Protein AF-A0A132A3K0-F1 (afdb_monomer_lite)

InterPro domains:
  IPR018732 Dpy-19/Dpy-19-like [PF10034] (17-576)
  IPR018732 Dpy-19/Dpy-19-like [PTHR31488] (10-575)

Sequence (584 aa):
MIEFKSDKILLTICVAIYWVYFFYLTRMFENDRNYQFLTEREREISLTSEQALYYHYYKYLTSNLNANISTLIKSLSKDYRSQAPTPINALQQYNLIPELLIGLVYRFSRFIVIDIFQNDFEAWHRCYYIEYENESNETLKNLNTRLSCEGLGEPFYFYVNAVFALNSFVPVLIGLIAFYLFGRSYCSLLFAVSIFALHQTDSSRVQWAIALRENFGYPLFLMNQLWFLRIVTGSKKSHHPIRINKMNFILMTFGITLQLLCWQFSSFILCANLIALYLSFELLPRIFYISNVDNFFDKFSVLLRQYFQINFVAILFQSSIQLGNVFVLRSPYFILVSSYLSTSLFLNRFDHHHSFKNTHLIKLFLICFFNIWNGLLLRGFPTIFNIANSDALFEENDAHVWSVLISKIWPNHKTFHTLIYTCSKEFDHISLDEFISLSIQLGPSILLAILYEVIKCIKMRRKTNPLIESLIIYNWMIGFIFFLLYLSTMRLKLFFMPQLFILSASLFRNSDSSFSIKISSFRKMILFAILIFFVSIKALPKLLSNLQHQAQFENDSMMDLLETIELNTHSDSIFGDNCNQMLK

Structure (mmCIF, N/CA/C/O backbone):
data_AF-A0A132A3K0-F1
#
_entry.id   AF-A0A132A3K0-F1
#
loop_
_atom_site.group_PDB
_atom_site.id
_atom_site.type_symbol
_atom_site.label_atom_id
_atom_site.label_alt_id
_atom_site.label_comp_id
_atom_site.label_asym_id
_atom_site.label_entity_id
_atom_site.label_seq_id
_atom_site.pdbx_PDB_ins_code
_atom_site.Cartn_x
_atom_site.Cartn_y
_atom_site.Cartn_z
_atom_site.occupancy
_atom_site.B_iso_or_equiv
_atom_site.auth_seq_id
_atom_site.auth_comp_id
_atom_site.auth_asym_id
_atom_site.auth_atom_id
_atom_site.pdbx_PDB_model_num
ATOM 1 N N . MET A 1 1 ? -35.136 -1.667 -0.537 1.00 35.53 1 MET A N 1
ATOM 2 C CA . MET A 1 1 ? -35.136 -0.695 -1.658 1.00 35.53 1 MET A CA 1
ATOM 3 C C . MET A 1 1 ? -34.253 0.534 -1.382 1.00 35.53 1 MET A C 1
ATOM 5 O O . MET A 1 1 ? -33.462 0.882 -2.247 1.00 35.53 1 MET A O 1
ATOM 9 N N . ILE A 1 2 ? -34.305 1.148 -0.186 1.00 40.84 2 ILE A N 1
ATOM 10 C CA . ILE A 1 2 ? -33.464 2.315 0.184 1.00 40.84 2 ILE A CA 1
ATOM 11 C C . ILE A 1 2 ? -31.963 1.966 0.287 1.00 40.84 2 ILE A C 1
ATOM 13 O O . ILE A 1 2 ? -31.141 2.698 -0.256 1.00 40.84 2 ILE A O 1
ATOM 17 N N . GLU A 1 3 ? -31.596 0.825 0.887 1.00 46.25 3 GLU A N 1
ATOM 18 C CA . GLU A 1 3 ? -30.189 0.364 0.936 1.00 46.25 3 GLU A CA 1
ATOM 19 C C . GLU A 1 3 ? -29.623 0.091 -0.472 1.00 46.25 3 GLU A C 1
ATOM 21 O O . GLU A 1 3 ? -28.545 0.564 -0.811 1.00 46.25 3 GLU A O 1
ATOM 26 N N . PHE A 1 4 ? -30.414 -0.533 -1.351 1.00 41.97 4 PHE A N 1
ATOM 27 C CA . PHE A 1 4 ? -30.022 -0.810 -2.740 1.00 41.97 4 PHE A CA 1
ATOM 28 C C . PHE A 1 4 ? -29.787 0.464 -3.577 1.00 41.97 4 PHE A C 1
ATOM 30 O O . PHE A 1 4 ? -28.933 0.482 -4.461 1.00 41.97 4 PHE A O 1
ATOM 37 N N . LYS A 1 5 ? -30.544 1.542 -3.317 1.00 56.44 5 LYS A N 1
ATOM 38 C CA . LYS A 1 5 ? -30.367 2.843 -3.989 1.00 56.44 5 LYS A CA 1
ATOM 39 C C . LYS A 1 5 ? -29.138 3.591 -3.455 1.00 56.44 5 LYS A C 1
ATOM 41 O O . LYS A 1 5 ? -28.425 4.213 -4.235 1.00 56.44 5 LYS A O 1
ATOM 46 N N . SER A 1 6 ? -28.872 3.479 -2.151 1.00 67.75 6 SER A N 1
ATOM 47 C CA . SER A 1 6 ? -27.660 3.983 -1.486 1.00 67.75 6 SER A CA 1
ATOM 48 C C . SER A 1 6 ? -26.390 3.375 -2.086 1.00 67.75 6 SER A C 1
ATOM 50 O O . SER A 1 6 ? -25.459 4.100 -2.432 1.00 67.75 6 SER A O 1
ATOM 52 N N . ASP A 1 7 ? -26.374 2.058 -2.284 1.00 76.62 7 ASP A N 1
ATOM 53 C CA . ASP A 1 7 ? -25.170 1.359 -2.741 1.00 76.62 7 ASP A CA 1
ATOM 54 C C . ASP A 1 7 ? -24.822 1.680 -4.204 1.00 76.62 7 ASP A C 1
ATOM 56 O O . ASP A 1 7 ? -23.644 1.789 -4.548 1.00 76.62 7 ASP A O 1
ATOM 60 N N . LYS A 1 8 ? -25.830 1.935 -5.054 1.00 85.12 8 LYS A N 1
ATOM 61 C CA . LYS A 1 8 ? -25.612 2.419 -6.429 1.00 85.12 8 LYS A CA 1
ATOM 62 C C . LYS A 1 8 ? -24.981 3.811 -6.458 1.00 85.12 8 LYS A C 1
ATOM 64 O O . LYS A 1 8 ? -24.040 4.026 -7.214 1.00 85.12 8 LYS A O 1
ATOM 69 N N . ILE A 1 9 ? -25.462 4.737 -5.624 1.00 87.88 9 ILE A N 1
ATOM 70 C CA . ILE A 1 9 ? -24.908 6.099 -5.541 1.00 87.88 9 ILE A CA 1
ATOM 71 C C . ILE A 1 9 ? -23.450 6.045 -5.076 1.00 87.88 9 ILE A C 1
ATOM 73 O O . ILE A 1 9 ? -22.581 6.664 -5.689 1.00 87.88 9 ILE A O 1
ATOM 77 N N . LEU A 1 10 ? -23.159 5.253 -4.041 1.00 90.69 10 LEU A N 1
ATOM 78 C CA . LEU A 1 10 ? -21.793 5.064 -3.562 1.00 90.69 10 LEU A CA 1
ATOM 79 C C . LEU A 1 10 ? -20.872 4.536 -4.671 1.00 90.69 10 LEU A C 1
ATOM 81 O O . LEU A 1 10 ? -19.795 5.089 -4.875 1.00 90.69 10 LEU A O 1
ATOM 85 N N . LEU A 1 11 ? -21.312 3.517 -5.417 1.00 91.88 11 LEU A N 1
ATOM 86 C CA . LEU A 1 11 ? -20.540 2.968 -6.530 1.00 91.88 11 LEU A CA 1
ATOM 87 C C . LEU A 1 11 ? -20.262 4.029 -7.603 1.00 91.88 11 LEU A C 1
ATOM 89 O O . LEU A 1 11 ? -19.121 4.158 -8.034 1.00 91.88 11 LEU A O 1
ATOM 93 N N . THR A 1 12 ? -21.265 4.825 -7.989 1.00 93.12 12 THR A N 1
ATOM 94 C CA . THR A 1 12 ? -21.073 5.895 -8.984 1.00 93.12 12 THR A CA 1
ATOM 95 C C . THR A 1 12 ? -20.066 6.948 -8.526 1.00 93.12 12 THR A C 1
ATOM 97 O O . THR A 1 12 ? -19.216 7.353 -9.313 1.00 93.12 12 THR A O 1
ATOM 100 N N . ILE A 1 13 ? -20.096 7.336 -7.245 1.00 93.88 13 ILE A N 1
ATOM 101 C CA . ILE A 1 13 ? -19.127 8.278 -6.668 1.00 93.88 13 ILE A CA 1
ATOM 102 C C . ILE A 1 13 ? -17.718 7.673 -6.696 1.00 93.88 13 ILE A C 1
ATOM 104 O O . ILE A 1 13 ? -16.773 8.342 -7.104 1.00 93.88 13 ILE A O 1
ATOM 108 N N . CYS A 1 14 ? -17.565 6.405 -6.306 1.00 95.12 14 CYS A N 1
ATOM 109 C CA . CYS A 1 14 ? -16.271 5.724 -6.324 1.00 95.12 14 CYS A CA 1
ATOM 110 C C . CYS A 1 14 ? -15.686 5.608 -7.737 1.00 95.12 14 CYS A C 1
ATOM 112 O O . CYS A 1 14 ? -14.503 5.876 -7.919 1.00 95.12 14 CYS A O 1
ATOM 114 N N . VAL A 1 15 ? -16.506 5.250 -8.730 1.00 96.00 15 VAL A N 1
ATOM 115 C CA . VAL A 1 15 ? -16.080 5.163 -10.137 1.00 96.00 15 VAL A CA 1
ATOM 116 C C . VAL A 1 15 ? -15.685 6.540 -10.672 1.00 96.00 15 VAL A C 1
ATOM 118 O O . VAL A 1 15 ? -14.665 6.658 -11.346 1.00 96.00 15 VAL A O 1
ATOM 121 N N . ALA A 1 16 ? -16.435 7.593 -10.333 1.00 96.25 16 ALA A N 1
ATOM 122 C CA . ALA A 1 16 ? -16.085 8.956 -10.726 1.00 96.25 16 ALA A CA 1
ATOM 123 C C . ALA A 1 16 ? -14.741 9.399 -10.124 1.00 96.25 16 ALA A C 1
ATOM 125 O O . ALA A 1 16 ? -13.882 9.885 -10.851 1.00 96.25 16 ALA A O 1
ATOM 126 N N . ILE A 1 17 ? -14.527 9.179 -8.819 1.00 96.19 17 ILE A N 1
ATOM 127 C CA . ILE A 1 17 ? -13.260 9.509 -8.143 1.00 96.19 17 ILE A CA 1
ATOM 128 C C . ILE A 1 17 ? -12.089 8.752 -8.779 1.00 96.19 17 ILE A C 1
ATOM 130 O O . ILE A 1 17 ? -11.043 9.352 -9.011 1.00 96.19 17 ILE A O 1
ATOM 134 N N . TYR A 1 18 ? -12.275 7.464 -9.084 1.00 96.81 18 TYR A N 1
ATOM 135 C CA . TYR A 1 18 ? -11.260 6.632 -9.730 1.00 96.81 18 TYR A CA 1
ATOM 136 C C . TYR A 1 18 ? -10.801 7.227 -11.065 1.00 96.81 18 TYR A C 1
ATOM 138 O O . TYR A 1 18 ? -9.617 7.497 -11.244 1.00 96.81 18 TYR A O 1
ATOM 146 N N . TRP A 1 19 ? -11.740 7.480 -11.982 1.00 96.56 19 TRP A N 1
ATOM 147 C CA . TRP A 1 19 ? -11.410 7.983 -13.316 1.00 96.56 19 TRP A CA 1
ATOM 148 C C . TRP A 1 19 ? -10.844 9.399 -13.283 1.00 96.56 19 TRP A C 1
ATOM 150 O O . TRP A 1 19 ? -9.851 9.670 -13.953 1.00 96.56 19 TRP A O 1
ATOM 160 N N . VAL A 1 20 ? -11.422 10.293 -12.474 1.00 95.56 20 VAL A N 1
ATOM 161 C CA . VAL A 1 20 ? -10.904 11.662 -12.315 1.00 95.56 20 VAL A CA 1
ATOM 162 C C . VAL A 1 20 ? -9.454 11.634 -11.840 1.00 95.56 20 VAL A C 1
ATOM 164 O O . VAL A 1 20 ? -8.621 12.366 -12.369 1.00 95.56 20 VAL A O 1
ATOM 167 N N . TYR A 1 21 ? -9.136 10.771 -10.877 1.00 94.69 21 TYR A N 1
ATOM 168 C CA . TYR A 1 21 ? -7.781 10.668 -10.359 1.00 94.69 21 TYR A CA 1
ATOM 169 C C . TYR A 1 21 ? -6.811 9.985 -11.333 1.00 94.69 21 TYR A C 1
ATOM 171 O O . TYR A 1 21 ? -5.666 10.413 -11.438 1.00 94.69 21 TYR A O 1
ATOM 179 N N . PHE A 1 22 ? -7.264 8.990 -12.100 1.00 94.88 22 PHE A N 1
ATOM 180 C CA . PHE A 1 22 ? -6.460 8.369 -13.156 1.00 94.88 22 PHE A CA 1
ATOM 181 C C . PHE A 1 22 ? -6.023 9.393 -14.217 1.00 94.88 22 PHE A C 1
ATOM 183 O O . PHE A 1 22 ? -4.839 9.496 -14.546 1.00 94.88 22 PHE A O 1
ATOM 190 N N . PHE A 1 23 ? -6.962 10.213 -14.704 1.00 93.06 23 PHE A N 1
ATOM 191 C CA . PHE A 1 23 ? -6.647 11.287 -15.651 1.00 93.06 23 PHE A CA 1
ATOM 192 C C . PHE A 1 23 ? -5.779 12.377 -15.023 1.00 93.06 23 PHE A C 1
ATOM 194 O O . PHE A 1 23 ?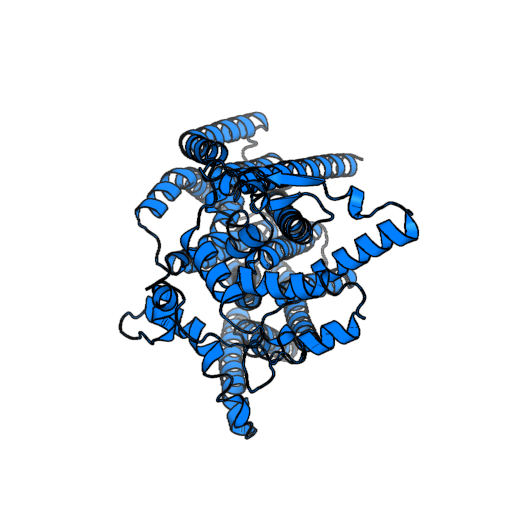 -4.888 12.903 -15.686 1.00 93.06 23 PHE A O 1
ATOM 201 N N . TYR A 1 24 ? -6.002 12.692 -13.746 1.00 91.69 24 TYR A N 1
ATOM 202 C CA . TYR A 1 24 ? -5.147 13.614 -13.006 1.00 91.69 24 TYR A CA 1
ATOM 203 C C . TYR A 1 24 ? -3.696 13.113 -12.934 1.00 91.69 24 TYR A C 1
ATOM 205 O O . TYR A 1 24 ? -2.791 13.879 -13.250 1.00 91.69 24 TYR A O 1
ATOM 213 N N . LEU A 1 25 ? -3.466 11.841 -12.581 1.00 91.25 25 LEU A N 1
ATOM 214 C CA . LEU A 1 25 ? -2.121 11.257 -12.522 1.00 91.25 25 LEU A CA 1
ATOM 215 C C . LEU A 1 25 ? -1.440 11.267 -13.887 1.00 91.25 25 LEU A C 1
ATOM 217 O O . LEU A 1 25 ? -0.291 11.682 -13.986 1.00 91.25 25 LEU A O 1
ATOM 221 N N . THR A 1 26 ? -2.164 10.863 -14.931 1.00 89.44 26 THR A N 1
ATOM 222 C CA . THR A 1 26 ? -1.639 10.851 -16.303 1.00 89.44 26 THR A CA 1
ATOM 223 C C . THR A 1 26 ? -1.233 12.259 -16.737 1.00 89.44 26 THR A C 1
ATOM 225 O O . THR A 1 26 ? -0.149 12.457 -17.268 1.00 89.44 26 THR A O 1
ATOM 228 N N . ARG A 1 27 ? -2.059 13.270 -16.440 1.00 88.44 27 ARG A N 1
ATOM 229 C CA . ARG A 1 27 ? -1.753 14.665 -16.771 1.00 88.44 27 ARG A CA 1
ATOM 230 C C . ARG A 1 27 ? -0.574 15.220 -15.975 1.00 88.44 27 ARG A C 1
ATOM 232 O O . ARG A 1 27 ? 0.259 15.907 -16.546 1.00 88.44 27 ARG A O 1
ATOM 239 N N . MET A 1 28 ? -0.504 14.932 -14.675 1.00 85.81 28 MET A N 1
ATOM 240 C CA . MET A 1 28 ? 0.636 15.321 -13.837 1.00 85.81 28 MET A CA 1
ATOM 241 C C . MET A 1 28 ? 1.937 14.707 -14.353 1.00 85.81 28 MET A C 1
ATOM 243 O O . MET A 1 28 ? 2.948 15.391 -14.438 1.00 85.81 28 MET A O 1
ATOM 247 N N . PHE A 1 29 ? 1.891 13.429 -14.722 1.00 85.81 29 PHE A N 1
ATOM 248 C CA . PHE A 1 29 ? 3.034 12.704 -15.252 1.00 85.81 29 PHE A CA 1
ATOM 249 C C . PHE A 1 29 ? 3.550 13.292 -16.566 1.00 85.81 29 PHE A C 1
ATOM 251 O O . PHE A 1 29 ? 4.749 13.523 -16.705 1.00 85.81 29 PHE A O 1
ATOM 258 N N . GLU A 1 30 ? 2.642 13.565 -17.503 1.00 84.69 30 GLU A N 1
ATOM 259 C CA . GLU A 1 30 ? 3.004 14.171 -18.783 1.00 84.69 30 GLU A CA 1
ATOM 260 C C . GLU A 1 30 ? 3.529 15.596 -18.613 1.00 84.69 30 GLU A C 1
ATOM 262 O O . GLU A 1 30 ? 4.531 15.945 -19.219 1.00 84.69 30 GLU A O 1
ATOM 267 N N . ASN A 1 31 ? 2.932 16.403 -17.736 1.00 83.56 31 ASN A N 1
ATOM 268 C CA . ASN A 1 31 ? 3.414 17.758 -17.470 1.00 83.56 31 ASN A CA 1
ATOM 269 C C . ASN A 1 31 ? 4.833 17.783 -16.867 1.00 83.56 31 ASN A C 1
ATOM 271 O O . ASN A 1 31 ? 5.645 18.637 -17.220 1.00 83.56 31 ASN A O 1
ATOM 275 N N . ASP A 1 32 ? 5.142 16.846 -15.967 1.00 76.56 32 ASP A N 1
ATOM 276 C CA . ASP A 1 32 ? 6.425 16.823 -15.258 1.00 76.56 32 ASP A CA 1
ATOM 277 C C . ASP A 1 32 ? 7.602 16.353 -16.128 1.00 76.56 32 ASP A C 1
ATOM 279 O O . ASP A 1 32 ? 8.747 16.640 -15.786 1.00 76.56 32 ASP A O 1
ATOM 283 N N . ARG A 1 33 ? 7.374 15.586 -17.203 1.00 72.06 33 ARG A N 1
ATOM 284 C CA . ARG A 1 33 ? 8.479 15.042 -18.023 1.00 72.06 33 ARG A CA 1
ATOM 285 C C . ARG A 1 33 ? 8.321 15.223 -19.528 1.00 72.06 33 ARG A C 1
ATOM 287 O O . ARG A 1 33 ? 9.283 14.971 -20.246 1.00 72.06 33 ARG A O 1
ATOM 294 N N . ASN A 1 34 ? 7.144 15.635 -20.002 1.00 73.62 34 ASN A N 1
ATOM 295 C CA . ASN A 1 34 ? 6.793 15.752 -21.418 1.00 73.62 34 ASN A CA 1
ATOM 296 C C . ASN A 1 34 ? 7.146 14.480 -22.214 1.00 73.62 34 ASN A C 1
ATOM 298 O O . ASN A 1 34 ? 7.797 14.533 -23.256 1.00 73.62 34 ASN A O 1
ATOM 302 N N . TYR A 1 35 ? 6.711 13.319 -21.714 1.00 71.06 35 TYR A N 1
ATOM 303 C CA . TYR A 1 35 ? 7.111 11.996 -22.212 1.00 71.06 35 TYR A CA 1
ATOM 304 C C . TYR A 1 35 ? 6.768 11.728 -23.672 1.00 71.06 35 TYR A C 1
ATOM 306 O O . TYR A 1 35 ? 7.465 10.957 -24.340 1.00 71.06 35 TYR A O 1
ATOM 314 N N . GLN A 1 36 ? 5.703 12.363 -24.148 1.00 68.44 36 GLN A N 1
ATOM 315 C CA . GLN A 1 36 ? 5.289 12.367 -25.548 1.00 68.44 36 GLN A CA 1
ATOM 316 C C . GLN A 1 36 ? 6.450 12.714 -26.491 1.00 68.44 36 GLN A C 1
ATOM 318 O O . GLN A 1 36 ? 6.682 12.045 -27.501 1.00 68.44 36 GLN A O 1
ATOM 323 N N . PHE A 1 37 ? 7.266 13.688 -26.086 1.00 71.25 37 PHE A N 1
ATOM 324 C CA . PHE A 1 37 ? 8.386 14.202 -26.867 1.00 71.25 37 PHE A CA 1
ATOM 325 C C . PHE A 1 37 ? 9.722 13.509 -26.567 1.00 71.25 37 PHE A C 1
ATOM 327 O O . PHE A 1 37 ? 10.749 13.917 -27.098 1.00 71.25 37 PHE A O 1
ATOM 334 N N . LEU A 1 38 ? 9.723 12.472 -25.725 1.00 74.94 38 LEU A N 1
ATOM 335 C CA . LEU A 1 38 ? 10.923 11.698 -25.415 1.00 74.94 38 LEU A CA 1
ATOM 336 C C . LEU A 1 38 ? 10.972 10.415 -26.229 1.00 74.94 38 LEU A C 1
ATOM 338 O O . LEU A 1 38 ? 9.974 9.704 -26.373 1.00 74.94 38 LEU A O 1
ATOM 342 N N . THR A 1 39 ? 12.169 10.084 -26.690 1.00 77.19 39 THR A N 1
ATOM 343 C CA . THR A 1 39 ? 12.453 8.825 -27.387 1.00 77.19 39 THR A CA 1
ATOM 344 C C . THR A 1 39 ? 12.493 7.658 -26.407 1.00 77.19 39 THR A C 1
ATOM 346 O O . THR A 1 39 ? 12.753 7.860 -25.224 1.00 77.19 39 THR A O 1
ATOM 349 N N . GLU A 1 40 ? 12.271 6.416 -26.859 1.00 77.00 40 GLU A N 1
ATOM 350 C CA . GLU A 1 40 ? 12.247 5.238 -25.964 1.00 77.00 40 GLU A CA 1
ATOM 351 C C . GLU A 1 40 ? 13.489 5.176 -25.053 1.00 77.00 40 GLU A C 1
ATOM 353 O O . GLU A 1 40 ? 13.371 4.969 -23.846 1.00 77.00 40 GLU A O 1
ATOM 358 N N . ARG A 1 41 ? 14.671 5.456 -25.612 1.00 76.38 41 ARG A N 1
ATOM 359 C CA . ARG A 1 41 ? 15.944 5.486 -24.881 1.00 76.38 41 ARG A CA 1
ATOM 360 C C . ARG A 1 41 ? 15.961 6.564 -23.790 1.00 76.38 41 ARG A C 1
ATOM 362 O O . ARG A 1 41 ? 16.322 6.276 -22.652 1.00 76.38 41 ARG A O 1
ATOM 369 N N . GLU A 1 42 ? 15.523 7.782 -24.100 1.00 77.75 42 GLU A N 1
ATOM 370 C CA . GLU A 1 42 ? 15.420 8.875 -23.119 1.00 77.75 42 GLU A CA 1
ATOM 371 C C . GLU A 1 42 ? 14.410 8.551 -22.013 1.00 77.75 42 GLU A C 1
ATOM 373 O O . GLU A 1 42 ? 14.656 8.827 -20.834 1.00 77.75 42 GLU A O 1
ATOM 378 N N . ARG A 1 43 ? 13.294 7.892 -22.359 1.00 82.25 43 ARG A N 1
ATOM 379 C CA . ARG A 1 43 ? 12.315 7.436 -21.362 1.00 82.25 43 ARG A CA 1
ATOM 380 C C . ARG A 1 43 ? 12.936 6.451 -20.384 1.00 82.25 43 ARG A C 1
ATOM 382 O O . ARG A 1 43 ? 12.655 6.524 -19.189 1.00 82.25 43 ARG A O 1
ATOM 389 N N . GLU A 1 44 ? 13.796 5.563 -20.856 1.00 81.94 44 GLU A N 1
ATOM 390 C CA . GLU A 1 44 ? 14.482 4.592 -20.004 1.00 81.94 44 GLU A CA 1
ATOM 391 C C . GLU A 1 44 ? 15.505 5.246 -19.087 1.00 81.94 44 GLU A C 1
ATOM 393 O O . GLU A 1 44 ? 15.543 4.935 -17.899 1.00 81.94 44 GLU A O 1
ATOM 398 N N . ILE A 1 45 ? 16.261 6.213 -19.599 1.00 79.94 45 ILE A N 1
ATOM 399 C CA . ILE A 1 45 ? 17.254 6.972 -18.828 1.00 79.94 45 ILE A CA 1
ATOM 400 C C . ILE A 1 45 ? 16.585 7.835 -17.751 1.00 79.94 45 ILE A C 1
ATOM 402 O O . ILE A 1 45 ? 17.152 8.056 -16.681 1.00 79.94 45 ILE A O 1
ATOM 406 N N . SER A 1 46 ? 15.346 8.276 -17.986 1.00 79.81 46 SER A N 1
ATOM 407 C CA . SER A 1 46 ? 14.555 8.991 -16.978 1.00 79.81 46 SER A CA 1
ATOM 408 C C . SER A 1 46 ? 14.183 8.130 -15.758 1.00 79.81 46 SER A C 1
ATOM 410 O O . SER A 1 46 ? 13.789 8.661 -14.712 1.00 79.81 46 SER A O 1
ATOM 412 N N . LEU A 1 47 ? 14.273 6.799 -15.870 1.00 82.31 47 LEU A N 1
ATOM 413 C CA . LEU A 1 47 ? 14.144 5.895 -14.736 1.00 82.31 47 LEU A CA 1
ATOM 414 C C . LEU A 1 47 ? 15.515 5.738 -14.083 1.00 82.31 47 LEU A C 1
ATOM 416 O O . LEU A 1 47 ? 16.473 5.292 -14.700 1.00 82.31 47 LEU A O 1
ATOM 420 N N . THR A 1 48 ? 15.603 6.066 -12.798 1.00 77.06 48 THR A N 1
ATOM 421 C CA . THR A 1 48 ? 16.850 5.962 -12.036 1.00 77.06 48 THR A CA 1
ATOM 422 C C . THR A 1 48 ? 16.740 4.907 -10.942 1.00 77.06 48 THR A C 1
ATOM 424 O O . THR A 1 48 ? 15.650 4.612 -10.434 1.00 77.06 48 THR A O 1
ATOM 427 N N . SER A 1 49 ? 17.885 4.365 -10.518 1.00 79.31 49 SER A N 1
ATOM 428 C CA . SER A 1 49 ? 18.012 3.463 -9.361 1.00 79.31 49 SER A CA 1
ATOM 429 C C . SER A 1 49 ? 17.116 2.208 -9.444 1.00 79.31 49 SER A C 1
ATOM 431 O O . SER A 1 49 ? 17.130 1.494 -10.444 1.00 79.31 49 SER A O 1
ATOM 433 N N . GLU A 1 50 ? 16.320 1.935 -8.405 1.00 80.44 50 GLU A N 1
ATOM 434 C CA . GLU A 1 50 ? 15.421 0.778 -8.307 1.00 80.44 50 GLU A CA 1
ATOM 435 C C . GLU A 1 50 ? 14.398 0.731 -9.451 1.00 80.44 50 GLU A C 1
ATOM 437 O O . GLU A 1 50 ? 14.016 -0.348 -9.901 1.00 80.44 50 GLU A O 1
ATOM 442 N N . GLN A 1 51 ? 13.957 1.891 -9.950 1.00 86.19 51 GLN A N 1
ATOM 443 C CA . GLN A 1 51 ? 12.933 1.943 -10.992 1.00 86.19 51 GLN A CA 1
ATOM 444 C C . GLN A 1 51 ? 13.444 1.402 -12.324 1.00 86.19 51 GLN A C 1
ATOM 446 O O . GLN A 1 51 ? 12.728 0.657 -12.993 1.00 86.19 51 GLN A O 1
ATOM 451 N N . ALA A 1 52 ? 14.686 1.747 -12.674 1.00 86.44 52 ALA A N 1
ATOM 452 C CA . ALA A 1 52 ? 15.352 1.240 -13.866 1.00 86.44 52 ALA A CA 1
ATOM 453 C C . ALA A 1 52 ? 15.509 -0.282 -13.792 1.00 86.44 52 ALA A C 1
ATOM 455 O O . ALA A 1 52 ? 15.204 -0.983 -14.753 1.00 86.44 52 ALA A O 1
ATOM 456 N N . LEU A 1 53 ? 15.904 -0.800 -12.622 1.00 87.00 53 LEU A N 1
ATOM 457 C CA . LEU A 1 53 ? 16.058 -2.235 -12.388 1.00 87.00 53 LEU A CA 1
ATOM 458 C C . LEU A 1 53 ? 14.740 -2.988 -12.603 1.00 87.00 53 LEU A C 1
ATOM 460 O O . LEU A 1 53 ? 14.708 -3.974 -13.334 1.00 87.00 53 LEU A O 1
ATOM 464 N N . TYR A 1 54 ? 13.635 -2.531 -12.010 1.00 90.69 54 TYR A N 1
ATOM 465 C CA . TYR A 1 54 ? 12.342 -3.203 -12.184 1.00 90.69 54 TYR A CA 1
ATOM 466 C C . TYR A 1 54 ? 11.825 -3.101 -13.618 1.00 90.69 54 TYR A C 1
ATOM 468 O O . TYR A 1 54 ? 11.375 -4.100 -14.186 1.00 90.69 54 TYR A O 1
ATOM 476 N N . TYR A 1 55 ? 11.950 -1.926 -14.234 1.00 90.88 55 TYR A N 1
ATOM 477 C CA . TYR A 1 55 ? 11.547 -1.749 -15.620 1.00 90.88 55 TYR A CA 1
ATOM 478 C C . TYR A 1 55 ? 12.376 -2.614 -16.580 1.00 90.88 55 TYR A C 1
ATOM 480 O O . TYR A 1 55 ? 11.810 -3.186 -17.505 1.00 90.88 55 TYR A O 1
ATOM 488 N N . HIS A 1 56 ? 13.672 -2.813 -16.325 1.00 89.19 56 HIS A N 1
ATOM 489 C CA . HIS A 1 56 ? 14.522 -3.706 -17.115 1.00 89.19 56 HIS A CA 1
ATOM 490 C C . HIS A 1 56 ? 13.974 -5.141 -17.167 1.00 89.19 56 HIS A C 1
ATOM 492 O O . HIS A 1 56 ? 13.844 -5.724 -18.245 1.00 89.19 56 HIS A O 1
ATOM 498 N N . TYR A 1 57 ? 13.586 -5.704 -16.018 1.00 89.50 57 TYR A N 1
ATOM 499 C CA . TYR A 1 57 ? 13.002 -7.048 -15.966 1.00 89.50 57 TYR A CA 1
ATOM 500 C C . TYR A 1 57 ? 11.646 -7.131 -16.673 1.00 89.50 57 TYR A C 1
ATOM 502 O O . TYR A 1 57 ? 11.358 -8.122 -17.347 1.00 89.50 57 TYR A O 1
ATOM 510 N N . TYR A 1 58 ? 10.825 -6.085 -16.562 1.00 91.88 58 TYR A N 1
ATOM 511 C CA . TYR A 1 58 ? 9.589 -5.980 -17.332 1.00 91.88 58 TYR A CA 1
ATOM 512 C C . TYR A 1 58 ? 9.867 -5.911 -18.845 1.00 91.88 58 TYR A C 1
ATOM 514 O O . TYR A 1 58 ? 9.276 -6.681 -19.603 1.00 91.88 58 TYR A O 1
ATOM 522 N N . LYS A 1 59 ? 10.816 -5.073 -19.285 1.00 90.56 59 LYS A N 1
ATOM 523 C CA . LYS A 1 59 ? 11.225 -4.946 -20.692 1.00 90.56 59 LYS A CA 1
ATOM 524 C C . LYS A 1 59 ? 11.720 -6.273 -21.250 1.00 90.56 59 LYS A C 1
ATOM 526 O O . LYS A 1 59 ? 11.350 -6.651 -22.354 1.00 90.56 59 LYS A O 1
ATOM 531 N N . TYR A 1 60 ? 12.499 -7.028 -20.479 1.00 88.19 60 TYR A N 1
ATOM 532 C CA . TYR A 1 60 ? 12.957 -8.357 -20.885 1.00 88.19 60 TYR A CA 1
ATOM 533 C C . TYR A 1 60 ? 11.794 -9.328 -21.169 1.00 88.19 60 TYR A C 1
ATOM 535 O O . TYR A 1 60 ? 11.870 -10.161 -22.081 1.00 88.19 60 TYR A O 1
ATOM 543 N N . LEU A 1 61 ? 10.694 -9.209 -20.416 1.00 88.00 61 LEU A N 1
ATOM 544 C CA . LEU A 1 61 ? 9.475 -9.983 -20.638 1.00 88.00 61 LEU A CA 1
ATOM 545 C C . LEU A 1 61 ? 8.662 -9.471 -21.826 1.00 88.00 61 LEU A C 1
ATOM 547 O O . LEU A 1 61 ? 8.005 -10.280 -22.474 1.00 88.00 61 LEU A O 1
ATOM 551 N N . THR A 1 62 ? 8.665 -8.182 -22.142 1.00 88.12 62 THR A N 1
ATOM 552 C CA . THR A 1 62 ? 7.870 -7.642 -23.257 1.00 88.12 62 THR A CA 1
ATOM 553 C C . THR A 1 62 ? 8.615 -7.599 -24.584 1.00 88.12 62 THR A C 1
ATOM 555 O O . THR A 1 62 ? 7.954 -7.598 -25.611 1.00 88.12 62 THR A O 1
ATOM 558 N N . SER A 1 63 ? 9.947 -7.642 -24.606 1.00 86.25 63 SER A N 1
ATOM 559 C CA . SER A 1 63 ? 10.734 -7.675 -25.847 1.00 86.25 63 SER A CA 1
ATOM 560 C C . SER A 1 63 ? 10.776 -9.071 -26.481 1.00 86.25 63 SER A C 1
ATOM 562 O O . SER A 1 63 ? 10.635 -9.230 -27.691 1.00 86.25 63 SER A O 1
ATOM 564 N N . ASN A 1 64 ? 10.885 -10.124 -25.667 1.00 82.75 64 ASN A N 1
ATOM 565 C CA . ASN A 1 64 ? 11.040 -11.506 -26.138 1.00 82.75 64 ASN A CA 1
ATOM 566 C C . ASN A 1 64 ? 9.704 -12.218 -26.418 1.00 82.75 64 ASN A C 1
ATOM 568 O O . ASN A 1 64 ? 9.477 -13.332 -25.934 1.00 82.75 64 ASN A O 1
ATOM 572 N N . LEU A 1 65 ? 8.781 -11.584 -27.145 1.00 77.75 65 LEU A N 1
ATOM 573 C CA . LEU A 1 65 ? 7.370 -12.009 -27.233 1.00 77.75 65 LEU A CA 1
ATOM 574 C C . LEU A 1 65 ? 7.166 -13.429 -27.779 1.00 77.75 65 LEU A C 1
ATOM 576 O O . LEU A 1 65 ? 6.248 -14.115 -27.338 1.00 77.75 65 LEU A O 1
ATOM 580 N N . ASN A 1 66 ? 8.052 -13.890 -28.663 1.00 75.00 66 ASN A N 1
ATOM 581 C CA . ASN A 1 66 ? 7.963 -15.212 -29.291 1.00 75.00 66 ASN A CA 1
ATOM 582 C C . ASN A 1 66 ? 8.484 -16.350 -28.393 1.00 75.00 66 ASN A C 1
ATOM 584 O O . ASN A 1 66 ? 8.275 -17.523 -28.694 1.00 75.00 66 ASN A O 1
ATOM 588 N N . ALA A 1 67 ? 9.177 -16.030 -27.295 1.00 81.88 67 ALA A N 1
ATOM 589 C CA . ALA A 1 67 ? 9.706 -17.031 -26.378 1.00 81.88 67 ALA A CA 1
ATOM 590 C C . ALA A 1 67 ? 8.631 -17.538 -25.406 1.00 81.88 67 ALA A C 1
ATOM 592 O O . ALA A 1 67 ? 7.798 -16.770 -24.908 1.00 81.88 67 ALA A O 1
ATOM 593 N N . ASN A 1 68 ? 8.707 -18.828 -25.067 1.00 84.69 68 ASN A N 1
ATOM 594 C CA . ASN A 1 68 ? 7.822 -19.452 -24.089 1.00 84.69 68 ASN A CA 1
ATOM 595 C C . ASN A 1 68 ? 7.993 -18.816 -22.697 1.00 84.69 68 ASN A C 1
ATOM 597 O O . ASN A 1 68 ? 9.106 -18.571 -22.223 1.00 84.69 68 ASN A O 1
ATOM 601 N N . ILE A 1 69 ? 6.879 -18.627 -21.986 1.00 84.56 69 ILE A N 1
ATOM 602 C CA . ILE A 1 69 ? 6.870 -18.042 -20.633 1.00 84.56 69 ILE A CA 1
ATOM 603 C C . ILE A 1 69 ? 7.743 -18.859 -19.669 1.00 84.56 69 ILE A C 1
ATOM 605 O O . ILE A 1 69 ? 8.491 -18.292 -18.879 1.00 84.56 69 ILE A O 1
ATOM 609 N N . SER A 1 70 ? 7.716 -20.191 -19.763 1.00 84.75 70 SER A N 1
ATOM 610 C CA . SER A 1 70 ? 8.531 -21.065 -18.909 1.00 84.75 70 SER A CA 1
ATOM 611 C C . SER A 1 70 ? 10.033 -20.858 -19.114 1.00 84.75 70 SER A C 1
ATOM 613 O O . SER A 1 70 ? 10.790 -20.865 -18.144 1.00 84.75 70 SER A O 1
ATOM 615 N N . THR A 1 71 ? 10.472 -20.633 -20.357 1.00 85.25 71 THR A N 1
ATOM 616 C CA . THR A 1 71 ? 11.881 -20.358 -20.662 1.00 85.25 71 THR A CA 1
ATOM 617 C C . THR A 1 71 ? 12.327 -19.003 -20.122 1.00 85.25 71 THR A C 1
ATOM 619 O O . THR A 1 71 ? 13.430 -18.907 -19.592 1.00 85.25 71 THR A O 1
ATOM 622 N N . LEU A 1 72 ? 11.446 -18.000 -20.152 1.00 83.94 72 LEU A N 1
ATOM 623 C CA . LEU A 1 72 ? 11.710 -16.666 -19.604 1.00 83.94 72 LEU A CA 1
ATOM 624 C C . LEU A 1 72 ? 11.747 -16.661 -18.075 1.00 83.94 72 LEU A C 1
ATOM 626 O O . LEU A 1 72 ? 12.630 -16.069 -17.470 1.00 83.94 72 LEU A O 1
ATOM 630 N N . ILE A 1 73 ? 10.829 -17.374 -17.422 1.00 84.56 73 ILE A N 1
ATOM 631 C CA . ILE A 1 73 ? 10.861 -17.529 -15.962 1.00 84.56 73 ILE A CA 1
ATOM 632 C C . ILE A 1 73 ? 12.150 -18.248 -15.540 1.00 84.56 73 ILE A C 1
ATOM 634 O O . ILE A 1 73 ? 12.772 -17.882 -14.544 1.00 84.56 73 ILE A O 1
ATOM 638 N N . LYS A 1 74 ? 12.592 -19.244 -16.320 1.00 84.88 74 LYS A N 1
ATOM 639 C CA . LYS A 1 74 ? 13.842 -19.959 -16.055 1.00 84.88 74 LYS A CA 1
ATOM 640 C C . LYS A 1 74 ? 15.070 -19.057 -16.211 1.00 84.88 74 LYS A C 1
ATOM 642 O O . LYS A 1 74 ? 15.973 -19.173 -15.384 1.00 84.88 74 LYS A O 1
ATOM 647 N N . SER A 1 75 ? 15.109 -18.165 -17.203 1.00 82.94 75 SER A N 1
ATOM 648 C CA . SER A 1 75 ? 16.216 -17.208 -17.341 1.00 82.94 75 SER A CA 1
ATOM 649 C C . SER A 1 75 ? 16.227 -16.177 -16.211 1.00 82.94 75 SER A C 1
ATOM 651 O O . SER A 1 75 ? 17.286 -15.927 -15.650 1.00 82.94 75 SER A O 1
ATOM 653 N N . LEU A 1 76 ? 15.063 -15.689 -15.771 1.00 84.00 76 LEU A N 1
ATOM 654 C CA . LEU A 1 76 ? 14.956 -14.807 -14.597 1.00 84.00 76 LEU A CA 1
ATOM 655 C C . LEU A 1 76 ? 15.376 -15.490 -13.284 1.00 84.00 76 LEU A C 1
ATOM 657 O O . LEU A 1 76 ? 15.881 -14.844 -12.370 1.00 84.00 76 LEU A O 1
ATOM 661 N N . SER A 1 77 ? 15.173 -16.805 -13.170 1.00 82.69 77 SER A N 1
ATOM 662 C CA . SER A 1 77 ? 15.594 -17.571 -11.987 1.00 82.69 77 SER A CA 1
ATOM 663 C C . SER A 1 77 ? 17.100 -17.851 -11.923 1.00 82.69 77 SER A C 1
ATOM 665 O O . SER A 1 77 ? 17.598 -18.268 -10.879 1.00 82.69 77 SER A O 1
ATOM 667 N N . LYS A 1 78 ? 17.815 -17.676 -13.040 1.00 81.44 78 LYS A N 1
ATOM 668 C CA . LYS A 1 78 ? 19.259 -17.902 -13.163 1.00 81.44 78 LYS A CA 1
ATOM 669 C C . LYS A 1 78 ? 19.885 -16.734 -13.908 1.00 81.44 78 LYS A C 1
ATOM 671 O O . LYS A 1 78 ? 20.351 -16.890 -15.038 1.00 81.44 78 LYS A O 1
ATOM 676 N N . ASP A 1 79 ? 19.861 -15.572 -13.273 1.00 78.75 79 ASP A N 1
ATOM 677 C CA . ASP A 1 79 ? 20.472 -14.385 -13.842 1.00 78.75 79 ASP A CA 1
ATOM 678 C C . ASP A 1 79 ? 21.970 -14.348 -13.514 1.00 78.75 79 ASP A C 1
ATOM 680 O O . ASP A 1 79 ? 22.364 -14.272 -12.350 1.00 78.75 79 ASP A O 1
ATOM 684 N N . TYR A 1 80 ? 22.799 -14.428 -14.556 1.00 75.44 80 TYR A N 1
ATOM 685 C CA . TYR A 1 80 ? 24.259 -14.337 -14.473 1.00 75.44 80 TYR A CA 1
ATOM 686 C C . TYR A 1 80 ? 24.777 -12.910 -14.698 1.00 75.44 80 TYR A C 1
ATOM 688 O O . TYR A 1 80 ? 25.950 -12.652 -14.443 1.00 75.44 80 TYR A O 1
ATOM 696 N N . ARG A 1 81 ? 23.937 -11.991 -15.197 1.00 71.38 81 ARG A N 1
ATOM 697 C CA . ARG A 1 81 ? 24.346 -10.622 -15.539 1.00 71.38 81 ARG A CA 1
ATOM 698 C C . ARG A 1 81 ? 24.339 -9.698 -14.328 1.00 71.38 81 ARG A C 1
ATOM 700 O O . ARG A 1 81 ? 25.236 -8.874 -14.209 1.00 71.38 81 ARG A O 1
ATOM 707 N N . SER A 1 82 ? 23.373 -9.859 -13.423 1.00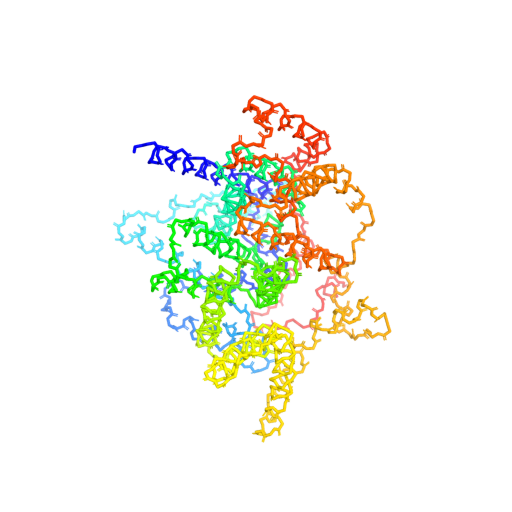 72.25 82 SER A N 1
ATOM 708 C CA . SER A 1 82 ? 23.248 -8.986 -12.246 1.00 72.25 82 SER A CA 1
ATOM 709 C C . SER A 1 82 ? 24.386 -9.148 -11.227 1.00 72.25 82 SER A C 1
ATOM 711 O O . SER A 1 82 ? 24.826 -8.154 -10.658 1.00 72.25 82 SER A O 1
ATOM 713 N N . GLN A 1 83 ? 24.885 -10.368 -10.993 1.00 68.38 83 GLN A N 1
ATOM 714 C CA . GLN A 1 83 ? 26.093 -10.611 -10.186 1.00 68.38 83 GLN A CA 1
ATOM 715 C C . GLN A 1 83 ? 26.924 -11.742 -10.798 1.00 68.38 83 GLN A C 1
ATOM 717 O O . GLN A 1 83 ? 26.826 -12.901 -10.406 1.00 68.38 83 GLN A O 1
ATOM 722 N N . ALA A 1 84 ? 27.777 -11.424 -11.767 1.00 65.38 84 ALA A N 1
ATOM 723 C CA . ALA A 1 84 ? 28.784 -12.384 -12.207 1.00 65.38 84 ALA A CA 1
ATOM 724 C C . ALA A 1 84 ? 29.831 -12.595 -11.088 1.00 65.38 84 ALA A C 1
ATOM 726 O O . ALA A 1 84 ? 30.238 -11.615 -10.462 1.00 65.38 84 ALA A O 1
ATOM 727 N N . PRO A 1 85 ? 30.305 -13.830 -10.817 1.00 67.56 85 PRO A N 1
ATOM 728 C CA . PRO A 1 85 ? 30.102 -15.069 -11.579 1.00 67.56 85 PRO A CA 1
ATOM 729 C C . PRO A 1 85 ? 28.962 -15.983 -11.077 1.00 67.56 85 PRO A C 1
ATOM 731 O O . PRO A 1 85 ? 28.689 -17.011 -11.701 1.00 67.56 85 PRO A O 1
ATOM 734 N N . THR A 1 86 ? 28.317 -15.674 -9.949 1.00 72.00 86 THR A N 1
ATOM 735 C CA . THR A 1 86 ? 27.320 -16.555 -9.315 1.00 72.00 86 THR A CA 1
ATOM 736 C C . THR A 1 86 ? 25.891 -16.215 -9.744 1.00 72.00 86 THR A C 1
ATOM 738 O O . THR A 1 86 ? 25.442 -15.103 -9.490 1.00 72.00 86 THR A O 1
ATOM 741 N N . PRO A 1 87 ? 25.117 -17.157 -10.316 1.00 74.06 87 PRO A N 1
ATOM 742 C CA . PRO A 1 87 ? 23.755 -16.857 -10.737 1.00 74.06 87 PRO A CA 1
ATOM 743 C C . PRO A 1 87 ? 22.856 -16.543 -9.542 1.00 74.06 87 PRO A C 1
ATOM 745 O O . PRO A 1 87 ? 22.822 -17.299 -8.568 1.00 74.06 87 PRO A O 1
ATOM 748 N N . ILE A 1 88 ? 22.065 -15.481 -9.666 1.00 79.44 88 ILE A N 1
ATOM 749 C CA . ILE A 1 88 ? 21.038 -15.115 -8.692 1.00 79.44 88 ILE A CA 1
ATOM 750 C C . ILE A 1 88 ? 19.661 -15.547 -9.190 1.00 79.44 88 ILE A C 1
ATOM 752 O O . ILE A 1 88 ? 19.335 -15.449 -10.375 1.00 79.44 88 ILE A O 1
ATOM 756 N N . ASN A 1 89 ? 18.806 -15.943 -8.248 1.00 81.50 89 ASN A N 1
ATOM 757 C CA . ASN A 1 89 ? 17.371 -16.020 -8.475 1.00 81.50 89 ASN A CA 1
ATOM 758 C C . ASN A 1 89 ? 16.711 -14.641 -8.297 1.00 81.50 89 ASN A C 1
ATOM 760 O O . ASN A 1 89 ? 16.287 -14.275 -7.195 1.00 81.50 89 ASN A O 1
ATOM 764 N N . ALA A 1 90 ? 16.611 -13.876 -9.387 1.00 80.56 90 ALA A N 1
ATOM 765 C CA . ALA A 1 90 ? 16.094 -12.507 -9.358 1.00 80.56 90 ALA A CA 1
ATOM 766 C C . ALA A 1 90 ? 14.636 -12.436 -8.858 1.00 80.56 90 ALA A C 1
ATOM 768 O O . ALA A 1 90 ? 14.255 -11.499 -8.153 1.00 80.56 90 ALA A O 1
ATOM 769 N N . LEU A 1 91 ? 13.828 -13.465 -9.153 1.00 80.31 91 LEU A N 1
ATOM 770 C CA . LEU A 1 91 ? 12.434 -13.571 -8.696 1.00 80.31 91 LEU A CA 1
ATOM 771 C C . LEU A 1 91 ? 12.325 -13.655 -7.168 1.00 80.31 91 LEU A C 1
ATOM 773 O O . LEU A 1 91 ? 11.395 -13.102 -6.581 1.00 80.31 91 LEU A O 1
ATOM 777 N N . GLN A 1 92 ? 13.272 -14.345 -6.532 1.00 77.00 92 GLN A N 1
ATOM 778 C CA . GLN A 1 92 ? 13.305 -14.531 -5.085 1.00 77.00 92 GLN A CA 1
ATOM 779 C C . GLN A 1 92 ? 13.837 -13.290 -4.364 1.00 77.00 92 GLN A C 1
ATOM 781 O O . GLN A 1 92 ? 13.285 -12.910 -3.331 1.00 77.00 92 GLN A O 1
ATOM 786 N N . GLN A 1 93 ? 14.887 -12.663 -4.902 1.00 77.00 93 GLN A N 1
ATOM 787 C CA . GLN A 1 93 ? 15.599 -11.578 -4.224 1.00 77.00 93 GLN A CA 1
ATOM 788 C C . GLN A 1 93 ? 14.945 -10.203 -4.420 1.00 77.00 93 GLN A C 1
ATOM 790 O O . GLN A 1 93 ? 14.863 -9.433 -3.468 1.00 77.00 93 GLN A O 1
ATOM 795 N N . TYR A 1 94 ? 14.431 -9.897 -5.618 1.00 79.44 94 TYR A N 1
ATOM 796 C CA . TYR A 1 94 ? 13.967 -8.544 -5.970 1.00 79.44 94 TYR A CA 1
ATOM 797 C C . TYR A 1 94 ? 12.437 -8.381 -6.011 1.00 79.44 94 TYR A C 1
ATOM 799 O O . TYR A 1 94 ? 11.932 -7.342 -6.441 1.00 79.44 94 TYR A O 1
ATOM 807 N N . ASN A 1 95 ? 11.680 -9.388 -5.555 1.00 84.81 95 ASN A N 1
ATOM 808 C CA . ASN A 1 95 ? 10.208 -9.395 -5.524 1.00 84.81 95 ASN A CA 1
ATOM 809 C C . ASN A 1 95 ? 9.557 -8.998 -6.866 1.00 84.81 95 ASN A C 1
ATOM 811 O O . ASN A 1 95 ? 8.606 -8.224 -6.887 1.00 84.81 95 ASN A O 1
ATOM 815 N N . LEU A 1 96 ? 10.053 -9.534 -7.988 1.00 88.19 96 LEU A N 1
ATOM 816 C CA . LEU A 1 96 ? 9.669 -9.171 -9.371 1.00 88.19 96 LEU A CA 1
ATOM 817 C C . LEU A 1 96 ? 8.261 -9.621 -9.811 1.00 88.19 96 LEU A C 1
ATOM 819 O O . LEU A 1 96 ? 7.949 -9.690 -10.999 1.00 88.19 96 LEU A O 1
ATOM 823 N N . ILE A 1 97 ? 7.401 -9.982 -8.862 1.00 88.75 97 ILE A N 1
ATOM 824 C CA . ILE A 1 97 ? 6.066 -10.513 -9.149 1.00 88.75 97 ILE A CA 1
ATOM 825 C C . ILE A 1 97 ? 5.152 -9.465 -9.803 1.00 88.75 97 ILE A C 1
ATOM 827 O O . ILE A 1 97 ? 4.455 -9.838 -10.749 1.00 88.75 97 ILE A O 1
ATOM 831 N N . PRO A 1 98 ? 5.138 -8.180 -9.387 1.00 91.81 98 PRO A N 1
ATOM 832 C CA . PRO A 1 98 ? 4.363 -7.153 -10.081 1.00 91.81 98 PRO A CA 1
ATOM 833 C C . PRO A 1 98 ? 4.740 -7.022 -11.561 1.00 91.81 98 PRO A C 1
ATOM 835 O O . PRO A 1 98 ? 3.856 -7.030 -12.414 1.00 91.81 98 PRO A O 1
ATOM 838 N N . GLU A 1 99 ? 6.035 -6.981 -11.881 1.00 92.75 99 GLU A N 1
ATOM 839 C CA . GLU A 1 99 ? 6.531 -6.851 -13.257 1.00 92.75 99 GLU A CA 1
ATOM 840 C C . GLU A 1 99 ? 6.184 -8.082 -14.089 1.00 92.75 99 GLU A C 1
ATOM 842 O O . GLU A 1 99 ? 5.755 -7.955 -15.236 1.00 92.75 99 GLU A O 1
ATOM 847 N N . LEU A 1 100 ? 6.309 -9.274 -13.497 1.00 90.88 100 LEU A N 1
ATOM 848 C CA . LEU A 1 100 ? 5.929 -10.525 -14.140 1.00 90.88 100 LEU A CA 1
ATOM 849 C C . LEU A 1 100 ? 4.432 -10.549 -14.463 1.00 90.88 100 LEU A C 1
ATOM 851 O O . LEU A 1 100 ? 4.056 -10.910 -15.575 1.00 90.88 100 LEU A O 1
ATOM 855 N N . LEU A 1 101 ? 3.572 -10.126 -13.531 1.00 91.25 101 LEU A N 1
ATOM 856 C CA . LEU A 1 101 ? 2.131 -10.047 -13.769 1.00 91.25 101 LEU A CA 1
ATOM 857 C C . LEU A 1 101 ? 1.792 -9.027 -14.860 1.00 91.25 101 LEU A C 1
ATOM 859 O O . LEU A 1 101 ? 1.046 -9.365 -15.774 1.00 91.25 101 LEU A O 1
ATOM 863 N N . ILE A 1 102 ? 2.355 -7.815 -14.815 1.00 93.44 102 ILE A N 1
ATOM 864 C CA . ILE A 1 102 ? 2.091 -6.784 -15.834 1.00 93.44 102 ILE A CA 1
ATOM 865 C C . ILE A 1 102 ? 2.590 -7.246 -17.210 1.00 93.44 102 ILE A C 1
ATOM 867 O O . ILE A 1 102 ? 1.857 -7.133 -18.190 1.00 93.44 102 ILE A O 1
ATOM 871 N N . GLY A 1 103 ? 3.787 -7.834 -17.290 1.00 91.81 103 GLY A N 1
ATOM 872 C CA . GLY A 1 103 ? 4.344 -8.371 -18.535 1.00 91.81 103 GLY A CA 1
ATOM 873 C C . GLY A 1 103 ? 3.513 -9.517 -19.118 1.00 91.81 103 GLY A C 1
ATOM 874 O O . GLY A 1 103 ? 3.299 -9.579 -20.329 1.00 91.81 103 GLY A O 1
ATOM 875 N N . LEU A 1 104 ? 2.979 -10.402 -18.270 1.00 91.06 104 LEU A N 1
ATOM 876 C CA . LEU A 1 104 ? 2.052 -11.450 -18.704 1.00 91.06 104 LEU A CA 1
ATOM 877 C C . LEU A 1 104 ? 0.726 -10.875 -19.206 1.00 91.06 104 LEU A C 1
ATOM 879 O O . LEU A 1 104 ? 0.228 -11.332 -20.233 1.00 91.06 104 LEU A O 1
ATOM 883 N N . VAL A 1 105 ? 0.171 -9.868 -18.524 1.00 92.50 105 VAL A N 1
ATOM 884 C CA . VAL A 1 105 ? -1.055 -9.193 -18.973 1.00 92.50 105 VAL A CA 1
ATOM 885 C C . VAL A 1 105 ? -0.824 -8.497 -20.316 1.00 92.50 105 VAL A C 1
ATOM 887 O O . VAL A 1 105 ? -1.688 -8.600 -21.178 1.00 92.50 105 VAL A O 1
ATOM 890 N N . TYR A 1 106 ? 0.338 -7.873 -20.535 1.00 90.50 106 TYR A N 1
ATOM 891 C CA . TYR A 1 106 ? 0.704 -7.268 -21.823 1.00 90.50 106 TYR A CA 1
ATOM 892 C C . TYR A 1 106 ? 0.795 -8.304 -22.956 1.00 90.50 106 TYR A C 1
ATOM 894 O O . TYR A 1 106 ? 0.240 -8.125 -24.037 1.00 90.50 106 TYR A O 1
ATOM 902 N N . ARG A 1 107 ? 1.451 -9.444 -22.711 1.00 88.94 107 ARG A N 1
ATOM 903 C CA . ARG A 1 107 ? 1.505 -10.542 -23.692 1.00 88.94 107 ARG A CA 1
ATOM 904 C C . ARG A 1 107 ? 0.120 -11.094 -24.008 1.00 88.94 107 ARG A C 1
ATOM 906 O O . ARG A 1 107 ? -0.182 -11.374 -25.164 1.00 88.94 107 ARG A O 1
ATOM 913 N N . PHE A 1 108 ? -0.709 -11.253 -22.981 1.00 88.38 108 PHE A N 1
ATOM 914 C CA . PHE A 1 108 ? -2.059 -11.780 -23.126 1.00 88.38 108 PHE A CA 1
ATOM 915 C C . PHE A 1 108 ? -2.989 -10.796 -23.843 1.00 88.38 108 PHE A C 1
ATOM 917 O O . PHE A 1 108 ? -3.771 -11.216 -24.691 1.00 88.38 108 PHE A O 1
ATOM 924 N N . SER A 1 109 ? -2.885 -9.492 -23.565 1.00 85.88 109 SER A N 1
ATOM 925 C CA . SER A 1 109 ? -3.649 -8.472 -24.288 1.00 85.88 109 SER A CA 1
ATOM 926 C C . SER A 1 109 ? -3.250 -8.429 -25.761 1.00 85.88 109 SER A C 1
ATOM 928 O O . SER A 1 109 ? -4.131 -8.403 -26.616 1.00 85.88 109 SER A O 1
ATOM 930 N N . ARG A 1 110 ? -1.951 -8.523 -26.071 1.00 83.38 110 ARG A N 1
ATOM 931 C CA . ARG A 1 110 ? -1.461 -8.631 -27.450 1.00 83.38 110 ARG A CA 1
ATOM 932 C C . ARG A 1 110 ? -1.997 -9.873 -28.158 1.00 83.38 110 ARG A C 1
ATOM 934 O O . ARG A 1 110 ? -2.517 -9.750 -29.260 1.00 83.38 110 ARG A O 1
ATOM 941 N N . PHE A 1 111 ? -1.921 -11.039 -27.512 1.00 82.88 111 PHE A N 1
ATOM 942 C CA . PHE A 1 111 ? -2.487 -12.290 -28.029 1.00 82.88 111 PHE A CA 1
ATOM 943 C C . PHE A 1 111 ? -3.980 -12.138 -28.352 1.00 82.88 111 PHE A C 1
ATOM 945 O O . PHE A 1 111 ? -4.412 -12.467 -29.448 1.00 82.88 111 PHE A O 1
ATOM 952 N N . ILE A 1 112 ? -4.767 -11.558 -27.439 1.00 83.50 112 ILE A N 1
ATOM 953 C CA . ILE A 1 112 ? -6.194 -11.301 -27.671 1.00 83.50 112 ILE A CA 1
ATOM 954 C C . ILE A 1 112 ? -6.411 -10.381 -28.880 1.00 83.50 112 ILE A C 1
ATOM 956 O O . ILE A 1 112 ? -7.247 -10.670 -29.731 1.00 83.50 112 ILE A O 1
ATOM 960 N N . VAL A 1 113 ? -5.700 -9.257 -28.960 1.00 82.69 113 VAL A N 1
ATOM 961 C CA . VAL A 1 113 ? -5.924 -8.262 -30.021 1.00 82.69 113 VAL A CA 1
ATOM 962 C C . VAL A 1 113 ? -5.565 -8.819 -31.402 1.00 82.69 113 VAL A C 1
ATOM 964 O O . VAL A 1 113 ? -6.348 -8.648 -32.335 1.00 82.69 113 VAL A O 1
ATOM 967 N N . ILE A 1 114 ? -4.439 -9.526 -31.513 1.00 79.00 114 ILE A N 1
ATOM 968 C CA . ILE A 1 114 ? -3.962 -10.081 -32.785 1.00 79.00 114 ILE A CA 1
ATOM 969 C C . ILE A 1 114 ? -4.786 -11.312 -33.183 1.00 79.00 114 ILE A C 1
ATOM 971 O O . ILE A 1 114 ? -5.350 -11.346 -34.274 1.00 79.00 114 ILE A O 1
ATOM 975 N N . ASP A 1 115 ? -4.911 -12.304 -32.296 1.00 76.56 115 ASP A N 1
ATOM 976 C CA . ASP A 1 115 ? -5.456 -13.614 -32.672 1.00 76.56 115 ASP A CA 1
ATOM 977 C C . ASP A 1 115 ? -6.988 -13.672 -32.605 1.00 76.56 115 ASP A C 1
ATOM 979 O O . ASP A 1 115 ? -7.610 -14.400 -33.379 1.00 76.56 115 ASP A O 1
ATOM 983 N N . ILE A 1 116 ? -7.621 -12.917 -31.695 1.00 77.81 116 ILE A N 1
ATOM 984 C CA . ILE A 1 116 ? -9.087 -12.936 -31.524 1.00 77.81 116 ILE A CA 1
ATOM 985 C C . ILE A 1 116 ? -9.751 -11.826 -32.332 1.00 77.81 116 ILE A C 1
ATOM 987 O O . ILE A 1 116 ? -10.759 -12.071 -32.991 1.00 77.81 116 ILE A O 1
ATOM 991 N N . PHE A 1 117 ? -9.218 -10.604 -32.266 1.00 78.69 117 PHE A N 1
ATOM 992 C CA . PHE A 1 117 ? -9.836 -9.454 -32.929 1.00 78.69 117 PHE A CA 1
ATOM 993 C C . PHE A 1 117 ? -9.334 -9.218 -34.357 1.00 78.69 117 PHE A C 1
ATOM 995 O O . PHE A 1 117 ? -9.923 -8.377 -35.030 1.00 78.69 117 PHE A O 1
ATOM 1002 N N . GLN A 1 118 ? -8.301 -9.943 -34.819 1.00 74.25 118 GLN A N 1
ATOM 1003 C CA . GLN A 1 118 ? -7.670 -9.758 -36.140 1.00 74.25 118 GLN A CA 1
ATOM 1004 C C . GLN A 1 118 ? -7.341 -8.287 -36.439 1.00 74.25 118 GLN A C 1
ATOM 1006 O O . GLN A 1 118 ? -7.356 -7.853 -37.588 1.00 74.25 118 GLN A O 1
ATOM 1011 N N . ASN A 1 119 ? -7.083 -7.511 -35.385 1.00 72.81 119 ASN A N 1
ATOM 1012 C CA . ASN A 1 119 ? -6.732 -6.109 -35.487 1.00 72.81 119 ASN A CA 1
ATOM 1013 C C . ASN A 1 119 ? -5.222 -5.983 -35.357 1.00 72.81 119 ASN A C 1
ATOM 1015 O O . ASN A 1 119 ? -4.614 -6.606 -34.480 1.00 72.81 119 ASN A O 1
ATOM 1019 N N . ASP A 1 120 ? -4.639 -5.108 -36.169 1.00 65.56 120 ASP A N 1
ATOM 1020 C CA . ASP A 1 120 ? -3.231 -4.772 -36.048 1.00 65.56 120 ASP A CA 1
ATOM 1021 C C . ASP A 1 120 ? -2.995 -4.146 -34.671 1.00 65.56 120 ASP A C 1
ATOM 1023 O O . ASP A 1 120 ? -3.497 -3.066 -34.349 1.00 65.56 120 ASP A O 1
ATOM 1027 N N . PHE A 1 121 ? -2.226 -4.840 -33.831 1.00 65.94 121 PHE A N 1
ATOM 1028 C CA . PHE A 1 121 ? -1.792 -4.323 -32.531 1.00 65.94 121 PHE A CA 1
ATOM 1029 C C . PHE A 1 121 ? -1.009 -3.008 -32.689 1.00 65.94 121 PHE A C 1
ATOM 1031 O O . PHE A 1 121 ? -0.992 -2.181 -31.781 1.00 65.94 121 PHE A O 1
ATOM 1038 N N . GLU A 1 122 ? -0.444 -2.776 -33.876 1.00 60.03 122 GLU A N 1
ATOM 1039 C CA . GLU A 1 122 ? 0.205 -1.527 -34.278 1.00 60.03 122 GLU A CA 1
ATOM 1040 C C . GLU A 1 122 ? -0.755 -0.327 -34.302 1.00 60.03 122 GLU A C 1
ATOM 1042 O O . GLU A 1 122 ? -0.336 0.798 -34.055 1.00 60.03 122 GLU A O 1
ATOM 1047 N N . ALA A 1 123 ? -2.069 -0.535 -34.465 1.00 63.34 123 ALA A N 1
ATOM 1048 C CA . ALA A 1 123 ? -3.058 0.542 -34.356 1.00 63.34 123 ALA A CA 1
ATOM 1049 C C . ALA A 1 123 ? -3.181 1.110 -32.925 1.00 63.34 123 ALA A C 1
ATOM 1051 O O . ALA A 1 123 ? -3.820 2.144 -32.712 1.00 63.34 123 ALA A O 1
ATOM 1052 N N . TRP A 1 124 ? -2.602 0.429 -31.928 1.00 70.06 124 TRP A N 1
ATOM 1053 C CA . TRP A 1 124 ? -2.634 0.822 -30.517 1.00 70.06 124 TRP A CA 1
ATOM 1054 C C . TRP A 1 124 ? -1.403 1.632 -30.094 1.00 70.06 124 TRP A C 1
ATOM 1056 O O . TRP A 1 124 ? -1.303 2.007 -28.918 1.00 70.06 124 TRP A O 1
ATOM 1066 N N . HIS A 1 125 ? -0.501 1.936 -31.031 1.00 77.31 125 HIS A N 1
ATOM 1067 C CA . HIS A 1 125 ? 0.529 2.949 -30.861 1.00 77.31 125 HIS A CA 1
ATOM 1068 C C . HIS A 1 125 ? 0.526 3.943 -32.029 1.00 77.31 125 HIS A C 1
ATOM 1070 O O . HIS A 1 125 ? 0.285 3.598 -33.182 1.00 77.31 125 HIS A O 1
ATOM 1076 N N . ARG A 1 126 ? 0.793 5.212 -31.740 1.00 80.56 126 ARG A N 1
ATOM 1077 C CA . ARG A 1 126 ? 1.004 6.255 -32.744 1.00 80.56 126 ARG A CA 1
ATOM 1078 C C . ARG A 1 126 ? 2.447 6.694 -32.652 1.00 80.56 126 ARG A C 1
ATOM 1080 O O . ARG A 1 126 ? 2.884 7.065 -31.568 1.00 80.56 126 ARG A O 1
ATOM 1087 N N . CYS A 1 127 ? 3.161 6.628 -33.765 1.00 82.50 127 CYS A N 1
ATOM 1088 C CA . CYS A 1 127 ? 4.556 7.030 -33.820 1.00 82.50 127 CYS A CA 1
ATOM 1089 C C . CYS A 1 127 ? 4.695 8.339 -34.588 1.00 82.50 127 CYS A C 1
ATOM 1091 O O . CYS A 1 127 ? 4.070 8.525 -35.633 1.00 82.50 127 CYS A O 1
ATOM 1093 N N . TYR A 1 128 ? 5.520 9.229 -34.057 1.00 80.62 128 TYR A N 1
ATOM 1094 C CA . TYR A 1 128 ? 5.854 10.515 -34.642 1.00 80.62 128 TYR A CA 1
ATOM 1095 C C . TYR A 1 128 ? 7.378 10.643 -34.691 1.00 80.62 128 TYR A C 1
ATOM 1097 O O . TYR A 1 128 ? 8.085 10.107 -33.835 1.00 80.62 128 TYR A O 1
ATOM 1105 N N . TYR A 1 129 ? 7.881 11.342 -35.703 1.00 78.12 129 TYR A N 1
ATOM 1106 C CA . TYR A 1 129 ? 9.289 11.714 -35.773 1.00 78.12 129 TYR A CA 1
ATOM 1107 C C . TYR A 1 129 ? 9.478 13.038 -35.047 1.00 78.12 129 TYR A C 1
ATOM 1109 O O . TYR A 1 129 ? 8.717 13.980 -35.272 1.00 78.12 129 TYR A O 1
ATOM 1117 N N . ILE A 1 130 ? 10.467 13.086 -34.162 1.00 70.44 130 ILE A N 1
ATOM 1118 C CA . ILE A 1 130 ? 10.814 14.287 -33.409 1.00 70.44 130 ILE A CA 1
ATOM 1119 C C . ILE A 1 130 ? 12.054 14.897 -34.049 1.00 70.44 130 ILE A C 1
ATOM 1121 O O . ILE A 1 130 ? 13.077 14.228 -34.205 1.00 70.44 130 ILE A O 1
ATOM 1125 N N . GLU A 1 131 ? 11.941 16.167 -34.424 1.00 66.00 131 GLU A N 1
ATOM 1126 C CA . GLU A 1 131 ? 13.051 16.990 -34.897 1.00 66.00 131 GLU A CA 1
ATOM 1127 C C . GLU A 1 131 ? 13.489 17.913 -33.755 1.00 66.00 131 GLU A C 1
ATOM 1129 O O . GLU A 1 131 ? 12.703 18.734 -33.281 1.00 66.00 131 GLU A O 1
ATOM 1134 N N . TYR A 1 132 ? 14.735 17.778 -33.295 1.00 63.06 132 TYR A N 1
ATOM 1135 C CA . TYR A 1 132 ? 15.324 18.697 -32.317 1.00 63.06 132 TYR A CA 1
ATOM 1136 C C . TYR A 1 132 ? 15.952 19.892 -33.056 1.00 63.06 132 TYR A C 1
ATOM 1138 O O . TYR A 1 132 ? 16.717 19.714 -34.004 1.00 63.06 132 TYR A O 1
ATOM 1146 N N . GLU A 1 133 ? 15.640 21.124 -32.638 1.00 55.53 133 GLU A N 1
ATOM 1147 C CA . GLU A 1 133 ? 16.060 22.354 -33.340 1.00 55.53 133 GLU A CA 1
ATOM 1148 C C . GLU A 1 133 ? 17.568 22.675 -33.230 1.00 55.53 133 GLU A C 1
ATOM 1150 O O . GLU A 1 133 ? 18.063 23.531 -33.964 1.00 55.53 133 GLU A O 1
ATOM 1155 N N . ASN A 1 134 ? 18.322 21.987 -32.365 1.00 50.47 134 ASN A N 1
ATOM 1156 C CA . ASN A 1 134 ? 19.652 22.432 -31.926 1.00 50.47 134 ASN A CA 1
ATOM 1157 C C . ASN A 1 134 ? 20.849 22.041 -32.813 1.00 50.47 134 ASN A C 1
ATOM 1159 O O . ASN A 1 134 ? 21.988 22.278 -32.416 1.00 50.47 134 ASN A O 1
ATOM 1163 N N . GLU A 1 135 ? 20.650 21.527 -34.028 1.00 50.38 135 GLU A N 1
ATOM 1164 C CA . GLU A 1 135 ? 21.776 21.195 -34.912 1.00 50.38 135 GLU A CA 1
ATOM 1165 C C . GLU A 1 135 ? 21.773 21.995 -36.220 1.00 50.38 135 GLU A C 1
ATOM 1167 O O . GLU A 1 135 ? 20.906 21.864 -37.086 1.00 50.38 135 GLU A O 1
ATOM 1172 N N . SER A 1 136 ? 22.805 22.830 -36.367 1.00 47.59 136 SER A N 1
ATOM 1173 C CA . SER A 1 136 ? 23.064 23.716 -37.510 1.00 47.59 136 SER A CA 1
ATOM 1174 C C . SER A 1 136 ? 23.568 22.998 -38.771 1.00 47.59 136 SER A C 1
ATOM 1176 O O . SER A 1 136 ? 23.734 23.642 -39.806 1.00 47.59 136 SER A O 1
ATOM 1178 N N . ASN A 1 137 ? 23.776 21.679 -38.723 1.00 52.75 137 ASN A N 1
ATOM 1179 C CA . ASN A 1 137 ? 24.251 20.885 -39.856 1.00 52.75 137 ASN A CA 1
ATOM 1180 C C . ASN A 1 137 ? 23.097 20.096 -40.501 1.00 52.75 137 ASN A C 1
ATOM 1182 O O . ASN A 1 137 ? 22.640 19.083 -39.970 1.00 52.75 137 ASN A O 1
ATOM 1186 N N . GLU A 1 138 ? 22.666 20.515 -41.695 1.00 51.81 138 GLU A N 1
ATOM 1187 C CA . GLU A 1 138 ? 21.579 19.881 -42.470 1.00 51.81 138 GLU A CA 1
ATOM 1188 C C . GLU A 1 138 ? 21.821 18.392 -42.792 1.00 51.81 138 GLU A C 1
ATOM 1190 O O . GLU A 1 138 ? 20.870 17.635 -42.975 1.00 51.81 138 GLU A O 1
ATOM 1195 N N . THR A 1 139 ? 23.076 17.932 -42.812 1.00 48.41 139 THR A N 1
ATOM 1196 C CA . THR A 1 139 ? 23.424 16.519 -43.043 1.00 48.41 139 THR A CA 1
ATOM 1197 C C . THR A 1 139 ? 23.252 15.629 -41.807 1.00 48.41 139 THR A C 1
ATOM 1199 O O . THR A 1 139 ? 23.043 14.430 -41.966 1.00 48.41 139 THR A O 1
ATOM 1202 N N . LEU A 1 140 ? 23.312 16.194 -40.594 1.00 48.78 140 LEU A N 1
ATOM 1203 C CA . LEU A 1 140 ? 23.061 15.499 -39.319 1.00 48.78 140 LEU A CA 1
ATOM 1204 C C . LEU A 1 140 ? 21.572 15.532 -38.932 1.00 48.78 140 LEU A C 1
ATOM 1206 O O . LEU A 1 140 ? 21.070 14.569 -38.358 1.00 48.78 140 LEU A O 1
ATOM 1210 N N . LYS A 1 141 ? 20.827 16.554 -39.380 1.00 44.09 141 LYS A N 1
ATOM 1211 C CA . LYS A 1 141 ? 19.361 16.643 -39.227 1.00 44.09 141 LYS A CA 1
ATOM 1212 C C . LYS A 1 141 ? 18.600 15.415 -39.736 1.00 44.09 141 LYS A C 1
ATOM 1214 O O . LYS A 1 141 ? 17.666 14.970 -39.080 1.00 44.09 141 LYS A O 1
ATOM 1219 N N . ASN A 1 142 ? 19.009 14.832 -40.865 1.00 44.34 142 ASN A N 1
ATOM 1220 C CA . ASN A 1 142 ? 18.355 13.629 -41.402 1.00 44.34 142 ASN A CA 1
ATOM 1221 C C . ASN A 1 142 ? 18.709 12.346 -40.626 1.00 44.34 142 ASN A C 1
ATOM 1223 O O . ASN A 1 142 ? 17.938 11.390 -40.664 1.00 44.34 142 ASN A O 1
ATOM 1227 N N . LEU A 1 143 ? 19.847 12.319 -39.922 1.00 48.94 143 LEU A N 1
ATOM 1228 C CA . LEU A 1 143 ? 20.275 11.196 -39.075 1.00 48.94 143 LEU A CA 1
ATOM 1229 C C . LEU A 1 143 ? 19.641 11.249 -37.676 1.00 48.94 143 LEU A C 1
ATOM 1231 O O . LEU A 1 143 ? 19.420 10.204 -37.072 1.00 48.94 143 LEU A O 1
ATOM 1235 N N . ASN A 1 144 ? 19.283 12.446 -37.204 1.00 52.47 144 ASN A N 1
ATOM 1236 C CA . ASN A 1 144 ? 18.768 12.691 -35.855 1.00 52.47 144 ASN A CA 1
ATOM 1237 C C . ASN A 1 144 ? 17.235 12.789 -35.759 1.00 52.47 144 ASN A C 1
ATOM 1239 O O . ASN A 1 144 ? 16.707 13.215 -34.732 1.00 52.47 144 ASN A O 1
ATOM 1243 N N . THR A 1 145 ? 16.501 12.339 -36.784 1.00 57.94 145 THR A N 1
ATOM 1244 C CA . THR A 1 145 ? 15.050 12.126 -36.667 1.00 57.94 145 THR A CA 1
ATOM 1245 C C . THR A 1 145 ? 14.789 10.903 -35.790 1.00 57.94 145 THR A C 1
ATOM 1247 O O . THR A 1 145 ? 14.857 9.754 -36.229 1.00 57.94 145 THR A O 1
ATOM 1250 N N . ARG A 1 146 ? 14.513 11.133 -34.505 1.00 67.06 146 ARG A N 1
ATOM 1251 C CA . ARG A 1 146 ? 14.258 10.039 -33.564 1.00 67.06 146 ARG A CA 1
ATOM 1252 C C . ARG A 1 146 ? 12.768 9.686 -33.565 1.00 67.06 146 ARG A C 1
ATOM 1254 O O . ARG A 1 146 ? 11.904 10.563 -33.510 1.00 67.06 146 ARG A O 1
ATOM 1261 N N . LEU A 1 147 ? 12.465 8.390 -33.653 1.00 78.38 147 LEU A N 1
ATOM 1262 C CA . LEU A 1 147 ? 11.097 7.869 -33.597 1.00 78.38 147 LEU A CA 1
ATOM 1263 C C . LEU A 1 147 ? 10.614 7.855 -32.139 1.00 78.38 147 LEU A C 1
ATOM 1265 O O . LEU A 1 147 ? 11.241 7.234 -31.281 1.00 78.38 147 LEU A O 1
ATOM 1269 N N . SER A 1 148 ? 9.480 8.495 -31.867 1.00 82.06 148 SER A N 1
ATOM 1270 C CA . SER A 1 148 ? 8.763 8.386 -30.594 1.00 82.06 148 SER A CA 1
ATOM 1271 C C . SER A 1 148 ? 7.400 7.756 -30.835 1.00 82.06 148 SER A C 1
ATOM 1273 O O . SER A 1 148 ? 6.616 8.256 -31.639 1.00 82.06 148 SER A O 1
ATOM 1275 N N . CYS A 1 149 ? 7.115 6.654 -30.142 1.00 83.88 149 CYS A N 1
ATOM 1276 C CA . CYS A 1 149 ? 5.817 5.988 -30.180 1.00 83.88 149 CYS A CA 1
ATOM 1277 C C . CYS A 1 149 ? 5.065 6.191 -28.862 1.00 83.88 149 CYS A C 1
ATOM 1279 O O . CYS A 1 149 ? 5.645 6.117 -27.776 1.00 83.88 149 CYS A O 1
ATOM 1281 N N . GLU A 1 150 ? 3.761 6.429 -28.958 1.00 82.62 150 GLU A N 1
ATOM 1282 C CA . GLU A 1 150 ? 2.851 6.605 -27.830 1.00 82.62 150 GLU A CA 1
ATOM 1283 C C . GLU A 1 150 ? 1.674 5.647 -27.915 1.00 82.62 150 GLU A C 1
ATOM 1285 O O . GLU A 1 150 ? 1.145 5.399 -28.995 1.00 82.62 150 GLU A O 1
ATOM 1290 N N . GLY A 1 151 ? 1.185 5.178 -26.770 1.00 84.12 151 GLY A N 1
ATOM 1291 C CA . GLY A 1 151 ? -0.055 4.409 -26.690 1.00 84.12 151 GLY A CA 1
ATOM 1292 C C . GLY A 1 151 ? 0.083 3.127 -25.885 1.00 84.12 151 GLY A C 1
ATOM 1293 O O . GLY A 1 151 ? 1.153 2.777 -25.403 1.00 84.12 151 GLY A O 1
ATOM 1294 N N . LEU A 1 152 ? -1.029 2.409 -25.724 1.00 83.62 152 LEU A N 1
ATOM 1295 C CA . LEU A 1 152 ? -1.069 1.171 -24.936 1.00 83.62 152 LEU A CA 1
ATOM 1296 C C . LEU A 1 152 ? -0.311 0.012 -25.596 1.00 83.62 152 LEU A C 1
ATOM 1298 O O . LEU A 1 152 ? 0.007 -0.958 -24.909 1.00 83.62 152 LEU A O 1
ATOM 1302 N N . GLY A 1 153 ? -0.041 0.106 -26.903 1.00 82.94 153 GLY A N 1
ATOM 1303 C CA . GLY A 1 153 ? 0.824 -0.836 -27.609 1.00 82.94 153 GLY A CA 1
ATOM 1304 C C . GLY A 1 153 ? 2.284 -0.747 -27.162 1.00 82.94 153 GLY A C 1
ATOM 1305 O O . GLY A 1 153 ? 2.980 -1.758 -27.179 1.00 82.94 153 GLY A O 1
ATOM 1306 N N . GLU A 1 154 ? 2.729 0.416 -26.685 1.00 86.50 154 GLU A N 1
ATOM 1307 C CA . GLU A 1 154 ? 4.104 0.638 -26.243 1.00 86.50 154 GLU A CA 1
ATOM 1308 C C . GLU A 1 154 ? 4.323 0.069 -24.825 1.00 86.50 154 GLU A C 1
ATOM 1310 O O . GLU A 1 154 ? 3.586 0.438 -23.897 1.00 86.50 154 GLU A O 1
ATOM 1315 N N . PRO A 1 155 ? 5.328 -0.804 -24.598 1.00 88.25 155 PRO A N 1
ATOM 1316 C CA . PRO A 1 155 ? 5.532 -1.454 -23.304 1.00 88.25 155 PRO A CA 1
ATOM 1317 C C . PRO A 1 155 ? 5.665 -0.475 -22.135 1.00 88.25 155 PRO A C 1
ATOM 1319 O O . PRO A 1 155 ? 5.115 -0.741 -21.062 1.00 88.25 155 PRO A O 1
ATOM 1322 N N . PHE A 1 156 ? 6.356 0.652 -22.336 1.00 87.75 156 PHE A N 1
ATOM 1323 C CA . PHE A 1 156 ? 6.562 1.671 -21.305 1.00 87.75 156 PHE A CA 1
ATOM 1324 C C . PHE A 1 156 ? 5.236 2.284 -20.839 1.00 87.75 156 PHE A C 1
ATOM 1326 O O . PHE A 1 156 ? 4.913 2.257 -19.650 1.00 87.75 156 PHE A O 1
ATOM 1333 N N . TYR A 1 157 ? 4.423 2.778 -21.778 1.00 88.56 157 TYR A N 1
ATOM 1334 C CA . TYR A 1 157 ? 3.118 3.371 -21.479 1.00 88.56 157 TYR A CA 1
ATOM 1335 C C . TYR A 1 157 ? 2.155 2.356 -20.869 1.00 88.56 157 TYR A C 1
ATOM 1337 O O . TYR A 1 157 ? 1.407 2.696 -19.952 1.00 88.56 157 TYR A O 1
ATOM 1345 N N . PHE A 1 158 ? 2.183 1.102 -21.328 1.00 91.50 158 PHE A N 1
ATOM 1346 C CA . PHE A 1 158 ? 1.391 0.039 -20.717 1.00 91.50 158 PHE A CA 1
ATOM 1347 C C . PHE A 1 158 ? 1.759 -0.165 -19.241 1.00 91.50 158 PHE A C 1
ATOM 1349 O O . PHE A 1 158 ? 0.875 -0.240 -18.385 1.00 91.50 158 PHE A O 1
ATOM 1356 N N . TYR A 1 159 ? 3.058 -0.196 -18.931 1.00 92.69 159 TYR A N 1
ATOM 1357 C CA . TYR A 1 159 ? 3.554 -0.347 -17.566 1.00 92.69 159 TYR A CA 1
ATOM 1358 C C . TYR A 1 159 ? 3.133 0.822 -16.668 1.00 92.69 159 TYR A C 1
ATOM 1360 O O . TYR A 1 159 ? 2.535 0.606 -15.612 1.00 92.69 159 TYR A O 1
ATOM 1368 N N . VAL A 1 160 ? 3.374 2.061 -17.108 1.00 91.12 160 VAL A N 1
ATOM 1369 C CA . VAL A 1 160 ? 3.005 3.272 -16.357 1.00 91.12 160 VAL A CA 1
ATOM 1370 C C . VAL A 1 160 ? 1.497 3.320 -16.098 1.00 91.12 160 VAL A C 1
ATOM 1372 O O . VAL A 1 160 ? 1.066 3.497 -14.955 1.00 91.12 160 VAL A O 1
ATOM 1375 N N . ASN A 1 161 ? 0.683 3.069 -17.127 1.00 92.44 161 ASN A N 1
ATOM 1376 C CA . ASN A 1 161 ? -0.772 3.061 -17.000 1.00 92.44 161 ASN A CA 1
ATOM 1377 C C . ASN A 1 161 ? -1.272 1.956 -16.063 1.00 92.44 161 ASN A C 1
ATOM 1379 O O . ASN A 1 161 ? -2.217 2.189 -15.309 1.00 92.44 161 ASN A O 1
ATOM 1383 N N . ALA A 1 162 ? -0.636 0.780 -16.046 1.00 93.88 162 ALA A N 1
ATOM 1384 C CA . ALA A 1 162 ? -0.975 -0.282 -15.101 1.00 93.88 162 ALA A CA 1
ATOM 1385 C C . ALA A 1 162 ? -0.731 0.153 -13.644 1.00 93.88 162 ALA A C 1
ATOM 1387 O O . ALA A 1 162 ? -1.584 -0.065 -12.775 1.00 93.88 162 ALA A O 1
ATOM 1388 N N . VAL A 1 163 ? 0.390 0.831 -13.371 1.00 94.44 163 VAL A N 1
ATOM 1389 C CA . VAL A 1 163 ? 0.686 1.372 -12.034 1.00 94.44 163 VAL A CA 1
ATOM 1390 C C . VAL A 1 163 ? -0.299 2.477 -11.646 1.00 94.44 163 VAL A C 1
ATOM 1392 O O . VAL A 1 163 ? -0.806 2.486 -10.518 1.00 94.44 163 VAL A O 1
ATOM 1395 N N . PHE A 1 164 ? -0.621 3.393 -12.563 1.00 94.81 164 PHE A N 1
ATOM 1396 C CA . PHE A 1 164 ? -1.595 4.461 -12.314 1.00 94.81 164 PHE A CA 1
ATOM 1397 C C . PHE A 1 164 ? -3.005 3.914 -12.100 1.00 94.81 164 PHE A C 1
ATOM 1399 O O . PHE A 1 164 ? -3.716 4.386 -11.210 1.00 94.81 164 PHE A O 1
ATOM 1406 N N . ALA A 1 165 ? -3.396 2.873 -12.835 1.00 94.62 165 ALA A N 1
ATOM 1407 C CA . ALA A 1 165 ? -4.675 2.197 -12.656 1.00 94.62 165 ALA A CA 1
ATOM 1408 C C . ALA A 1 165 ? -4.800 1.587 -11.252 1.00 94.62 165 ALA A C 1
ATOM 1410 O O . ALA A 1 165 ? -5.856 1.702 -10.626 1.00 94.62 165 ALA A O 1
ATOM 1411 N N . LEU A 1 166 ? -3.726 0.989 -10.724 1.00 94.38 166 LEU A N 1
ATOM 1412 C CA . LEU A 1 166 ? -3.703 0.461 -9.359 1.00 94.38 166 LEU A CA 1
ATOM 1413 C C . LEU A 1 166 ? -3.757 1.584 -8.310 1.00 94.38 166 LEU A C 1
ATOM 1415 O O . LEU A 1 166 ? -4.545 1.520 -7.365 1.00 94.38 166 LEU A O 1
ATOM 1419 N N . ASN A 1 167 ? -2.963 2.641 -8.489 1.00 94.31 167 ASN A N 1
ATOM 1420 C CA . ASN A 1 167 ? -2.909 3.760 -7.544 1.00 94.31 167 ASN A CA 1
ATOM 1421 C C . ASN A 1 167 ? -4.173 4.622 -7.563 1.00 94.31 167 ASN A C 1
ATOM 1423 O O . ASN A 1 167 ? -4.507 5.248 -6.558 1.00 94.31 167 ASN A O 1
ATOM 1427 N N . SER A 1 168 ? -4.956 4.574 -8.639 1.00 95.19 168 SER A N 1
ATOM 1428 C CA . SER A 1 168 ? -6.245 5.265 -8.710 1.00 95.19 168 SER A CA 1
ATOM 1429 C C . SER A 1 168 ? -7.297 4.719 -7.747 1.00 95.19 168 SER A C 1
ATOM 1431 O O . SER A 1 168 ? -8.258 5.413 -7.409 1.00 95.19 168 SER A O 1
ATOM 1433 N N . PHE A 1 169 ? -7.082 3.520 -7.197 1.00 95.50 169 PHE A N 1
ATOM 1434 C CA . PHE A 1 169 ? -7.886 3.017 -6.088 1.00 95.50 169 PHE A CA 1
ATOM 1435 C C . PHE A 1 169 ? -7.572 3.687 -4.744 1.00 95.50 169 PHE A C 1
ATOM 1437 O O . PHE A 1 169 ? -8.431 3.665 -3.867 1.00 95.50 169 PHE A O 1
ATOM 1444 N N . VAL A 1 170 ? -6.406 4.310 -4.546 1.00 95.31 170 VAL A N 1
ATOM 1445 C CA . VAL A 1 170 ? -5.998 4.902 -3.254 1.00 95.31 170 VAL A CA 1
ATOM 1446 C C . VAL A 1 170 ? -7.004 5.936 -2.723 1.00 95.31 170 VAL A C 1
ATOM 1448 O O . VAL A 1 170 ? -7.533 5.712 -1.629 1.00 95.31 170 VAL A O 1
ATOM 1451 N N . PRO A 1 171 ? -7.359 7.017 -3.453 1.00 95.44 171 PRO A N 1
ATOM 1452 C CA . PRO A 1 171 ? -8.357 7.9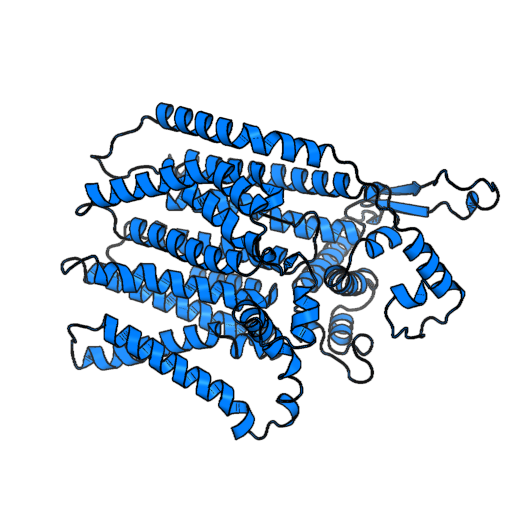79 -2.972 1.00 95.44 171 PRO A CA 1
ATOM 1453 C C . PRO A 1 171 ? -9.725 7.332 -2.730 1.00 95.44 171 PRO A C 1
ATOM 1455 O O . PRO A 1 171 ? -10.411 7.665 -1.761 1.00 95.44 171 PRO A O 1
ATOM 1458 N N . VAL A 1 172 ? -10.113 6.364 -3.567 1.00 96.06 172 VAL A N 1
ATOM 1459 C CA . VAL A 1 172 ? -11.371 5.620 -3.415 1.00 96.06 172 VAL A CA 1
ATOM 1460 C C . VAL A 1 172 ? -11.375 4.821 -2.111 1.00 96.06 172 VAL A C 1
ATOM 1462 O O . VAL A 1 172 ? -12.346 4.876 -1.357 1.00 96.06 172 VAL A O 1
ATOM 1465 N N . LEU A 1 173 ? -10.291 4.106 -1.814 1.00 96.19 173 LEU A N 1
ATOM 1466 C CA . LEU A 1 173 ? -10.140 3.303 -0.604 1.00 96.19 173 LEU A CA 1
ATOM 1467 C C . LEU A 1 173 ? -10.109 4.183 0.649 1.00 96.19 173 LEU A C 1
ATOM 1469 O O . LEU A 1 173 ? -10.825 3.881 1.602 1.00 96.19 173 LEU A O 1
ATOM 1473 N N . ILE A 1 174 ? -9.373 5.299 0.631 1.00 95.50 174 ILE A N 1
ATOM 1474 C CA . ILE A 1 174 ? -9.355 6.299 1.714 1.00 95.50 174 ILE A CA 1
ATOM 1475 C C . ILE A 1 174 ? -10.776 6.811 1.994 1.00 95.50 174 ILE A C 1
ATOM 1477 O O . ILE A 1 174 ? -11.247 6.780 3.136 1.00 95.50 174 ILE A O 1
ATOM 1481 N N . GLY A 1 175 ? -11.493 7.224 0.945 1.00 94.69 175 GLY A N 1
ATOM 1482 C CA . GLY A 1 175 ? -12.869 7.703 1.050 1.00 94.69 175 GLY A CA 1
ATOM 1483 C C . GLY A 1 175 ? -13.835 6.636 1.574 1.00 94.69 175 GLY A C 1
ATOM 1484 O O . GLY A 1 175 ? -14.671 6.922 2.434 1.00 94.69 175 GLY A O 1
ATOM 1485 N N . LEU A 1 176 ? -13.707 5.389 1.111 1.00 94.62 176 LEU A N 1
ATOM 1486 C CA . LEU A 1 176 ? -14.518 4.264 1.582 1.00 94.62 176 LEU A CA 1
ATOM 1487 C C . LEU A 1 176 ? -14.224 3.909 3.045 1.00 94.62 176 LEU A C 1
ATOM 1489 O O . LEU A 1 176 ? -15.163 3.649 3.800 1.00 94.62 176 LEU A O 1
ATOM 1493 N N . ILE A 1 177 ? -12.959 3.929 3.471 1.00 93.62 177 ILE A N 1
ATOM 1494 C CA . ILE A 1 177 ? -12.582 3.722 4.875 1.00 93.62 177 ILE A CA 1
ATOM 1495 C C . ILE A 1 177 ? -13.256 4.790 5.744 1.00 93.62 177 ILE A C 1
ATOM 1497 O O . ILE A 1 177 ? -13.960 4.442 6.695 1.00 93.62 177 ILE A O 1
ATOM 1501 N N . ALA A 1 178 ? -13.146 6.071 5.374 1.00 92.75 178 ALA A N 1
ATOM 1502 C CA . ALA A 1 178 ? -13.805 7.169 6.083 1.00 92.75 178 ALA A CA 1
ATOM 1503 C C . ALA A 1 178 ? -15.344 7.041 6.080 1.00 92.75 178 ALA A C 1
ATOM 1505 O O . ALA A 1 178 ? -16.002 7.311 7.089 1.00 92.75 178 ALA A O 1
ATOM 1506 N N . PHE A 1 179 ? -15.947 6.593 4.978 1.00 91.12 179 PHE A N 1
ATOM 1507 C CA . PHE A 1 179 ? -17.390 6.354 4.886 1.00 91.12 179 PHE A CA 1
ATOM 1508 C C . PHE A 1 179 ? -17.864 5.305 5.897 1.00 91.12 179 PHE A C 1
ATOM 1510 O O . PHE A 1 179 ? -18.799 5.556 6.662 1.00 91.12 179 PHE A O 1
ATOM 1517 N N . TYR A 1 180 ? -17.224 4.131 5.931 1.00 88.06 180 TYR A N 1
ATOM 1518 C CA . TYR A 1 180 ? -17.639 3.038 6.814 1.00 88.06 180 TYR A CA 1
ATOM 1519 C C . TYR A 1 180 ? -17.304 3.302 8.284 1.00 88.06 180 TYR A C 1
ATOM 1521 O O . TYR A 1 180 ? -18.116 2.961 9.150 1.00 88.06 180 TYR A O 1
ATOM 1529 N N . LEU A 1 181 ? -16.167 3.945 8.574 1.00 87.50 181 LEU A N 1
ATOM 1530 C CA . LEU A 1 181 ? -15.753 4.262 9.943 1.00 87.50 181 LEU A CA 1
ATOM 1531 C C . LEU A 1 181 ? -16.726 5.239 10.621 1.00 87.50 181 LEU A C 1
ATOM 1533 O O . LEU A 1 181 ? -17.130 5.039 11.768 1.00 87.50 181 LEU A O 1
ATOM 1537 N N . PHE A 1 182 ? -17.158 6.273 9.895 1.00 86.56 182 PHE A N 1
ATOM 1538 C CA . PHE A 1 182 ? -17.922 7.392 10.452 1.00 86.56 182 PHE A CA 1
ATOM 1539 C C . PHE A 1 182 ? -19.436 7.314 10.207 1.00 86.56 182 PHE A C 1
ATOM 1541 O O . PHE A 1 182 ? -20.122 8.338 10.136 1.00 86.56 182 PHE A O 1
ATOM 1548 N N . GLY A 1 183 ? -19.982 6.096 10.132 1.00 79.62 183 GLY A N 1
ATOM 1549 C CA . GLY A 1 183 ? -21.432 5.869 10.100 1.00 79.62 183 GLY A CA 1
ATOM 1550 C C . GLY A 1 183 ? -22.076 6.125 8.735 1.00 79.62 183 GLY A C 1
ATOM 1551 O O . GLY A 1 183 ? -23.140 6.740 8.667 1.00 79.62 183 GLY A O 1
ATOM 1552 N N . ARG A 1 184 ? -21.433 5.668 7.649 1.00 84.38 184 ARG A N 1
ATOM 1553 C CA . ARG A 1 184 ? -21.917 5.783 6.257 1.00 84.38 184 ARG A CA 1
ATOM 1554 C C . ARG A 1 184 ? -22.225 7.233 5.855 1.00 84.38 184 ARG A C 1
ATOM 1556 O O . ARG A 1 184 ? -23.269 7.530 5.279 1.00 84.38 184 ARG A O 1
ATOM 1563 N N . SER A 1 185 ? -21.331 8.155 6.215 1.00 85.94 185 SER A N 1
ATOM 1564 C CA . SER A 1 185 ? -21.469 9.585 5.915 1.00 85.94 185 SER A CA 1
ATOM 1565 C C . SER A 1 185 ? -20.817 9.927 4.573 1.00 85.94 185 SER A C 1
ATOM 1567 O O . SER A 1 185 ? -19.612 9.771 4.404 1.00 85.94 185 SER A O 1
ATOM 1569 N N . TYR A 1 186 ? -21.595 10.433 3.612 1.00 88.00 186 TYR A N 1
ATOM 1570 C CA . TYR A 1 186 ? -21.042 10.913 2.336 1.00 88.00 186 TYR A CA 1
ATOM 1571 C C . TYR A 1 186 ? -20.128 12.133 2.523 1.00 88.00 186 TYR A C 1
ATOM 1573 O O . TYR A 1 186 ? -19.141 12.267 1.807 1.00 88.00 186 TYR A O 1
ATOM 1581 N N . CYS A 1 187 ? -20.399 12.988 3.518 1.00 88.62 187 CYS A N 1
ATOM 1582 C CA . CYS A 1 187 ? -19.534 14.128 3.825 1.00 88.62 187 CYS A CA 1
ATOM 1583 C C . CYS A 1 187 ? -18.147 13.679 4.305 1.00 88.62 187 CYS A C 1
ATOM 1585 O O . CYS A 1 187 ? -17.164 14.300 3.921 1.00 88.62 187 CYS A O 1
ATOM 1587 N N . SER A 1 188 ? -18.042 12.603 5.100 1.00 89.69 188 SER A N 1
ATOM 1588 C CA . SER A 1 188 ? -16.727 12.105 5.534 1.00 89.69 188 SER A CA 1
ATOM 1589 C C . SER A 1 188 ? -15.933 11.507 4.371 1.00 89.69 188 SER A C 1
ATOM 1591 O O . SER A 1 188 ? -14.732 11.742 4.283 1.00 89.69 188 SER A O 1
ATOM 1593 N N . LEU A 1 189 ? -16.606 10.804 3.450 1.00 93.12 189 LEU A N 1
ATOM 1594 C CA . LEU A 1 189 ? -15.995 10.295 2.218 1.00 93.12 189 LEU A CA 1
ATOM 1595 C C . LEU A 1 189 ? -15.434 11.435 1.366 1.00 93.12 189 LEU A C 1
ATOM 1597 O O . LEU A 1 189 ? -14.246 11.439 1.053 1.00 93.12 189 LEU A O 1
ATOM 1601 N N . LEU A 1 190 ? -16.280 12.407 1.009 1.00 92.69 190 LEU A N 1
ATOM 1602 C CA . LEU A 1 190 ? -15.882 13.509 0.131 1.00 92.69 190 LEU A CA 1
ATOM 1603 C C . LEU A 1 190 ? -14.804 14.383 0.776 1.00 92.69 190 LEU A C 1
ATOM 1605 O O . LEU A 1 190 ? -13.914 14.855 0.079 1.00 92.69 190 LEU A O 1
ATOM 1609 N N . PHE A 1 191 ? -14.841 14.560 2.100 1.00 91.62 191 PHE A N 1
ATOM 1610 C CA . PHE A 1 191 ? -13.849 15.363 2.810 1.00 91.62 191 PHE A CA 1
ATOM 1611 C C . PHE A 1 191 ? -12.467 14.718 2.759 1.00 91.62 191 PHE A C 1
ATOM 1613 O O . PHE A 1 191 ? -11.514 15.368 2.334 1.00 91.62 191 PHE A O 1
ATOM 1620 N N . ALA A 1 192 ? -12.369 13.429 3.094 1.00 93.12 192 ALA A N 1
ATOM 1621 C CA . ALA A 1 192 ? -11.104 12.703 3.039 1.00 93.12 192 ALA A CA 1
ATOM 1622 C C . ALA A 1 192 ? -10.503 12.718 1.622 1.00 93.12 192 ALA A C 1
ATOM 1624 O O . ALA A 1 192 ? -9.315 12.987 1.459 1.00 93.12 192 ALA A O 1
ATOM 1625 N N . VAL A 1 193 ? -11.338 12.514 0.595 1.00 94.31 193 VAL A N 1
ATOM 1626 C CA . VAL A 1 193 ? -10.919 12.550 -0.818 1.00 94.31 193 VAL A CA 1
ATOM 1627 C C . VAL A 1 193 ? -10.481 13.953 -1.242 1.00 94.31 193 VAL A C 1
ATOM 1629 O O . VAL A 1 193 ? -9.454 14.094 -1.898 1.00 94.31 193 VAL A O 1
ATOM 1632 N N . SER A 1 194 ? -11.212 14.999 -0.845 1.00 91.31 194 SER A N 1
ATOM 1633 C CA . SER A 1 194 ? -10.861 16.383 -1.188 1.00 91.31 194 SER A CA 1
ATOM 1634 C C . SER A 1 194 ? -9.539 16.828 -0.562 1.00 91.31 194 SER A C 1
ATOM 1636 O O . SER A 1 194 ? -8.720 17.442 -1.237 1.00 91.31 194 SER A O 1
ATOM 1638 N N . ILE A 1 195 ? -9.291 16.476 0.704 1.00 89.81 195 ILE A N 1
ATOM 1639 C CA . ILE A 1 195 ? -8.039 16.824 1.379 1.00 89.81 195 ILE A CA 1
ATOM 1640 C C . ILE A 1 195 ? -6.871 16.059 0.763 1.00 89.81 195 ILE A C 1
ATOM 1642 O O . ILE A 1 195 ? -5.807 16.649 0.570 1.00 89.81 195 ILE A O 1
ATOM 1646 N N . PHE A 1 196 ? -7.081 14.782 0.434 1.00 91.62 196 PHE A N 1
ATOM 1647 C CA . PHE A 1 196 ? -6.095 13.975 -0.274 1.00 91.62 196 PHE A CA 1
ATOM 1648 C C . PHE A 1 196 ? -5.735 14.596 -1.626 1.00 91.62 196 PHE A C 1
ATOM 1650 O O . PHE A 1 196 ? -4.558 14.805 -1.890 1.00 91.62 196 PHE A O 1
ATOM 1657 N N . ALA A 1 197 ? -6.729 14.982 -2.433 1.00 90.25 197 ALA A N 1
ATOM 1658 C CA . ALA A 1 197 ? -6.496 15.625 -3.725 1.00 90.25 197 ALA A CA 1
ATOM 1659 C C . ALA A 1 197 ? -5.715 16.948 -3.595 1.00 90.25 197 ALA A C 1
ATOM 1661 O O . ALA A 1 197 ? -4.812 17.205 -4.384 1.00 90.25 197 ALA A O 1
ATOM 1662 N N . LEU A 1 198 ? -6.011 17.762 -2.573 1.00 88.25 198 LEU A N 1
ATOM 1663 C CA . LEU A 1 198 ? -5.297 19.020 -2.317 1.00 88.25 198 LEU A CA 1
ATOM 1664 C C . LEU A 1 198 ? -3.838 18.816 -1.871 1.00 88.25 198 LEU A C 1
ATOM 1666 O O . LEU A 1 198 ? -2.995 19.656 -2.168 1.00 88.25 198 LEU A O 1
ATOM 1670 N N . HIS A 1 199 ? -3.526 17.708 -1.191 1.00 87.62 199 HIS A N 1
ATOM 1671 C CA . HIS A 1 199 ? -2.175 17.372 -0.710 1.00 87.62 199 HIS A CA 1
ATOM 1672 C C . HIS A 1 199 ? -1.587 16.158 -1.435 1.00 87.62 199 HIS A C 1
ATOM 1674 O O . HIS A 1 199 ? -0.806 15.381 -0.878 1.00 87.62 199 HIS A O 1
ATOM 1680 N N . GLN A 1 200 ? -1.978 15.961 -2.686 1.00 86.25 200 GLN A N 1
ATOM 1681 C CA . GLN A 1 200 ? -1.645 14.772 -3.458 1.00 86.25 200 GLN A CA 1
ATOM 1682 C C . GLN A 1 200 ? -0.128 14.600 -3.644 1.00 86.25 200 GLN A C 1
ATOM 1684 O O . GLN A 1 200 ? 0.396 13.503 -3.460 1.00 86.25 200 GLN A O 1
ATOM 1689 N N . THR A 1 201 ? 0.590 15.702 -3.881 1.00 79.62 201 THR A N 1
ATOM 1690 C CA . THR A 1 201 ? 2.060 15.743 -4.007 1.00 79.62 201 THR A CA 1
ATOM 1691 C C . THR A 1 201 ? 2.791 15.390 -2.713 1.00 79.62 201 THR A C 1
ATOM 1693 O O . THR A 1 201 ? 3.928 14.933 -2.733 1.00 79.62 201 THR A O 1
ATOM 1696 N N . ASP A 1 202 ? 2.150 15.634 -1.569 1.00 80.75 202 ASP A N 1
ATOM 1697 C CA . ASP A 1 202 ? 2.721 15.384 -0.246 1.00 80.75 202 ASP A CA 1
ATOM 1698 C C . ASP A 1 202 ? 2.377 13.983 0.276 1.00 80.75 202 ASP A C 1
ATOM 1700 O O . ASP A 1 202 ? 3.085 13.453 1.134 1.00 80.75 202 ASP A O 1
ATOM 1704 N N . SER A 1 203 ? 1.285 13.399 -0.223 1.00 81.06 203 SER A N 1
ATOM 1705 C CA . SER A 1 203 ? 0.740 12.117 0.226 1.00 81.06 203 SER A CA 1
ATOM 1706 C C . SER A 1 203 ? 1.093 10.946 -0.680 1.00 81.06 203 SER A C 1
ATOM 1708 O O . SER A 1 203 ? 1.065 9.816 -0.209 1.00 81.06 203 SER A O 1
ATOM 1710 N N . SER A 1 204 ? 1.469 11.182 -1.937 1.00 85.50 204 SER A N 1
ATOM 1711 C CA . SER A 1 204 ? 1.940 10.136 -2.843 1.00 85.50 204 SER A CA 1
ATOM 1712 C C . SER A 1 204 ? 3.020 10.670 -3.784 1.00 85.50 204 SER A C 1
ATOM 1714 O O . SER A 1 204 ? 3.086 11.867 -4.054 1.00 85.50 204 SER A O 1
ATOM 1716 N N . ARG A 1 205 ? 3.881 9.775 -4.278 1.00 83.25 205 ARG A N 1
ATOM 1717 C CA . ARG A 1 205 ? 4.971 10.110 -5.215 1.00 83.25 205 ARG A CA 1
ATOM 1718 C C . ARG A 1 205 ? 4.904 9.311 -6.514 1.00 83.25 205 ARG A C 1
ATOM 1720 O O . ARG A 1 205 ? 5.870 9.274 -7.265 1.00 83.25 205 ARG A O 1
ATOM 1727 N N . VAL A 1 206 ? 3.762 8.673 -6.769 1.00 86.69 206 VAL A N 1
ATOM 1728 C CA . VAL A 1 206 ? 3.552 7.727 -7.877 1.00 86.69 206 VAL A CA 1
ATOM 1729 C C . VAL A 1 206 ? 3.892 8.359 -9.230 1.00 86.69 206 VAL A C 1
ATOM 1731 O O . VAL A 1 206 ? 4.450 7.688 -10.089 1.00 86.69 206 VAL A O 1
ATOM 1734 N N . GLN A 1 207 ? 3.620 9.657 -9.392 1.00 83.62 207 GLN A N 1
ATOM 1735 C CA . GLN A 1 207 ? 3.918 10.407 -10.615 1.00 83.62 207 GLN A CA 1
ATOM 1736 C C . GLN A 1 207 ? 5.424 10.600 -10.876 1.00 83.62 207 GLN A C 1
ATOM 1738 O O . GLN A 1 207 ? 5.835 10.675 -12.023 1.00 83.62 207 GLN A O 1
ATOM 1743 N N . TRP A 1 208 ? 6.275 10.626 -9.846 1.00 80.75 208 TRP A N 1
ATOM 1744 C CA . TRP A 1 208 ? 7.729 10.763 -10.032 1.00 80.75 208 TRP A CA 1
ATOM 1745 C C . TRP A 1 208 ? 8.474 9.441 -9.911 1.00 80.75 208 TRP A C 1
ATOM 1747 O O . TRP A 1 208 ? 9.585 9.301 -10.413 1.00 80.75 208 TRP A O 1
ATOM 1757 N N . ALA A 1 209 ? 7.905 8.480 -9.195 1.00 84.12 209 ALA A N 1
ATOM 1758 C CA . ALA A 1 209 ? 8.605 7.259 -8.859 1.00 84.12 209 ALA A CA 1
ATOM 1759 C C . ALA A 1 209 ? 7.714 6.044 -9.087 1.00 84.12 209 ALA A C 1
ATOM 1761 O O . ALA A 1 209 ? 7.221 5.446 -8.135 1.00 84.12 209 ALA A O 1
ATOM 1762 N N . ILE A 1 210 ? 7.480 5.718 -10.359 1.00 88.44 210 ILE A N 1
ATOM 1763 C CA . ILE A 1 210 ? 6.401 4.829 -10.812 1.00 88.44 210 ILE A CA 1
ATOM 1764 C C . ILE A 1 210 ? 6.624 3.395 -10.322 1.00 88.44 210 ILE A C 1
ATOM 1766 O O . ILE A 1 210 ? 5.755 2.810 -9.679 1.00 88.44 210 ILE A O 1
ATOM 1770 N N . ALA A 1 211 ? 7.807 2.834 -10.585 1.00 88.19 211 ALA A N 1
ATOM 1771 C CA . ALA A 1 211 ? 8.106 1.418 -10.361 1.00 88.19 211 ALA A CA 1
ATOM 1772 C C . ALA A 1 211 ? 8.451 1.066 -8.900 1.00 88.19 211 ALA A C 1
ATOM 1774 O O . ALA A 1 211 ? 8.886 -0.047 -8.615 1.00 88.19 211 ALA A O 1
ATOM 1775 N N . LEU A 1 212 ? 8.277 1.996 -7.958 1.00 88.50 212 LEU A N 1
ATOM 1776 C CA . LEU A 1 212 ? 8.547 1.725 -6.551 1.00 88.50 212 LEU A CA 1
ATOM 1777 C C . LEU A 1 212 ? 7.558 0.708 -5.964 1.00 88.50 212 LEU A C 1
ATOM 1779 O O . LEU A 1 212 ? 6.352 0.752 -6.212 1.00 88.50 212 LEU A O 1
ATOM 1783 N N . ARG A 1 213 ? 8.067 -0.193 -5.118 1.00 88.94 213 ARG A N 1
ATOM 1784 C CA . ARG A 1 213 ? 7.286 -1.298 -4.535 1.00 88.94 213 ARG A CA 1
ATOM 1785 C C . ARG A 1 213 ? 6.139 -0.824 -3.646 1.00 88.94 213 ARG A C 1
ATOM 1787 O O . ARG A 1 213 ? 5.079 -1.454 -3.613 1.00 88.94 213 ARG A O 1
ATOM 1794 N N . GLU A 1 214 ? 6.308 0.306 -2.966 1.00 88.38 214 GLU A N 1
ATOM 1795 C CA . GLU A 1 214 ? 5.249 0.926 -2.170 1.00 88.38 214 GLU A CA 1
ATOM 1796 C C . GLU A 1 214 ? 4.002 1.287 -2.994 1.00 88.38 214 GLU A C 1
ATOM 1798 O O . GLU A 1 214 ? 2.893 1.167 -2.473 1.00 88.38 214 GLU A O 1
ATOM 1803 N N . ASN A 1 215 ? 4.146 1.626 -4.281 1.00 91.56 215 ASN A N 1
ATOM 1804 C CA . ASN A 1 215 ? 3.016 1.950 -5.160 1.00 91.56 215 ASN A CA 1
ATOM 1805 C C . ASN A 1 215 ? 2.147 0.726 -5.475 1.00 91.56 215 ASN A C 1
ATOM 1807 O O . ASN A 1 215 ? 0.984 0.877 -5.846 1.00 91.56 215 ASN A O 1
ATOM 1811 N N . PHE A 1 216 ? 2.691 -0.483 -5.315 1.00 92.44 216 PHE A N 1
ATOM 1812 C CA . PHE A 1 216 ? 1.948 -1.735 -5.436 1.00 92.44 216 PHE A CA 1
ATOM 1813 C C . PHE A 1 216 ? 1.406 -2.203 -4.084 1.00 92.44 216 PHE A C 1
ATOM 1815 O O . PHE A 1 216 ? 0.242 -2.583 -3.967 1.00 92.44 216 PHE A O 1
ATOM 1822 N N . GLY A 1 217 ? 2.240 -2.151 -3.041 1.00 91.88 217 GLY A N 1
ATOM 1823 C CA . GLY A 1 217 ? 1.886 -2.649 -1.713 1.00 91.88 217 GLY A CA 1
ATOM 1824 C C . GLY A 1 217 ? 0.879 -1.775 -0.958 1.00 91.88 217 GLY A C 1
ATOM 1825 O O . GLY A 1 217 ? 0.042 -2.299 -0.219 1.00 91.88 217 GLY A O 1
ATOM 1826 N N . TYR A 1 218 ? 0.925 -0.450 -1.124 1.00 91.38 218 TYR A N 1
ATOM 1827 C CA . TYR A 1 218 ? 0.092 0.470 -0.347 1.00 91.38 218 TYR A CA 1
ATOM 1828 C C . TYR A 1 218 ? -1.411 0.429 -0.693 1.00 91.38 218 TYR A C 1
ATOM 1830 O O . TYR A 1 218 ? -2.223 0.340 0.237 1.00 91.38 218 TYR A O 1
ATOM 1838 N N . PRO A 1 219 ? -1.832 0.408 -1.976 1.00 93.81 219 PRO A N 1
ATOM 1839 C CA . PRO A 1 219 ? -3.244 0.226 -2.323 1.00 93.81 219 PRO A CA 1
ATOM 1840 C C . PRO A 1 219 ? -3.827 -1.069 -1.734 1.00 93.81 219 PRO A C 1
ATOM 1842 O O . PRO A 1 219 ? -4.938 -1.078 -1.201 1.00 93.81 219 PRO A O 1
ATOM 1845 N N . LEU A 1 220 ? -3.048 -2.156 -1.748 1.00 94.25 220 LEU A N 1
ATOM 1846 C CA . LEU A 1 220 ? -3.446 -3.449 -1.184 1.00 94.25 220 LEU A CA 1
ATOM 1847 C C . LEU A 1 220 ? -3.582 -3.399 0.340 1.00 94.25 220 LEU A C 1
ATOM 1849 O O . LEU A 1 220 ? -4.528 -3.962 0.891 1.00 94.25 220 LEU A O 1
ATOM 1853 N N . PHE A 1 221 ? -2.695 -2.671 1.021 1.00 93.75 221 PHE A N 1
ATOM 1854 C CA . PHE A 1 221 ? -2.809 -2.427 2.457 1.00 93.75 221 PHE A CA 1
ATOM 1855 C C . PHE A 1 221 ? -4.135 -1.736 2.817 1.00 93.75 221 PHE A C 1
ATOM 1857 O O . PHE A 1 221 ? -4.861 -2.210 3.695 1.00 93.75 221 PHE A O 1
ATOM 1864 N N . LEU A 1 222 ? -4.489 -0.658 2.108 1.00 94.50 222 LEU A N 1
ATOM 1865 C CA . LEU A 1 222 ? -5.756 0.052 2.320 1.00 94.50 222 LEU A CA 1
ATOM 1866 C C . LEU A 1 222 ? -6.970 -0.831 2.003 1.00 94.50 222 LEU A C 1
ATOM 1868 O O . LEU A 1 222 ? -7.974 -0.786 2.715 1.00 94.50 222 LEU A O 1
ATOM 1872 N N . MET A 1 223 ? -6.880 -1.670 0.969 1.00 94.00 223 MET A N 1
ATOM 1873 C CA . MET A 1 223 ? -7.924 -2.637 0.631 1.00 94.00 223 MET A CA 1
ATOM 1874 C C . MET A 1 223 ? -8.132 -3.656 1.762 1.00 94.00 223 MET A C 1
ATOM 1876 O O . MET A 1 223 ? -9.269 -3.880 2.184 1.00 94.00 223 MET A O 1
ATOM 1880 N N . ASN A 1 224 ? -7.047 -4.215 2.307 1.00 92.75 224 ASN A N 1
ATOM 1881 C CA . ASN A 1 224 ? -7.087 -5.143 3.439 1.00 92.75 224 ASN A CA 1
ATOM 1882 C C . ASN A 1 224 ? -7.689 -4.473 4.692 1.00 92.75 224 ASN A C 1
ATOM 1884 O O . ASN A 1 224 ? -8.551 -5.055 5.357 1.00 92.75 224 ASN A O 1
ATOM 1888 N N . GLN A 1 225 ? -7.322 -3.216 4.971 1.00 92.00 225 GLN A N 1
ATOM 1889 C CA . GLN A 1 225 ? -7.891 -2.427 6.070 1.00 92.00 225 GLN A CA 1
ATOM 1890 C C . GLN A 1 225 ? -9.397 -2.170 5.883 1.00 92.00 225 GLN A C 1
ATOM 1892 O O . GLN A 1 225 ? -10.188 -2.404 6.801 1.00 92.00 225 GLN A O 1
ATOM 1897 N N . LEU A 1 226 ? -9.820 -1.728 4.693 1.00 92.94 226 LEU A N 1
ATOM 1898 C CA . LEU A 1 226 ? -11.231 -1.515 4.351 1.00 92.94 226 LEU A CA 1
ATOM 1899 C C . LEU A 1 226 ? -12.047 -2.793 4.535 1.00 92.94 226 LEU A C 1
ATOM 1901 O O . LEU A 1 226 ? -13.194 -2.765 4.991 1.00 92.94 226 LEU A O 1
ATOM 1905 N N . TRP A 1 227 ? -11.475 -3.924 4.157 1.00 91.06 227 TRP A N 1
ATOM 1906 C CA . TRP A 1 227 ? -12.209 -5.165 4.183 1.00 91.06 227 TRP A CA 1
ATOM 1907 C C . TRP A 1 227 ? -12.364 -5.733 5.594 1.00 91.06 227 TRP A C 1
ATOM 1909 O O . TRP A 1 227 ? -13.475 -6.125 5.967 1.00 91.06 227 TRP A O 1
ATOM 1919 N N . PHE A 1 228 ? -11.320 -5.640 6.424 1.00 89.75 228 PHE A N 1
ATOM 1920 C CA . PHE A 1 228 ? -11.428 -5.872 7.865 1.00 89.75 228 PHE A CA 1
ATOM 1921 C C . PHE A 1 228 ? -12.523 -4.986 8.486 1.00 89.75 228 PHE A C 1
ATOM 1923 O O . PHE A 1 228 ? -13.411 -5.479 9.187 1.00 89.75 228 PHE A O 1
ATOM 1930 N N . LEU A 1 229 ? -12.542 -3.692 8.143 1.00 89.69 229 LEU A N 1
ATOM 1931 C CA . LEU A 1 229 ? -13.579 -2.755 8.584 1.00 89.69 229 LEU A CA 1
ATOM 1932 C C . LEU A 1 229 ? -14.990 -3.196 8.172 1.00 89.69 229 LEU A C 1
ATOM 1934 O O . LEU A 1 229 ? -15.921 -3.108 8.978 1.00 89.69 229 LEU A O 1
ATOM 1938 N N . ARG A 1 230 ? -15.185 -3.699 6.947 1.00 87.44 230 ARG A N 1
ATOM 1939 C CA . ARG A 1 230 ? -16.496 -4.194 6.493 1.00 87.44 230 ARG A CA 1
ATOM 1940 C C . ARG A 1 230 ? -16.964 -5.425 7.260 1.00 87.44 230 ARG A C 1
ATOM 1942 O O . ARG A 1 230 ? -18.148 -5.508 7.573 1.00 87.44 230 ARG A O 1
ATOM 1949 N N . ILE A 1 231 ? -16.066 -6.349 7.597 1.00 85.62 231 ILE A N 1
ATOM 1950 C CA . ILE A 1 231 ? -16.414 -7.538 8.389 1.00 85.62 231 ILE A CA 1
ATOM 1951 C C . ILE A 1 231 ? -16.871 -7.119 9.789 1.00 85.62 231 ILE A C 1
ATOM 1953 O O . ILE A 1 231 ? -17.934 -7.535 10.253 1.00 85.62 231 ILE A O 1
ATOM 1957 N N . VAL A 1 232 ? -16.112 -6.230 10.431 1.00 82.19 232 VAL A N 1
ATOM 1958 C CA . VAL A 1 232 ? -16.413 -5.755 11.787 1.00 82.19 232 VAL A CA 1
ATOM 1959 C C . VAL A 1 232 ? -17.705 -4.925 11.810 1.00 82.19 232 VAL A C 1
ATOM 1961 O O . VAL A 1 232 ? -18.571 -5.140 12.657 1.00 82.19 232 VAL A O 1
ATOM 1964 N N . THR A 1 233 ? -17.895 -4.011 10.852 1.00 78.94 233 THR A N 1
ATOM 1965 C CA . THR A 1 233 ? -19.103 -3.167 10.783 1.00 78.94 233 THR A CA 1
ATOM 1966 C C . THR A 1 233 ? -20.348 -3.893 10.266 1.00 78.94 233 THR A C 1
ATOM 1968 O O . THR A 1 233 ? -21.459 -3.510 10.637 1.00 78.94 233 THR A O 1
ATOM 1971 N N . GLY A 1 234 ? -20.197 -4.941 9.452 1.00 73.06 234 GLY A N 1
ATOM 1972 C CA . GLY A 1 234 ? -21.301 -5.779 8.973 1.00 73.06 234 GLY A CA 1
ATOM 1973 C C . GLY A 1 234 ? -21.918 -6.646 10.072 1.00 73.06 234 GLY A C 1
ATOM 1974 O O . GLY A 1 234 ? -23.108 -6.950 10.027 1.00 73.06 234 GLY A O 1
ATOM 1975 N N . SER A 1 235 ? -21.152 -6.967 11.117 1.00 66.94 235 SER A N 1
ATOM 1976 C CA . SER A 1 235 ? -21.596 -7.836 12.211 1.00 66.94 235 SER A CA 1
ATOM 1977 C C . SER A 1 235 ? -22.395 -7.131 13.320 1.00 66.94 235 SER A C 1
ATOM 1979 O O . SER A 1 235 ? -22.710 -7.749 14.336 1.00 66.94 235 SER A O 1
ATOM 1981 N N . LYS A 1 236 ? -22.766 -5.852 13.141 1.00 58.28 236 LYS A N 1
ATOM 1982 C CA . LYS A 1 236 ? -23.467 -5.010 14.138 1.00 58.28 236 LYS A CA 1
ATOM 1983 C C . LYS A 1 236 ? -24.783 -5.591 14.689 1.00 58.28 236 LYS A C 1
ATOM 1985 O O . LYS A 1 236 ? -25.274 -5.086 15.691 1.00 58.28 236 LYS A O 1
ATOM 1990 N N . LYS A 1 237 ? -25.374 -6.600 14.038 1.00 52.59 237 LYS A N 1
ATOM 1991 C CA . LYS A 1 237 ? -26.713 -7.129 14.359 1.00 52.59 237 LYS A CA 1
ATOM 1992 C C . LYS A 1 237 ? -26.722 -8.535 14.978 1.00 52.59 237 LYS A C 1
ATOM 1994 O O . LYS A 1 237 ? -27.797 -9.025 15.302 1.00 52.59 237 LYS A O 1
ATOM 1999 N N . SER A 1 238 ? -25.576 -9.204 15.141 1.00 51.56 238 SER A N 1
ATOM 2000 C CA . SER A 1 238 ? -25.549 -10.604 15.593 1.00 51.56 238 SER A CA 1
ATOM 2001 C C . SER A 1 238 ? -25.201 -10.755 17.078 1.00 51.56 238 SER A C 1
ATOM 2003 O O . SER A 1 238 ? -24.148 -10.308 17.530 1.00 51.56 238 SER A O 1
ATOM 2005 N N . HIS A 1 239 ? -26.030 -11.487 17.830 1.00 51.56 239 HIS A N 1
ATOM 2006 C CA . HIS A 1 239 ? -25.714 -11.904 19.205 1.00 51.56 239 HIS A CA 1
ATOM 2007 C C . HIS A 1 239 ? -24.599 -12.968 19.282 1.00 51.56 239 HIS A C 1
ATOM 2009 O O . HIS A 1 239 ? -24.028 -13.168 20.354 1.00 51.56 239 HIS A O 1
ATOM 2015 N N . HIS A 1 240 ? -24.236 -13.598 18.162 1.00 57.91 240 HIS A N 1
ATOM 2016 C CA . HIS A 1 240 ? -23.181 -14.612 18.063 1.00 57.91 240 HIS A CA 1
ATOM 2017 C C . HIS A 1 240 ? -21.769 -14.009 17.918 1.00 57.91 240 HIS A C 1
ATOM 2019 O O . HIS A 1 240 ? -21.642 -12.860 17.486 1.00 57.91 240 HIS A O 1
ATOM 2025 N N . PRO A 1 241 ? -20.702 -14.752 18.290 1.00 60.28 241 PRO A N 1
ATOM 2026 C CA . PRO A 1 241 ? -19.325 -14.326 18.044 1.00 60.28 241 PRO A CA 1
ATOM 2027 C C . PRO A 1 241 ? -19.092 -14.094 16.550 1.00 60.28 241 PRO A C 1
ATOM 2029 O O . PRO A 1 241 ? -19.524 -14.892 15.716 1.00 60.28 241 PRO A O 1
ATOM 2032 N N . ILE A 1 242 ? -18.396 -13.003 16.228 1.00 70.31 242 ILE A N 1
ATOM 2033 C CA . ILE A 1 242 ? -18.106 -12.615 14.847 1.00 70.31 242 ILE A CA 1
ATOM 2034 C C . ILE A 1 242 ? -17.099 -13.618 14.286 1.00 70.31 242 ILE A C 1
ATOM 2036 O O . ILE A 1 242 ? -15.921 -13.585 14.638 1.00 70.31 242 ILE A O 1
ATOM 2040 N N . ARG A 1 243 ? -17.569 -14.539 13.444 1.00 76.31 243 ARG A N 1
ATOM 2041 C CA . ARG A 1 243 ? -16.715 -15.497 12.738 1.00 76.31 243 ARG A CA 1
ATOM 2042 C C . ARG A 1 243 ? -16.531 -15.053 11.297 1.00 76.31 243 ARG A C 1
ATOM 2044 O O . ARG A 1 243 ? -17.488 -14.703 10.613 1.00 76.31 243 ARG A O 1
ATOM 2051 N N . ILE A 1 244 ? -15.290 -15.102 10.839 1.00 82.50 244 ILE A N 1
ATOM 2052 C CA . ILE A 1 244 ? -14.929 -14.869 9.450 1.00 82.50 244 ILE A CA 1
ATOM 2053 C C . ILE A 1 244 ? -15.394 -16.081 8.635 1.00 82.50 244 ILE A C 1
ATOM 2055 O O . ILE A 1 244 ? -14.976 -17.214 8.877 1.00 82.50 244 ILE A O 1
ATOM 2059 N N . ASN A 1 245 ? -16.280 -15.843 7.668 1.00 87.19 245 ASN A N 1
ATOM 2060 C CA . ASN A 1 245 ? -16.735 -16.874 6.735 1.00 87.19 245 ASN A CA 1
ATOM 2061 C C . ASN A 1 245 ? -15.561 -17.415 5.905 1.00 87.19 245 ASN A C 1
ATOM 2063 O O . ASN A 1 245 ? -14.632 -16.671 5.598 1.00 87.19 245 ASN A O 1
ATOM 2067 N N . LYS A 1 246 ? -15.646 -18.675 5.452 1.00 88.38 246 LYS A N 1
ATOM 2068 C CA . LYS A 1 246 ? -14.587 -19.328 4.654 1.00 88.38 246 LYS A CA 1
ATOM 2069 C C . LYS A 1 246 ? -14.142 -18.494 3.445 1.00 88.38 246 LYS A C 1
ATOM 2071 O O . LYS A 1 246 ? -12.949 -18.324 3.237 1.00 88.38 246 LYS A O 1
ATOM 2076 N N . MET A 1 247 ? -15.087 -17.908 2.704 1.00 89.62 247 MET A N 1
ATOM 2077 C CA . MET A 1 247 ? -14.764 -17.038 1.564 1.00 89.62 247 MET A CA 1
ATOM 2078 C C . MET A 1 247 ? -13.971 -15.796 1.979 1.00 89.62 247 MET A C 1
ATOM 2080 O O . MET A 1 247 ? -12.989 -15.453 1.331 1.00 89.62 247 MET A O 1
ATOM 2084 N N . ASN A 1 248 ? -14.354 -15.157 3.089 1.00 89.88 248 ASN A N 1
ATOM 2085 C CA . ASN A 1 248 ? -13.636 -13.989 3.595 1.00 89.88 248 ASN A CA 1
ATOM 2086 C C . ASN A 1 248 ? -12.251 -14.354 4.130 1.00 89.88 248 ASN A C 1
ATOM 2088 O O . ASN A 1 248 ? -11.326 -13.563 4.005 1.00 89.88 248 ASN A O 1
ATOM 2092 N N . PHE A 1 249 ? -12.098 -15.550 4.697 1.00 92.31 249 PHE A N 1
ATOM 2093 C CA . PHE A 1 249 ? -10.798 -16.066 5.105 1.00 92.31 249 PHE A CA 1
ATOM 2094 C C . PHE A 1 249 ? -9.873 -16.203 3.889 1.00 92.31 249 PHE A C 1
ATOM 2096 O O . PHE A 1 249 ? -8.809 -15.597 3.871 1.00 92.31 249 PHE A O 1
ATOM 2103 N N . ILE A 1 250 ? -10.320 -16.916 2.846 1.00 92.62 250 ILE A N 1
ATOM 2104 C CA . ILE A 1 250 ? -9.532 -17.175 1.629 1.00 92.62 250 ILE A CA 1
ATOM 2105 C C . ILE A 1 250 ? -9.131 -15.873 0.945 1.00 92.62 250 ILE A C 1
ATOM 2107 O O . ILE A 1 250 ? -7.956 -15.656 0.662 1.00 92.62 250 ILE A O 1
ATOM 2111 N N . LEU A 1 251 ? -10.101 -14.994 0.700 1.00 92.81 251 LEU A N 1
ATOM 2112 C CA . LEU A 1 251 ? -9.839 -13.748 -0.002 1.00 92.81 251 LEU A CA 1
ATOM 2113 C C . LEU A 1 251 ? -8.862 -12.856 0.819 1.00 92.81 251 LEU A C 1
ATOM 2115 O O . LEU A 1 251 ? -8.044 -12.169 0.215 1.00 92.81 251 LEU A O 1
ATOM 2119 N N . MET A 1 252 ? -8.884 -12.868 2.172 1.00 93.25 252 MET A N 1
ATOM 2120 C CA . MET A 1 252 ? -8.012 -12.017 3.015 1.00 93.25 252 MET A CA 1
ATOM 2121 C C . MET A 1 252 ? -6.611 -12.586 3.051 1.00 93.25 252 MET A C 1
ATOM 2123 O O . MET A 1 252 ? -5.647 -11.832 2.960 1.00 93.25 252 MET A O 1
ATOM 2127 N N . THR A 1 253 ? -6.501 -13.912 3.128 1.00 95.00 253 THR A N 1
ATOM 2128 C CA . THR A 1 253 ? -5.228 -14.598 2.942 1.00 95.00 253 THR A CA 1
ATOM 2129 C C . THR A 1 253 ? -4.636 -14.214 1.591 1.00 95.00 253 THR A C 1
ATOM 2131 O O . THR A 1 253 ? -3.499 -13.765 1.559 1.00 95.00 253 THR A O 1
ATOM 2134 N N . PHE A 1 254 ? -5.419 -14.277 0.510 1.00 94.31 254 PHE A N 1
ATOM 2135 C CA . PHE A 1 254 ? -4.966 -13.896 -0.827 1.00 94.31 254 PHE A CA 1
ATOM 2136 C C . PHE A 1 254 ? -4.520 -12.424 -0.909 1.00 94.31 254 PHE A C 1
ATOM 2138 O O . PHE A 1 254 ? -3.428 -12.130 -1.394 1.00 94.31 254 PHE A O 1
ATOM 2145 N N . GLY A 1 255 ? -5.313 -11.489 -0.377 1.00 94.00 255 GLY A N 1
ATOM 2146 C CA . GLY A 1 255 ? -4.973 -10.062 -0.371 1.00 94.00 255 GLY A CA 1
ATOM 2147 C C . GLY A 1 255 ? -3.702 -9.740 0.422 1.00 94.00 255 GLY A C 1
ATOM 2148 O O . GLY A 1 255 ? -2.887 -8.931 -0.021 1.00 94.00 255 GLY A O 1
ATOM 2149 N N . ILE A 1 256 ? -3.494 -10.394 1.569 1.00 95.00 256 ILE A N 1
ATOM 2150 C CA . ILE A 1 256 ? -2.278 -10.227 2.381 1.00 95.00 256 ILE A CA 1
ATOM 2151 C C . ILE A 1 256 ? -1.076 -10.899 1.705 1.00 95.00 256 ILE A C 1
ATOM 2153 O O . ILE A 1 256 ? -0.000 -10.306 1.687 1.00 95.00 256 ILE A O 1
ATOM 2157 N N . THR A 1 257 ? -1.243 -12.082 1.096 1.00 93.81 257 THR A N 1
ATOM 2158 C CA . THR A 1 257 ? -0.165 -12.713 0.313 1.00 93.81 257 THR A CA 1
ATOM 2159 C C . THR A 1 257 ? 0.270 -11.814 -0.830 1.00 93.81 257 THR A C 1
ATOM 2161 O O . THR A 1 257 ? 1.451 -11.545 -0.968 1.00 93.81 257 THR A O 1
ATOM 2164 N N . LEU A 1 258 ? -0.671 -11.264 -1.601 1.00 93.06 258 LEU A N 1
ATOM 2165 C CA . LEU A 1 258 ? -0.347 -10.422 -2.747 1.00 93.06 258 LEU A CA 1
ATOM 2166 C C . LEU A 1 258 ? 0.373 -9.142 -2.300 1.00 93.06 258 LEU A C 1
ATOM 2168 O O . LEU A 1 258 ? 1.366 -8.756 -2.906 1.00 93.06 258 LEU A O 1
ATOM 2172 N N . GLN A 1 259 ? -0.042 -8.546 -1.178 1.00 93.56 259 GLN A N 1
ATOM 2173 C CA . GLN A 1 259 ? 0.668 -7.417 -0.574 1.00 93.56 259 GLN A CA 1
ATOM 2174 C C . GLN A 1 259 ? 2.123 -7.766 -0.200 1.00 93.56 259 GLN A C 1
ATOM 2176 O O . GLN A 1 259 ? 3.023 -6.971 -0.478 1.00 93.56 259 GLN A O 1
ATOM 2181 N N . LEU A 1 260 ? 2.358 -8.937 0.404 1.00 91.62 260 LEU A N 1
ATOM 2182 C CA . LEU A 1 260 ? 3.701 -9.421 0.747 1.00 91.62 260 LEU A CA 1
ATOM 2183 C C . LEU A 1 260 ? 4.538 -9.728 -0.509 1.00 91.62 260 LEU A C 1
ATOM 2185 O O . LEU A 1 260 ? 5.724 -9.409 -0.529 1.00 91.62 260 LEU A O 1
ATOM 2189 N N . LEU A 1 261 ? 3.938 -10.294 -1.568 1.00 90.50 261 LEU A N 1
ATOM 2190 C CA . LEU A 1 261 ? 4.590 -10.566 -2.862 1.00 90.50 261 LEU A CA 1
ATOM 2191 C C . LEU A 1 261 ? 5.011 -9.281 -3.576 1.00 90.50 261 LEU A C 1
ATOM 2193 O O . LEU A 1 261 ? 6.094 -9.237 -4.151 1.00 90.50 261 LEU A O 1
A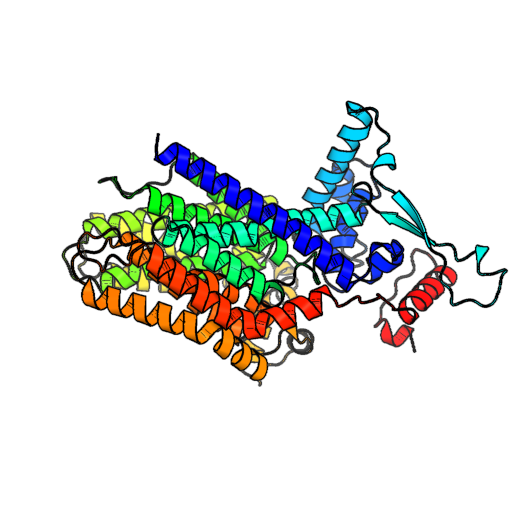TOM 2197 N N . CYS A 1 262 ? 4.170 -8.246 -3.547 1.00 90.94 262 CYS A N 1
ATOM 2198 C CA . CYS A 1 262 ? 4.456 -6.975 -4.204 1.00 90.94 262 CYS A CA 1
ATOM 2199 C C . CYS A 1 262 ? 5.514 -6.153 -3.469 1.00 90.94 262 CYS A C 1
ATOM 2201 O O . CYS A 1 262 ? 6.190 -5.337 -4.093 1.00 90.94 262 CYS A O 1
ATOM 2203 N N . TRP A 1 263 ? 5.628 -6.305 -2.145 1.00 89.19 263 TRP A N 1
ATOM 2204 C CA . TRP A 1 263 ? 6.498 -5.443 -1.360 1.00 89.19 263 TRP A CA 1
ATOM 2205 C C . TRP A 1 263 ? 7.062 -6.102 -0.100 1.00 89.19 263 TRP A C 1
ATOM 2207 O O . TRP A 1 263 ? 6.340 -6.376 0.857 1.00 89.19 263 TRP A O 1
ATOM 2217 N N . GLN A 1 264 ? 8.386 -6.240 -0.041 1.00 82.31 264 GLN A N 1
ATOM 2218 C CA . GLN A 1 264 ? 9.118 -6.841 1.082 1.00 82.31 264 GLN A CA 1
ATOM 2219 C C . GLN A 1 264 ? 8.893 -6.145 2.431 1.00 82.31 264 GLN A C 1
ATOM 2221 O O . GLN A 1 264 ? 8.656 -6.795 3.457 1.00 82.31 264 GLN A O 1
ATOM 2226 N N . PHE A 1 265 ? 8.922 -4.809 2.440 1.00 82.69 265 PHE A N 1
ATOM 2227 C CA . PHE A 1 265 ? 8.757 -4.022 3.665 1.00 82.69 265 PHE A CA 1
ATOM 2228 C C . PHE A 1 265 ? 7.311 -3.989 4.175 1.00 82.69 265 PHE A C 1
ATOM 2230 O O . PHE A 1 265 ? 7.058 -3.511 5.284 1.00 82.69 265 PHE A O 1
ATOM 2237 N N . SER A 1 266 ? 6.356 -4.555 3.428 1.00 89.19 266 SER A N 1
ATOM 2238 C CA . SER A 1 266 ? 4.971 -4.673 3.888 1.00 89.19 266 SER A CA 1
ATOM 2239 C C . SER A 1 266 ? 4.839 -5.499 5.172 1.00 89.19 266 SER A C 1
ATOM 2241 O O . SER A 1 266 ? 3.934 -5.237 5.963 1.00 89.19 266 SER A O 1
ATOM 2243 N N . SER A 1 267 ? 5.775 -6.418 5.437 1.00 89.88 267 SER A N 1
ATOM 2244 C CA . SER A 1 267 ? 5.865 -7.165 6.699 1.00 89.88 267 SER A CA 1
ATOM 2245 C C . SER A 1 267 ? 5.917 -6.234 7.923 1.00 89.88 267 SER A C 1
ATOM 2247 O O . SER A 1 267 ? 5.164 -6.428 8.878 1.00 89.88 267 SER A O 1
ATOM 2249 N N . PHE A 1 268 ? 6.706 -5.156 7.885 1.00 88.62 268 PHE A N 1
ATOM 2250 C CA . PHE A 1 268 ? 6.791 -4.185 8.984 1.00 88.62 268 PHE A CA 1
ATOM 2251 C C . PHE A 1 268 ? 5.489 -3.396 9.176 1.00 88.62 268 PHE A C 1
ATOM 2253 O O . PHE A 1 268 ? 5.046 -3.174 10.303 1.00 88.62 268 PHE A O 1
ATOM 2260 N N . ILE A 1 269 ? 4.833 -3.024 8.079 1.00 91.38 269 ILE A N 1
ATOM 2261 C CA . ILE A 1 269 ? 3.561 -2.285 8.088 1.00 91.38 269 ILE A CA 1
ATOM 2262 C C . ILE A 1 269 ? 2.428 -3.157 8.625 1.00 91.38 269 ILE A C 1
ATOM 2264 O O . ILE A 1 269 ? 1.619 -2.707 9.439 1.00 91.38 269 ILE A O 1
ATOM 2268 N N . LEU A 1 270 ? 2.380 -4.424 8.214 1.00 93.50 270 LEU A N 1
ATOM 2269 C CA . LEU A 1 270 ? 1.426 -5.397 8.735 1.00 93.50 270 LEU A CA 1
ATOM 2270 C C . LEU A 1 270 ? 1.691 -5.704 10.215 1.00 93.50 270 LEU A C 1
ATOM 2272 O O . LEU A 1 270 ? 0.736 -5.866 10.973 1.00 93.50 270 LEU A O 1
ATOM 2276 N N . CYS A 1 271 ? 2.952 -5.699 10.657 1.00 93.31 271 CYS A N 1
ATOM 2277 C CA . CYS A 1 271 ? 3.301 -5.794 12.076 1.00 93.31 271 CYS A CA 1
ATOM 2278 C C . CYS A 1 271 ? 2.744 -4.607 12.878 1.00 93.31 271 CYS A C 1
ATOM 2280 O O . CYS A 1 271 ? 2.018 -4.813 13.852 1.00 93.31 271 CYS A O 1
ATOM 2282 N N . ALA A 1 272 ? 2.989 -3.371 12.427 1.00 92.19 272 ALA A N 1
ATOM 2283 C CA . ALA A 1 272 ? 2.425 -2.163 13.037 1.00 92.19 272 ALA A CA 1
ATOM 2284 C C . ALA A 1 272 ? 0.887 -2.210 13.093 1.00 92.19 272 ALA A C 1
ATOM 2286 O O . ALA A 1 272 ? 0.281 -1.887 14.118 1.00 92.19 272 ALA A O 1
ATOM 2287 N N . ASN A 1 273 ? 0.254 -2.683 12.017 1.00 93.69 273 ASN A N 1
ATOM 2288 C CA . ASN A 1 273 ? -1.189 -2.876 11.945 1.00 93.69 273 ASN A CA 1
ATOM 2289 C C . ASN A 1 273 ? -1.701 -3.892 12.986 1.00 93.69 273 ASN A C 1
ATOM 2291 O O . ASN A 1 273 ? -2.670 -3.616 13.693 1.00 93.69 273 ASN A O 1
ATOM 2295 N N . LEU A 1 274 ? -1.044 -5.048 13.125 1.00 94.00 274 LEU A N 1
ATOM 2296 C CA . LEU A 1 274 ? -1.413 -6.066 14.114 1.00 94.00 274 LEU A CA 1
ATOM 2297 C C . LEU A 1 274 ? -1.230 -5.582 15.554 1.00 94.00 274 LEU A C 1
ATOM 2299 O O . LEU A 1 274 ? -2.088 -5.856 16.394 1.00 94.00 274 LEU A O 1
ATOM 2303 N N . ILE A 1 275 ? -0.163 -4.828 15.832 1.00 92.56 275 ILE A N 1
ATOM 2304 C CA . ILE A 1 275 ? 0.052 -4.193 17.138 1.00 92.56 275 ILE A CA 1
ATOM 2305 C C . ILE A 1 275 ? -1.096 -3.220 17.433 1.00 92.56 275 ILE A C 1
ATOM 2307 O O . ILE A 1 275 ? -1.721 -3.313 18.490 1.00 92.56 275 ILE A O 1
ATOM 2311 N N . ALA A 1 276 ? -1.435 -2.335 16.490 1.00 92.94 276 ALA A N 1
ATOM 2312 C CA . ALA A 1 276 ? -2.538 -1.390 16.655 1.00 92.94 276 ALA A CA 1
ATOM 2313 C C . ALA A 1 276 ? -3.888 -2.098 16.875 1.00 92.94 276 ALA A C 1
ATOM 2315 O O . ALA A 1 276 ? -4.676 -1.676 17.725 1.00 92.94 276 ALA A O 1
ATOM 2316 N N . LEU A 1 277 ? -4.157 -3.194 16.156 1.00 91.81 277 LEU A N 1
ATOM 2317 C CA . LEU A 1 277 ? -5.367 -4.005 16.328 1.00 91.81 277 LEU A CA 1
ATOM 2318 C C . LEU A 1 277 ? -5.418 -4.687 17.698 1.00 91.81 277 LEU A C 1
ATOM 2320 O O . LEU A 1 277 ? -6.444 -4.619 18.370 1.00 91.81 277 LEU A O 1
ATOM 2324 N N . TYR A 1 278 ? -4.320 -5.298 18.144 1.00 89.88 278 TYR A N 1
ATOM 2325 C CA . TYR A 1 278 ? -4.250 -5.928 19.462 1.00 89.88 278 TYR A CA 1
ATOM 2326 C C . TYR A 1 278 ? -4.476 -4.910 20.590 1.00 89.88 278 TYR A C 1
ATOM 2328 O O . TYR A 1 278 ? -5.296 -5.139 21.484 1.00 89.88 278 TYR A O 1
ATOM 2336 N N . LEU A 1 279 ? -3.810 -3.752 20.519 1.00 88.62 279 LEU A N 1
ATOM 2337 C CA . LEU A 1 279 ? -3.953 -2.695 21.520 1.00 88.62 279 LEU A CA 1
ATOM 2338 C C . LEU A 1 279 ? -5.389 -2.157 21.579 1.00 88.62 279 LEU A C 1
ATOM 2340 O O . LEU A 1 279 ? -5.944 -2.005 22.664 1.00 88.62 279 LEU A O 1
ATOM 2344 N N . SER A 1 280 ? -6.009 -1.902 20.427 1.00 86.50 280 SER A N 1
ATOM 2345 C CA . SER A 1 280 ? -7.332 -1.267 20.338 1.00 86.50 280 SER A CA 1
ATOM 2346 C C . SER A 1 280 ? -8.513 -2.190 20.635 1.00 86.50 280 SER A C 1
ATOM 2348 O O . SER A 1 280 ? -9.483 -1.742 21.244 1.00 86.50 280 SER A O 1
ATOM 2350 N N . PHE A 1 281 ? -8.468 -3.453 20.210 1.00 80.94 281 PHE A N 1
ATOM 2351 C CA . PHE A 1 281 ? -9.591 -4.383 20.361 1.00 80.94 281 PHE A CA 1
ATOM 2352 C C . PHE A 1 281 ? -9.486 -5.277 21.593 1.00 80.94 281 PHE A C 1
ATOM 2354 O O . PHE A 1 281 ? -10.518 -5.730 22.087 1.00 80.94 281 PHE A O 1
ATOM 2361 N N . GLU A 1 282 ? -8.273 -5.543 22.083 1.00 80.88 282 GLU A N 1
ATOM 2362 C CA . GLU A 1 282 ? -8.066 -6.457 23.204 1.00 80.88 282 GLU A CA 1
ATOM 2363 C C . GLU A 1 282 ? -7.527 -5.750 24.452 1.00 80.88 282 GLU A C 1
ATOM 2365 O O . GLU A 1 282 ? -8.123 -5.880 25.515 1.00 80.88 282 GLU A O 1
ATOM 2370 N N . LEU A 1 283 ? -6.439 -4.980 24.364 1.00 82.81 283 LEU A N 1
ATOM 2371 C CA . LEU A 1 283 ? -5.800 -4.428 25.566 1.00 82.81 283 LEU A CA 1
ATOM 2372 C C . LEU A 1 283 ? -6.573 -3.241 26.175 1.00 82.81 283 LEU A C 1
ATOM 2374 O O . LEU A 1 283 ? -7.007 -3.300 27.325 1.00 82.81 283 LEU A O 1
ATOM 2378 N N . LEU A 1 284 ? -6.742 -2.156 25.412 1.00 79.44 284 LEU A N 1
ATOM 2379 C CA . LEU A 1 284 ? -7.295 -0.889 25.904 1.00 79.44 284 LEU A CA 1
ATOM 2380 C C . LEU A 1 284 ? -8.735 -1.024 26.419 1.00 79.44 284 LEU A C 1
ATOM 2382 O O . LEU A 1 284 ? -9.012 -0.510 27.505 1.00 79.44 284 LEU A O 1
ATOM 2386 N N . PRO A 1 285 ? -9.661 -1.721 25.730 1.00 73.94 285 PRO A N 1
ATOM 2387 C CA . PRO A 1 285 ? -11.035 -1.783 26.204 1.00 73.94 285 PRO A CA 1
ATOM 2388 C C . PRO A 1 285 ? -11.169 -2.504 27.546 1.00 73.94 285 PRO A C 1
ATOM 2390 O O . PRO A 1 285 ? -11.956 -2.075 28.378 1.00 73.94 285 PRO A O 1
ATOM 2393 N N . ARG A 1 286 ? -10.362 -3.540 27.795 1.00 72.12 286 ARG A N 1
ATOM 2394 C CA . ARG A 1 286 ? -10.352 -4.276 29.068 1.00 72.12 286 ARG A CA 1
ATOM 2395 C C . ARG A 1 286 ? -9.715 -3.480 30.219 1.00 72.12 286 ARG A C 1
ATOM 2397 O O . ARG A 1 286 ? -10.047 -3.725 31.372 1.00 72.12 286 ARG A O 1
ATOM 2404 N N . ILE A 1 287 ? -8.843 -2.508 29.922 1.00 72.19 287 ILE A N 1
ATOM 2405 C CA . ILE A 1 287 ? -8.285 -1.574 30.921 1.00 72.19 287 ILE A CA 1
ATOM 2406 C C . ILE A 1 287 ? -9.294 -0.467 31.266 1.00 72.19 287 ILE A C 1
ATOM 2408 O O . ILE A 1 287 ? -9.465 -0.127 32.435 1.00 72.19 287 ILE A O 1
ATOM 2412 N N . PHE A 1 288 ? -9.953 0.117 30.260 1.00 66.31 288 PHE A N 1
ATOM 2413 C CA . PHE A 1 288 ? -10.812 1.292 30.448 1.00 66.31 288 PHE A CA 1
ATOM 2414 C C . PHE A 1 288 ? -12.275 0.965 30.787 1.00 66.31 288 PHE A C 1
ATOM 2416 O O . PHE A 1 288 ? -12.918 1.748 31.492 1.00 66.31 288 PHE A O 1
ATOM 2423 N N . TYR A 1 289 ? -12.816 -0.160 30.310 1.00 63.28 289 TYR A N 1
ATOM 2424 C CA . TYR A 1 289 ? -14.199 -0.572 30.563 1.00 63.28 289 TYR A CA 1
ATOM 2425 C C . TYR A 1 289 ? -14.245 -1.627 31.672 1.00 63.28 289 TYR A C 1
ATOM 2427 O O . TYR A 1 289 ? -14.130 -2.825 31.433 1.00 63.28 289 TYR A O 1
ATOM 2435 N N . ILE A 1 290 ? -14.423 -1.156 32.906 1.00 50.28 290 ILE A N 1
ATOM 2436 C CA . ILE A 1 290 ? -14.513 -1.992 34.106 1.00 50.28 290 ILE A CA 1
ATOM 2437 C C . ILE A 1 290 ? -15.859 -2.756 34.125 1.00 50.28 290 ILE A C 1
ATOM 2439 O O . ILE A 1 290 ? -16.935 -2.165 34.215 1.00 50.28 290 ILE A O 1
ATOM 2443 N N . SER A 1 291 ? -15.743 -4.085 34.017 1.00 49.88 291 SER A N 1
ATOM 2444 C CA . SER A 1 291 ? -16.564 -5.155 34.619 1.00 49.88 291 SER A CA 1
ATOM 2445 C C . SER A 1 291 ? -17.950 -5.555 34.087 1.00 49.88 291 SER A C 1
ATOM 2447 O O . SER A 1 291 ? -18.418 -6.609 34.498 1.00 49.88 291 SER A O 1
ATOM 2449 N N . ASN A 1 292 ? -18.632 -4.821 33.196 1.00 50.06 292 ASN A N 1
ATOM 2450 C CA . ASN A 1 292 ? -20.003 -5.209 32.769 1.00 50.06 292 ASN A CA 1
ATOM 2451 C C . ASN A 1 292 ? -20.145 -5.663 31.298 1.00 50.06 292 ASN A C 1
ATOM 2453 O O . ASN A 1 292 ? -21.267 -5.816 30.811 1.00 50.06 292 ASN A O 1
ATOM 2457 N N . VAL A 1 293 ? -19.041 -5.858 30.563 1.00 57.31 293 VAL A N 1
ATOM 2458 C CA . VAL A 1 293 ? -19.057 -6.062 29.093 1.00 57.31 293 VAL A CA 1
ATOM 2459 C C . VAL A 1 293 ? -18.152 -7.229 28.637 1.00 57.31 293 VAL A C 1
ATOM 2461 O O . VAL A 1 293 ? -17.838 -7.362 27.455 1.00 57.31 293 VAL A O 1
ATOM 2464 N N . ASP A 1 294 ? -17.768 -8.130 29.543 1.00 58.62 294 ASP A N 1
ATOM 2465 C CA . ASP A 1 294 ? -16.773 -9.189 29.282 1.00 58.62 294 ASP A CA 1
ATOM 2466 C C . ASP A 1 294 ? -17.179 -10.117 28.118 1.00 58.62 294 ASP A C 1
ATOM 2468 O O . ASP A 1 294 ? -16.424 -10.295 27.158 1.00 58.62 294 ASP A O 1
ATOM 2472 N N . ASN A 1 295 ? -18.447 -10.549 28.085 1.00 62.41 295 ASN A N 1
ATOM 2473 C CA . ASN A 1 295 ? -19.008 -11.374 27.003 1.00 62.41 295 ASN A CA 1
ATOM 2474 C C . ASN A 1 295 ? -18.959 -10.713 25.611 1.00 62.41 295 ASN A C 1
ATOM 2476 O O . ASN A 1 295 ? -19.089 -11.392 24.590 1.00 62.41 295 ASN A O 1
ATOM 2480 N N . PHE A 1 296 ? -18.852 -9.385 25.537 1.00 63.44 296 PHE A N 1
ATOM 2481 C CA . PHE A 1 296 ? -18.754 -8.662 24.270 1.00 63.44 296 PHE A CA 1
ATOM 2482 C C . PHE A 1 296 ? -17.302 -8.578 23.785 1.00 63.44 296 PHE A C 1
ATOM 2484 O O . PHE A 1 296 ? -17.055 -8.738 22.590 1.00 63.44 296 PHE A O 1
ATOM 2491 N N . PHE A 1 297 ? -16.340 -8.397 24.695 1.00 66.88 297 PHE A N 1
ATOM 2492 C CA . PHE A 1 297 ? -14.918 -8.347 24.347 1.00 66.88 297 PHE A CA 1
ATOM 2493 C C . PHE A 1 297 ? -14.350 -9.711 23.961 1.00 66.88 297 PHE A C 1
ATOM 2495 O O . PHE A 1 297 ? -13.538 -9.803 23.035 1.00 66.88 297 PHE A O 1
ATOM 2502 N N . ASP A 1 298 ? -14.854 -10.786 24.560 1.00 70.06 298 ASP A N 1
ATOM 2503 C CA . ASP A 1 298 ? -14.437 -12.138 24.193 1.00 70.06 298 ASP A CA 1
ATOM 2504 C C . ASP A 1 298 ? -14.810 -12.491 22.748 1.00 70.06 298 ASP A C 1
ATOM 2506 O O . ASP A 1 298 ? -14.039 -13.162 22.057 1.00 70.06 298 ASP A O 1
ATOM 2510 N N . LYS A 1 299 ? -15.907 -11.934 22.214 1.00 70.62 299 LYS A N 1
ATOM 2511 C CA . LYS A 1 299 ? -16.261 -12.077 20.790 1.00 70.62 299 LYS A CA 1
ATOM 2512 C C . LYS A 1 299 ? -15.201 -11.486 19.858 1.00 70.62 299 LYS A C 1
ATOM 2514 O O . LYS A 1 299 ? -14.942 -12.068 18.806 1.00 70.62 299 LYS A O 1
ATOM 2519 N N . PHE A 1 300 ? -14.573 -10.366 20.223 1.00 75.06 300 PHE A N 1
ATOM 2520 C CA . PHE A 1 300 ? -13.508 -9.773 19.405 1.00 75.06 300 PHE A CA 1
ATOM 2521 C C . PHE A 1 300 ? -12.194 -10.513 19.526 1.00 75.06 300 PHE A C 1
ATOM 2523 O O . PHE A 1 300 ? -11.467 -10.594 18.541 1.00 75.06 300 PHE A O 1
ATOM 2530 N N . SER A 1 301 ? -11.905 -11.090 20.692 1.00 79.00 301 SER A N 1
ATOM 2531 C CA . SER A 1 301 ? -10.717 -11.926 20.860 1.00 79.00 301 SER A CA 1
ATOM 2532 C C . SER A 1 301 ? -10.717 -13.113 19.880 1.00 79.00 301 SER A C 1
ATOM 2534 O O . SER A 1 301 ? -9.670 -13.481 19.349 1.00 79.00 301 SER A O 1
ATOM 2536 N N . VAL A 1 302 ? -11.899 -13.662 19.556 1.00 83.62 302 VAL A N 1
ATOM 2537 C CA . VAL A 1 302 ? -12.066 -14.707 18.532 1.00 83.62 302 VAL A CA 1
ATOM 2538 C C . VAL A 1 302 ? -11.808 -14.158 17.127 1.00 83.62 302 VAL A C 1
ATOM 2540 O O . VAL A 1 302 ? -11.067 -14.780 16.367 1.00 83.62 302 VAL A O 1
ATOM 2543 N N . LEU A 1 303 ? -12.373 -12.996 16.783 1.00 86.19 303 LEU A N 1
ATOM 2544 C CA . LEU A 1 303 ? -12.157 -12.356 15.480 1.00 86.19 303 LEU A CA 1
ATOM 2545 C C . LEU A 1 303 ? -10.681 -12.001 15.257 1.00 86.19 303 LEU A C 1
ATOM 2547 O O . LEU A 1 303 ? -10.134 -12.298 14.197 1.00 86.19 303 LEU A O 1
ATOM 2551 N N . LEU A 1 304 ? -10.022 -11.423 16.266 1.00 88.38 304 LEU A N 1
ATOM 2552 C CA . LEU A 1 304 ? -8.588 -11.143 16.245 1.00 88.38 304 LEU A CA 1
ATOM 2553 C C . LEU A 1 304 ? -7.797 -12.429 16.034 1.00 88.38 304 LEU A C 1
ATOM 2555 O O . LEU A 1 304 ? -6.968 -12.486 15.136 1.00 88.38 304 LEU A O 1
ATOM 2559 N N . ARG A 1 305 ? -8.091 -13.495 16.785 1.00 89.19 305 ARG A N 1
ATOM 2560 C CA . ARG A 1 305 ? -7.416 -14.786 16.605 1.00 89.19 305 ARG A CA 1
ATOM 2561 C C . ARG A 1 305 ? -7.544 -15.319 15.180 1.00 89.19 305 ARG A C 1
ATOM 2563 O O . ARG A 1 305 ? -6.543 -15.751 14.619 1.00 89.19 305 ARG A O 1
ATOM 2570 N N . GLN A 1 306 ? -8.731 -15.250 14.580 1.00 90.56 306 GLN A N 1
ATOM 2571 C CA . GLN A 1 306 ? -8.922 -15.640 13.181 1.00 90.56 306 GLN A CA 1
ATOM 2572 C C . GLN A 1 306 ? -8.133 -14.737 12.224 1.00 90.56 306 GLN A C 1
ATOM 2574 O O . GLN A 1 306 ? -7.529 -15.237 11.282 1.00 90.56 306 GLN A O 1
ATOM 2579 N N . TYR A 1 307 ? -8.067 -13.428 12.482 1.00 92.38 307 TYR A N 1
ATOM 2580 C CA . TYR A 1 307 ? -7.241 -12.514 11.692 1.00 92.38 307 TYR A CA 1
ATOM 2581 C C . TYR A 1 307 ? -5.745 -12.855 11.797 1.00 92.38 307 TYR A C 1
ATOM 2583 O O . TYR A 1 307 ? -5.066 -12.955 10.779 1.00 92.38 307 TYR A O 1
ATOM 2591 N N . PHE A 1 308 ? -5.225 -13.136 12.994 1.00 94.12 308 PHE A N 1
ATOM 2592 C CA . PHE A 1 308 ? -3.846 -13.605 13.182 1.00 94.12 308 PHE A CA 1
ATOM 2593 C C . PHE A 1 308 ? -3.584 -14.952 12.479 1.00 94.12 308 PHE A C 1
ATOM 2595 O O . PHE A 1 308 ? -2.521 -15.127 11.890 1.00 94.12 308 PHE A O 1
ATOM 2602 N N . GLN A 1 309 ? -4.555 -15.875 12.457 1.00 93.94 309 GLN A N 1
ATOM 2603 C CA . GLN A 1 309 ? -4.459 -17.126 11.685 1.00 93.94 309 GLN A CA 1
ATOM 2604 C C . GLN A 1 309 ? -4.374 -16.872 10.175 1.00 93.94 309 GLN A C 1
ATOM 2606 O O . GLN A 1 309 ? -3.554 -17.490 9.503 1.00 93.94 309 GLN A O 1
ATOM 2611 N N . ILE A 1 310 ? -5.177 -15.944 9.646 1.00 95.06 310 ILE A N 1
ATOM 2612 C CA . ILE A 1 310 ? -5.121 -15.532 8.234 1.00 95.06 310 ILE A CA 1
ATOM 2613 C C . ILE A 1 310 ? -3.727 -15.003 7.892 1.00 95.06 310 ILE A C 1
ATOM 2615 O O . ILE A 1 310 ? -3.159 -15.413 6.884 1.00 95.06 310 ILE A O 1
ATOM 2619 N N . ASN A 1 311 ? -3.172 -14.129 8.739 1.00 95.12 311 ASN A N 1
ATOM 2620 C CA . ASN A 1 311 ? -1.835 -13.561 8.553 1.00 95.12 311 ASN A CA 1
ATOM 2621 C C . ASN A 1 311 ? -0.755 -14.658 8.592 1.00 95.12 311 ASN A C 1
ATOM 2623 O O . ASN A 1 311 ? 0.127 -14.675 7.742 1.00 95.12 311 ASN A O 1
ATOM 2627 N N . PHE A 1 312 ? -0.855 -15.622 9.514 1.00 94.69 312 PHE A N 1
ATOM 2628 C CA . PHE A 1 312 ? 0.078 -16.753 9.586 1.00 94.69 312 PHE A CA 1
ATOM 2629 C C . PHE A 1 312 ? 0.060 -17.600 8.309 1.00 94.69 312 PHE A C 1
ATOM 2631 O O . PHE A 1 312 ? 1.105 -17.880 7.729 1.00 94.69 312 PHE A O 1
ATOM 2638 N N . VAL A 1 313 ? -1.135 -17.963 7.838 1.00 94.94 313 VAL A N 1
ATOM 2639 C CA . VAL A 1 313 ? -1.308 -18.738 6.603 1.00 94.94 313 VAL A CA 1
ATOM 2640 C C . VAL A 1 313 ? -0.815 -17.942 5.388 1.00 94.94 313 VAL A C 1
ATOM 2642 O O . VAL A 1 313 ? -0.175 -18.513 4.511 1.00 94.94 313 VAL A O 1
ATOM 2645 N N . ALA A 1 314 ? -1.037 -16.625 5.357 1.00 94.62 314 ALA A N 1
ATOM 2646 C CA . ALA A 1 314 ? -0.525 -15.760 4.298 1.00 94.62 314 ALA A CA 1
ATOM 2647 C C . ALA A 1 314 ? 1.012 -15.737 4.252 1.00 94.62 314 ALA A C 1
ATOM 2649 O O . ALA A 1 314 ? 1.584 -15.825 3.172 1.00 94.62 314 ALA A O 1
ATOM 2650 N N . ILE A 1 315 ? 1.697 -15.699 5.400 1.00 92.31 315 ILE A N 1
ATOM 2651 C CA . ILE A 1 315 ? 3.169 -15.775 5.445 1.00 92.31 315 ILE A CA 1
ATOM 2652 C C . ILE A 1 315 ? 3.680 -17.108 4.873 1.00 92.31 315 ILE A C 1
ATOM 2654 O O . ILE A 1 315 ? 4.675 -17.125 4.153 1.00 92.31 315 ILE A O 1
ATOM 2658 N N . LEU A 1 316 ? 3.002 -18.222 5.164 1.00 90.69 316 LEU A N 1
ATOM 2659 C CA . LEU A 1 316 ? 3.388 -19.535 4.634 1.00 90.69 316 LEU A CA 1
ATOM 2660 C C . LEU A 1 316 ? 3.154 -19.642 3.122 1.00 90.69 316 LEU A C 1
ATOM 2662 O O . LEU A 1 316 ? 3.993 -20.172 2.397 1.00 90.69 316 LEU A O 1
ATOM 2666 N N . PHE A 1 317 ? 2.033 -19.115 2.625 1.00 91.50 317 PHE A N 1
ATOM 2667 C CA . PHE A 1 317 ? 1.793 -19.059 1.184 1.00 91.50 317 PHE A CA 1
ATOM 2668 C C . PHE A 1 317 ? 2.816 -18.165 0.483 1.00 91.50 317 PHE A C 1
ATOM 2670 O O . PHE A 1 317 ? 3.374 -18.563 -0.536 1.00 91.50 317 PHE A O 1
ATOM 2677 N N . GLN A 1 318 ? 3.125 -17.006 1.062 1.00 91.06 318 GLN A N 1
ATOM 2678 C CA . GLN A 1 318 ? 4.157 -16.106 0.563 1.00 91.06 318 GLN A CA 1
ATOM 2679 C C . GLN A 1 318 ? 5.501 -16.818 0.383 1.00 91.06 318 GLN A C 1
ATOM 2681 O O . GLN A 1 318 ? 6.085 -16.774 -0.701 1.00 91.06 318 GLN A O 1
ATOM 2686 N N . SER A 1 319 ? 5.988 -17.487 1.433 1.00 86.00 319 SER A N 1
ATOM 2687 C CA . SER A 1 319 ? 7.287 -18.162 1.394 1.00 86.00 319 SER A CA 1
ATOM 2688 C C . SER A 1 319 ? 7.307 -19.322 0.395 1.00 86.00 319 SER A C 1
ATOM 2690 O O . SER A 1 319 ? 8.330 -19.547 -0.252 1.00 86.00 319 SER A O 1
ATOM 2692 N N . SER A 1 320 ? 6.173 -20.010 0.212 1.00 86.25 320 SER A N 1
ATOM 2693 C CA . SER A 1 320 ? 6.035 -21.063 -0.800 1.00 86.25 320 SER A CA 1
ATOM 2694 C C . SER A 1 320 ? 6.113 -20.525 -2.235 1.00 86.25 320 SER A C 1
ATOM 2696 O O . SER A 1 320 ? 6.772 -21.132 -3.075 1.00 86.25 320 SER A O 1
ATOM 2698 N N . ILE A 1 321 ? 5.503 -19.365 -2.511 1.00 86.25 321 ILE A N 1
ATOM 2699 C CA . ILE A 1 321 ? 5.481 -18.756 -3.851 1.00 86.25 321 ILE A CA 1
ATOM 2700 C C . ILE A 1 321 ? 6.846 -18.155 -4.201 1.00 86.25 321 ILE A C 1
ATOM 2702 O O . ILE A 1 321 ? 7.297 -18.274 -5.337 1.00 86.25 321 ILE A O 1
ATOM 2706 N N . GLN A 1 322 ? 7.544 -17.559 -3.233 1.00 82.81 322 GLN A N 1
ATOM 2707 C CA . GLN A 1 322 ? 8.871 -16.966 -3.442 1.00 82.81 322 GLN A CA 1
ATOM 2708 C C . GLN A 1 322 ? 10.023 -17.982 -3.397 1.00 82.81 322 GLN A C 1
ATOM 2710 O O . GLN A 1 322 ? 11.158 -17.602 -3.115 1.00 82.81 322 GLN A O 1
ATOM 2715 N N . LEU A 1 323 ? 9.745 -19.266 -3.652 1.00 74.44 323 LEU A N 1
ATOM 2716 C CA . LEU A 1 323 ? 10.754 -20.329 -3.746 1.00 74.44 323 LEU A CA 1
ATOM 2717 C C . LEU A 1 323 ? 11.687 -20.390 -2.518 1.00 74.44 323 LEU A C 1
ATOM 2719 O O . LEU A 1 323 ? 12.881 -20.647 -2.645 1.00 74.44 323 LEU A O 1
ATOM 2723 N N . GLY A 1 324 ? 11.140 -20.152 -1.319 1.00 65.75 324 GLY A N 1
ATOM 2724 C CA . GLY A 1 324 ? 11.892 -20.242 -0.067 1.00 65.75 324 GLY A CA 1
ATOM 2725 C C . GLY A 1 324 ? 12.570 -18.948 0.388 1.00 65.75 324 GLY A C 1
ATOM 2726 O O . GLY A 1 324 ? 13.526 -19.019 1.157 1.00 65.75 324 GLY A O 1
ATOM 2727 N N . ASN A 1 325 ? 12.101 -17.763 -0.031 1.00 73.69 325 ASN A N 1
ATOM 2728 C CA . ASN A 1 325 ? 12.553 -16.509 0.582 1.00 73.69 325 ASN A CA 1
ATOM 2729 C C . ASN A 1 325 ? 12.277 -16.513 2.101 1.00 73.69 325 ASN A C 1
ATOM 2731 O O . ASN A 1 325 ? 11.130 -16.528 2.556 1.00 73.69 325 ASN A O 1
ATOM 2735 N N . VAL A 1 326 ? 13.356 -16.500 2.886 1.00 73.88 326 VAL A N 1
ATOM 2736 C CA . VAL A 1 326 ? 13.319 -16.599 4.350 1.00 73.88 326 VAL A CA 1
ATOM 2737 C C . VAL A 1 326 ? 13.097 -15.231 5.011 1.00 73.88 326 VAL A C 1
ATOM 2739 O O . VAL A 1 326 ? 12.761 -15.179 6.193 1.00 73.88 326 VAL A O 1
ATOM 2742 N N . PHE A 1 327 ? 13.205 -14.124 4.266 1.00 78.56 327 PHE A N 1
ATOM 2743 C CA . PHE A 1 327 ? 13.111 -12.763 4.806 1.00 78.56 327 PHE A CA 1
ATOM 2744 C C . PHE A 1 327 ? 11.842 -12.554 5.644 1.00 78.56 327 PHE A C 1
ATOM 2746 O O . PHE A 1 327 ? 11.897 -12.167 6.811 1.00 78.56 327 PHE A O 1
ATOM 2753 N N . VAL A 1 328 ? 10.673 -12.886 5.086 1.00 81.81 328 VAL A N 1
ATOM 2754 C CA . VAL A 1 328 ? 9.394 -12.701 5.791 1.00 81.81 328 VAL A CA 1
ATOM 2755 C C . VAL A 1 328 ? 9.283 -13.639 7.000 1.00 81.81 328 VAL A C 1
ATOM 2757 O O . VAL A 1 328 ? 8.737 -13.239 8.027 1.00 81.81 328 VAL A O 1
ATOM 2760 N N . LEU A 1 329 ? 9.848 -14.849 6.928 1.00 82.44 329 LEU A N 1
ATOM 2761 C CA . LEU A 1 329 ? 9.848 -15.818 8.033 1.00 82.44 329 LEU A CA 1
ATOM 2762 C C . LEU A 1 329 ? 10.764 -15.402 9.194 1.00 82.44 329 LEU A C 1
ATOM 2764 O O . LEU A 1 329 ? 10.493 -15.756 10.337 1.00 82.44 329 LEU A O 1
ATOM 2768 N N . ARG A 1 330 ? 11.822 -14.631 8.927 1.00 78.31 330 ARG A N 1
ATOM 2769 C CA . ARG A 1 330 ? 12.714 -14.064 9.956 1.00 78.31 330 ARG A CA 1
ATOM 2770 C C . ARG A 1 330 ? 12.287 -12.670 10.433 1.00 78.31 330 ARG A C 1
ATOM 2772 O O . ARG A 1 330 ? 12.831 -12.162 11.409 1.00 78.31 330 ARG A O 1
ATOM 2779 N N . SER A 1 331 ? 11.293 -12.060 9.787 1.00 84.56 331 SER A N 1
ATOM 2780 C CA . SER A 1 331 ? 10.810 -10.717 10.121 1.00 84.56 331 SER A CA 1
ATOM 2781 C C . SER A 1 331 ? 10.115 -10.648 11.499 1.00 84.56 331 SER A C 1
ATOM 2783 O O . SER A 1 331 ? 9.499 -11.626 11.945 1.00 84.56 331 SER A O 1
ATOM 2785 N N . PRO A 1 332 ? 10.100 -9.472 12.167 1.00 86.50 332 PRO A N 1
ATOM 2786 C CA . PRO A 1 332 ? 9.384 -9.289 13.438 1.00 86.50 332 PRO A CA 1
ATOM 2787 C C . PRO A 1 332 ? 7.876 -9.549 13.317 1.00 86.50 332 PRO A C 1
ATOM 2789 O O . PRO A 1 332 ? 7.214 -9.874 14.299 1.00 86.50 332 PRO A O 1
ATOM 2792 N N . TYR A 1 333 ? 7.331 -9.441 12.106 1.00 91.06 333 TYR A N 1
ATOM 2793 C CA . TYR A 1 333 ? 5.942 -9.756 11.804 1.00 91.06 333 TYR A CA 1
ATOM 2794 C C . TYR A 1 333 ? 5.617 -11.237 12.034 1.00 91.06 333 TYR A C 1
ATOM 2796 O O . TYR A 1 333 ? 4.642 -11.546 12.719 1.00 91.06 333 TYR A O 1
ATOM 2804 N N . PHE A 1 334 ? 6.452 -12.158 11.541 1.00 90.88 334 PHE A N 1
ATOM 2805 C CA . PHE A 1 334 ? 6.258 -13.591 11.776 1.00 90.88 334 PHE A CA 1
ATOM 2806 C C . PHE A 1 334 ? 6.404 -13.948 13.260 1.00 90.88 334 PHE A C 1
ATOM 2808 O O . PHE A 1 334 ? 5.600 -14.715 13.800 1.00 90.88 334 PHE A O 1
ATOM 2815 N N . ILE A 1 335 ? 7.380 -13.343 13.942 1.00 91.06 335 ILE A N 1
ATOM 2816 C CA . ILE A 1 335 ? 7.603 -13.525 15.384 1.00 91.06 335 ILE A CA 1
ATOM 2817 C C . ILE A 1 335 ? 6.359 -13.101 16.177 1.00 91.06 335 ILE A C 1
ATOM 2819 O O . ILE A 1 335 ? 5.875 -13.861 17.015 1.00 91.06 335 ILE A O 1
ATOM 2823 N N . LEU A 1 336 ? 5.786 -11.939 15.857 1.00 93.12 336 LEU A N 1
ATOM 2824 C CA . LEU A 1 336 ? 4.589 -11.417 16.514 1.00 93.12 336 LEU A CA 1
ATOM 2825 C C . LEU A 1 336 ? 3.335 -12.259 16.234 1.00 93.12 336 LEU A C 1
ATOM 2827 O O . LEU A 1 336 ? 2.533 -12.509 17.134 1.00 93.12 336 LEU A O 1
ATOM 2831 N N . VAL A 1 337 ? 3.151 -12.717 14.994 1.00 94.12 337 VAL A N 1
ATOM 2832 C CA . VAL A 1 337 ? 1.995 -13.550 14.636 1.00 94.12 337 VAL A CA 1
ATOM 2833 C C . VAL A 1 337 ? 2.067 -14.911 15.325 1.00 94.12 337 VAL A C 1
ATOM 2835 O O . VAL A 1 337 ? 1.087 -15.360 15.926 1.00 94.12 337 VAL A O 1
ATOM 2838 N N . SER A 1 338 ? 3.230 -15.560 15.262 1.00 92.38 338 SER A N 1
ATOM 2839 C CA . SER A 1 338 ? 3.452 -16.866 15.886 1.00 92.38 338 SER A CA 1
ATOM 2840 C C . SER A 1 338 ? 3.337 -16.792 17.409 1.00 92.38 338 SER A C 1
ATOM 2842 O O . SER A 1 338 ? 2.669 -17.639 18.002 1.00 92.38 338 SER A O 1
ATOM 2844 N N . SER A 1 339 ? 3.896 -15.760 18.049 1.00 92.62 339 SER A N 1
ATOM 2845 C CA . SER A 1 339 ? 3.796 -15.577 19.499 1.00 92.62 339 SER A CA 1
ATOM 2846 C C . SER A 1 339 ? 2.348 -15.371 19.940 1.00 92.62 339 SER A C 1
ATOM 2848 O O . SER A 1 339 ? 1.885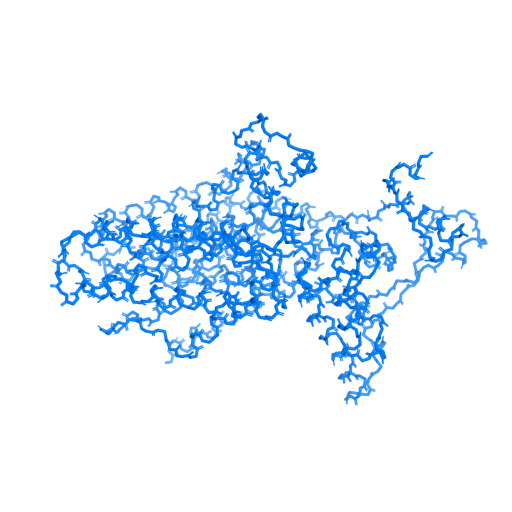 -16.067 20.844 1.00 92.62 339 SER A O 1
ATOM 2850 N N . TYR A 1 340 ? 1.579 -14.513 19.257 1.00 92.88 340 TYR A N 1
ATOM 2851 C CA . TYR A 1 340 ? 0.162 -14.320 19.564 1.00 92.88 340 TYR A CA 1
ATOM 2852 C C . TYR A 1 340 ? -0.626 -15.631 19.454 1.00 92.88 340 TYR A C 1
ATOM 2854 O O . TYR A 1 340 ? -1.374 -15.982 20.370 1.00 92.88 340 TYR A O 1
ATOM 2862 N N . LEU A 1 341 ? -0.441 -16.401 18.377 1.00 92.38 341 LEU A N 1
ATOM 2863 C CA . LEU A 1 341 ? -1.149 -17.671 18.201 1.00 92.38 341 LEU A CA 1
ATOM 2864 C C . LEU A 1 341 ? -0.767 -18.697 19.273 1.00 92.38 341 LEU A C 1
ATOM 2866 O O . LEU A 1 341 ? -1.672 -19.278 19.877 1.00 92.38 341 LEU A O 1
ATOM 2870 N N . SER A 1 342 ? 0.524 -18.848 19.581 1.00 90.50 342 SER A N 1
ATOM 2871 C CA . SER A 1 342 ? 1.013 -19.722 20.655 1.00 90.50 342 SER A CA 1
ATOM 2872 C C . SER A 1 342 ? 0.409 -19.358 22.009 1.00 90.50 342 SER A C 1
ATOM 2874 O O . SER A 1 342 ? -0.098 -20.233 22.709 1.00 90.50 342 SER A O 1
ATOM 2876 N N . THR A 1 343 ? 0.351 -18.066 22.349 1.00 89.31 343 THR A N 1
ATOM 2877 C CA . THR A 1 343 ? -0.262 -17.604 23.609 1.00 89.31 343 THR A CA 1
ATOM 2878 C C . THR A 1 343 ? -1.745 -17.925 23.661 1.00 89.31 343 THR A C 1
ATOM 2880 O O . THR A 1 343 ? -2.264 -18.352 24.688 1.00 89.31 343 THR A O 1
ATOM 2883 N N . SER A 1 344 ? -2.429 -17.765 22.529 1.00 86.69 344 SER A N 1
ATOM 2884 C CA . SER A 1 344 ? -3.857 -18.009 22.420 1.00 86.69 344 SER A CA 1
ATOM 2885 C C . SER A 1 344 ? -4.184 -19.501 22.575 1.00 86.69 344 SER A C 1
ATOM 2887 O O . SER A 1 344 ? -5.205 -19.847 23.168 1.00 86.69 344 SER A O 1
ATOM 2889 N N . LEU A 1 345 ? -3.326 -20.389 22.060 1.00 86.81 345 LEU A N 1
ATOM 2890 C CA . LEU A 1 345 ? -3.453 -21.839 22.213 1.00 86.81 345 LEU A CA 1
ATOM 2891 C C . LEU A 1 345 ? -3.121 -22.280 23.639 1.00 86.81 345 LEU A C 1
ATOM 2893 O O . LEU A 1 345 ? -3.825 -23.124 24.189 1.00 86.81 345 LEU A O 1
ATOM 2897 N N . PHE A 1 346 ? -2.083 -21.689 24.234 1.00 86.50 346 PHE A N 1
ATOM 2898 C CA . PHE A 1 346 ? -1.692 -21.938 25.616 1.00 86.50 346 PHE A CA 1
ATOM 2899 C C . PHE A 1 346 ? -2.836 -21.576 26.566 1.00 86.50 346 PHE A C 1
ATOM 2901 O O . PHE A 1 346 ? -3.339 -22.448 27.265 1.00 86.50 346 PHE A O 1
ATOM 2908 N N . LEU A 1 347 ? -3.335 -20.338 26.515 1.00 83.19 347 LEU A N 1
ATOM 2909 C CA . LEU A 1 347 ? -4.415 -19.874 27.392 1.00 83.19 347 LEU A CA 1
ATOM 2910 C C . LEU A 1 347 ? -5.701 -20.695 27.246 1.00 83.19 347 LEU A C 1
ATOM 2912 O O . LEU A 1 347 ? -6.288 -21.061 28.256 1.00 83.19 347 LEU A O 1
ATOM 2916 N N . ASN A 1 348 ? -6.078 -21.096 26.026 1.00 79.50 348 ASN A N 1
ATOM 2917 C CA . ASN A 1 348 ? -7.248 -21.958 25.824 1.00 79.50 348 ASN A CA 1
ATOM 2918 C C . ASN A 1 348 ? -7.147 -23.311 26.553 1.00 79.50 348 ASN A C 1
ATOM 2920 O O . ASN A 1 348 ? -8.175 -23.886 26.901 1.00 79.50 348 ASN A O 1
ATOM 2924 N N . ARG A 1 349 ? -5.935 -23.850 26.754 1.00 80.31 349 ARG A N 1
ATOM 2925 C CA . ARG A 1 349 ? -5.739 -25.092 27.519 1.00 80.31 349 ARG A CA 1
ATOM 2926 C C . ARG A 1 349 ? -5.863 -24.862 29.026 1.00 80.31 349 ARG A C 1
ATOM 2928 O O . ARG A 1 349 ? -6.376 -25.733 29.718 1.00 80.31 349 ARG A O 1
ATOM 2935 N N . PHE A 1 350 ? -5.418 -23.708 29.526 1.00 70.69 350 PHE A N 1
ATOM 2936 C CA . PHE A 1 350 ? -5.464 -23.377 30.956 1.00 70.69 350 PHE A CA 1
ATOM 2937 C C . PHE A 1 350 ? -6.832 -22.874 31.422 1.00 70.69 350 PHE A C 1
ATOM 2939 O O . PHE A 1 350 ? -7.224 -23.194 32.541 1.00 70.69 350 PHE A O 1
ATOM 2946 N N . ASP A 1 351 ? -7.585 -22.175 30.568 1.00 64.88 351 ASP A N 1
ATOM 2947 C CA . ASP A 1 351 ? -8.946 -21.716 30.884 1.00 64.88 351 ASP A CA 1
ATOM 2948 C C . ASP A 1 351 ? -9.898 -22.889 31.176 1.00 64.88 351 ASP A C 1
ATOM 2950 O O . ASP A 1 351 ? -10.834 -22.746 31.960 1.00 64.88 351 ASP A O 1
ATOM 2954 N N . HIS A 1 352 ? -9.638 -24.077 30.614 1.00 60.09 352 HIS A N 1
ATOM 2955 C CA . HIS A 1 352 ? -10.387 -25.289 30.957 1.00 60.09 352 HIS A CA 1
ATOM 2956 C C . HIS A 1 352 ? -10.166 -25.763 32.403 1.00 60.09 352 HIS A C 1
ATOM 2958 O O . HIS A 1 352 ? -11.011 -26.484 32.929 1.00 60.09 352 HIS A O 1
ATOM 2964 N N . HIS A 1 353 ? -9.061 -25.366 33.041 1.00 53.09 353 HIS A N 1
ATOM 2965 C CA . HIS A 1 353 ? -8.676 -25.819 34.377 1.00 53.09 353 HIS A CA 1
ATOM 2966 C C . HIS A 1 353 ? -8.790 -24.734 35.457 1.00 53.09 353 HIS A C 1
ATOM 2968 O O . HIS A 1 353 ? -9.157 -25.063 36.583 1.00 53.09 353 HIS A O 1
ATOM 2974 N N . HIS A 1 354 ? -8.525 -23.457 35.150 1.00 54.84 354 HIS A N 1
ATOM 2975 C CA . HIS A 1 354 ? -8.581 -22.366 36.132 1.00 54.84 354 HIS A CA 1
ATOM 2976 C C . HIS A 1 354 ? -8.999 -21.022 35.515 1.00 54.84 354 HIS A C 1
ATOM 2978 O O . HIS A 1 354 ? -8.367 -20.532 34.584 1.00 54.84 354 HIS A O 1
ATOM 2984 N N . SER A 1 355 ? -10.014 -20.366 36.092 1.00 52.69 355 SER A N 1
ATOM 2985 C CA . SER A 1 355 ? -10.437 -19.013 35.701 1.00 52.69 355 SER A CA 1
ATOM 2986 C C . SER A 1 355 ? -9.628 -17.938 36.442 1.00 52.69 355 SER A C 1
ATOM 2988 O O . SER A 1 355 ? -9.899 -17.633 37.609 1.00 52.69 355 SER A O 1
ATOM 2990 N N . PHE A 1 356 ? -8.633 -17.343 35.784 1.00 56.34 356 PHE A N 1
ATOM 2991 C CA . PHE A 1 356 ? -7.842 -16.248 36.360 1.00 56.34 356 PHE A CA 1
ATOM 2992 C C . PHE A 1 356 ? -8.564 -14.893 36.261 1.00 56.34 356 PHE A C 1
ATOM 2994 O O . PHE A 1 356 ? -9.182 -14.578 35.251 1.00 56.34 356 PHE A O 1
ATOM 3001 N N . LYS A 1 357 ? -8.438 -14.036 37.287 1.00 55.44 357 LYS A N 1
ATOM 3002 C CA . LYS A 1 357 ? -9.016 -12.672 37.282 1.00 55.44 357 LYS A CA 1
ATOM 3003 C C . LYS A 1 357 ? -8.234 -11.655 36.424 1.00 55.44 357 LYS A C 1
ATOM 3005 O O . LYS A 1 357 ? -8.814 -10.660 36.017 1.00 55.44 357 LYS A O 1
ATOM 3010 N N . ASN A 1 358 ? -6.954 -11.911 36.113 1.00 66.00 358 ASN A N 1
ATOM 3011 C CA . ASN A 1 358 ? -6.069 -11.014 35.340 1.00 66.00 358 ASN A CA 1
ATOM 3012 C C . ASN A 1 358 ? -5.565 -11.650 34.028 1.00 66.00 358 ASN A C 1
ATOM 3014 O O . ASN A 1 358 ? -4.381 -11.565 33.691 1.00 66.00 358 ASN A O 1
ATOM 3018 N N . THR A 1 359 ? -6.448 -12.295 33.266 1.00 72.19 359 THR A N 1
ATOM 3019 C CA . THR A 1 359 ? -6.089 -13.004 32.018 1.00 72.19 359 THR A CA 1
ATOM 3020 C C . THR A 1 359 ? -5.374 -12.121 30.992 1.00 72.19 359 THR A C 1
ATOM 3022 O O . THR A 1 359 ? -4.547 -12.614 30.232 1.00 72.19 359 THR A O 1
ATOM 3025 N N . HIS A 1 360 ? -5.621 -10.809 30.972 1.00 75.38 360 HIS A N 1
ATOM 3026 C CA . HIS A 1 360 ? -5.066 -9.901 29.957 1.00 75.38 360 HIS A CA 1
ATOM 3027 C C . HIS A 1 360 ? -3.596 -9.549 30.184 1.00 75.38 360 HIS A C 1
ATOM 3029 O O . HIS A 1 360 ? -2.815 -9.558 29.235 1.00 75.38 360 HIS A O 1
ATOM 3035 N N . LEU A 1 361 ? -3.206 -9.282 31.434 1.00 79.56 361 LEU A N 1
ATOM 3036 C CA . LEU A 1 361 ? -1.804 -9.040 31.785 1.00 79.56 361 LEU A CA 1
ATOM 3037 C C . LEU A 1 361 ? -0.980 -10.316 31.615 1.00 79.56 361 LEU A C 1
ATOM 3039 O O . LEU A 1 361 ? 0.123 -10.261 31.080 1.00 79.56 361 LEU A O 1
ATOM 3043 N N . ILE A 1 362 ? -1.552 -11.469 31.982 1.00 83.06 362 ILE A N 1
ATOM 3044 C CA . ILE A 1 362 ? -0.942 -12.781 31.740 1.00 83.06 362 ILE A CA 1
ATOM 3045 C C . ILE A 1 362 ? -0.770 -13.008 30.235 1.00 83.06 362 ILE A C 1
ATOM 3047 O O . ILE A 1 362 ? 0.311 -13.388 29.795 1.00 83.06 362 ILE A O 1
ATOM 3051 N N . LYS A 1 363 ? -1.795 -12.723 29.422 1.00 84.12 363 LYS A N 1
ATOM 3052 C CA . LYS A 1 363 ? -1.705 -12.840 27.962 1.00 84.12 363 LYS A CA 1
ATOM 3053 C C . LYS A 1 363 ? -0.623 -11.934 27.381 1.00 84.12 363 LYS A C 1
ATOM 3055 O O . LYS A 1 363 ? 0.170 -12.407 26.576 1.00 84.12 363 LYS A O 1
ATOM 3060 N N . LEU A 1 364 ? -0.553 -10.670 27.801 1.00 86.69 364 LEU A N 1
ATOM 3061 C CA . LEU A 1 364 ? 0.489 -9.740 27.360 1.00 86.69 364 LEU A CA 1
ATOM 3062 C C . LEU A 1 364 ? 1.888 -10.234 27.756 1.00 86.69 364 LEU A C 1
ATOM 3064 O O . LEU A 1 364 ? 2.781 -10.260 26.914 1.00 86.69 364 LEU A O 1
ATOM 3068 N N . PHE A 1 365 ? 2.062 -10.684 28.999 1.00 88.56 365 PHE A N 1
ATOM 3069 C CA . PHE A 1 365 ? 3.321 -11.257 29.470 1.00 88.56 365 PHE A CA 1
ATOM 3070 C C . PHE A 1 365 ? 3.730 -12.482 28.646 1.00 88.56 365 PHE A C 1
ATOM 3072 O O . PHE A 1 365 ? 4.863 -12.555 28.179 1.00 88.56 365 PHE A O 1
ATOM 3079 N N . LEU A 1 366 ? 2.799 -13.409 28.399 1.00 88.44 366 LEU A N 1
ATOM 3080 C CA . LEU A 1 366 ? 3.047 -14.578 27.561 1.00 88.44 366 LEU A CA 1
ATOM 3081 C C . LEU A 1 366 ? 3.400 -14.170 26.127 1.00 88.44 366 LEU A C 1
ATOM 3083 O O . LEU A 1 366 ? 4.302 -14.762 25.548 1.00 88.44 366 LEU A O 1
ATOM 3087 N N . ILE A 1 367 ? 2.729 -13.166 25.546 1.00 88.94 367 ILE A N 1
ATOM 3088 C CA . ILE A 1 367 ? 3.057 -12.665 24.201 1.00 88.94 367 ILE A CA 1
ATOM 3089 C C . ILE A 1 367 ? 4.499 -12.165 24.181 1.00 88.94 367 ILE A C 1
ATOM 3091 O O . ILE A 1 367 ? 5.264 -12.563 23.307 1.00 88.94 367 ILE A O 1
ATOM 3095 N N . CYS A 1 368 ? 4.908 -11.350 25.153 1.00 90.19 368 CYS A N 1
ATOM 3096 C CA . CYS A 1 368 ? 6.291 -10.886 25.262 1.00 90.19 368 CYS A CA 1
ATOM 3097 C C . CYS A 1 368 ? 7.277 -12.051 25.439 1.00 90.19 368 CYS A C 1
ATOM 3099 O O . CYS A 1 368 ? 8.285 -12.104 24.739 1.00 90.19 368 CYS A O 1
ATOM 3101 N N . PHE A 1 369 ? 6.960 -13.013 26.307 1.00 91.56 369 PHE A N 1
ATOM 3102 C CA . PHE A 1 369 ? 7.781 -14.201 26.537 1.00 91.56 369 PHE A CA 1
ATOM 3103 C C . PHE A 1 369 ? 7.972 -15.024 25.256 1.00 91.56 369 PHE A C 1
ATOM 3105 O O . PHE A 1 369 ? 9.104 -15.299 24.864 1.00 91.56 369 PHE A O 1
ATOM 3112 N N . PHE A 1 370 ? 6.885 -15.363 24.557 1.00 90.88 370 PHE A N 1
ATOM 3113 C CA . PHE A 1 370 ? 6.956 -16.116 23.306 1.00 90.88 370 PHE A CA 1
ATOM 3114 C C . PHE A 1 370 ? 7.618 -15.318 22.176 1.00 90.88 370 PHE A C 1
ATOM 3116 O O . PHE A 1 370 ? 8.277 -15.924 21.341 1.00 90.88 370 PHE A O 1
ATOM 3123 N N . ASN A 1 371 ? 7.500 -13.984 22.141 1.00 88.69 371 ASN A N 1
ATOM 3124 C CA . ASN A 1 371 ? 8.248 -13.155 21.187 1.00 88.69 371 ASN A CA 1
ATOM 3125 C C . ASN A 1 371 ? 9.761 -13.272 21.409 1.00 88.69 371 ASN A C 1
ATOM 3127 O O . ASN A 1 371 ? 10.499 -13.495 20.452 1.00 88.69 371 ASN A O 1
ATOM 3131 N N . ILE A 1 372 ? 10.217 -13.160 22.662 1.00 88.06 372 ILE A N 1
ATOM 3132 C CA . ILE A 1 372 ? 11.638 -13.308 23.014 1.00 88.06 372 ILE A CA 1
ATOM 3133 C C . ILE A 1 372 ? 12.110 -14.728 22.687 1.00 88.06 372 ILE A C 1
ATOM 3135 O O . ILE A 1 372 ? 13.130 -14.898 22.025 1.00 88.06 372 ILE A O 1
ATOM 3139 N N . TRP A 1 373 ? 11.339 -15.741 23.088 1.00 87.25 373 TRP A N 1
ATOM 3140 C CA . TRP A 1 373 ? 11.639 -17.146 22.816 1.00 87.25 373 TRP A CA 1
ATOM 3141 C C . TRP A 1 373 ? 11.751 -17.436 21.313 1.00 87.25 373 TRP A C 1
ATOM 3143 O O . TRP A 1 373 ? 12.763 -17.964 20.860 1.00 87.25 373 TRP A O 1
ATOM 3153 N N . ASN A 1 374 ? 10.752 -17.038 20.520 1.00 86.44 374 ASN A N 1
ATOM 3154 C CA . ASN A 1 374 ? 10.749 -17.242 19.070 1.00 86.44 374 ASN A CA 1
ATOM 3155 C C . ASN A 1 374 ? 11.882 -16.463 18.384 1.00 86.44 374 ASN A C 1
ATOM 3157 O O . ASN A 1 374 ? 12.494 -16.982 17.454 1.00 86.44 374 ASN A O 1
ATOM 3161 N N . GLY A 1 375 ? 12.195 -15.249 18.849 1.00 83.50 375 GLY A N 1
ATOM 3162 C CA . GLY A 1 375 ? 13.322 -14.465 18.340 1.00 83.50 375 GLY A CA 1
ATOM 3163 C C . GLY A 1 375 ? 14.676 -15.130 18.605 1.00 83.50 375 GLY A C 1
ATOM 3164 O O . GLY A 1 375 ? 15.505 -15.215 17.700 1.00 83.50 375 GLY A O 1
ATOM 3165 N N . LEU A 1 376 ? 14.885 -15.662 19.815 1.00 82.50 376 LEU A N 1
ATOM 3166 C CA . LEU A 1 376 ? 16.091 -16.422 20.161 1.00 82.50 376 LEU A CA 1
ATOM 3167 C C . LEU A 1 376 ? 16.203 -17.712 19.343 1.00 82.50 376 LEU A C 1
ATOM 3169 O O . LEU A 1 376 ? 17.280 -18.008 18.830 1.00 82.50 376 LEU A O 1
ATOM 3173 N N . LEU A 1 377 ? 15.098 -18.444 19.167 1.00 81.50 377 LEU A N 1
ATOM 3174 C CA . LEU A 1 377 ? 15.071 -19.649 18.339 1.00 81.50 377 LEU A CA 1
ATOM 3175 C C . LEU A 1 377 ? 15.450 -19.352 16.890 1.00 81.50 377 LEU A C 1
ATOM 3177 O O . LEU A 1 377 ? 16.293 -20.046 16.339 1.00 81.50 377 LEU A O 1
ATOM 3181 N N . LEU A 1 378 ? 14.871 -18.318 16.275 1.00 75.88 378 LEU A N 1
ATOM 3182 C CA . LEU A 1 378 ? 15.169 -17.969 14.882 1.00 75.88 378 LEU A CA 1
ATOM 3183 C C . LEU A 1 378 ? 16.616 -17.507 14.688 1.00 75.88 378 LEU A C 1
ATOM 3185 O O . LEU A 1 378 ? 17.195 -17.781 13.640 1.00 75.88 378 LEU A O 1
ATOM 3189 N N . ARG A 1 379 ? 17.208 -16.850 15.693 1.00 68.88 379 ARG A N 1
ATOM 3190 C CA . ARG A 1 379 ? 18.618 -16.438 15.672 1.00 68.88 379 ARG A CA 1
ATOM 3191 C C . ARG A 1 379 ? 19.582 -17.600 15.937 1.00 68.88 379 ARG A C 1
ATOM 3193 O O . ARG A 1 379 ? 20.672 -17.605 15.384 1.00 68.88 379 ARG A O 1
ATOM 3200 N N . GLY A 1 380 ? 19.190 -18.575 16.760 1.00 61.47 380 GLY A N 1
ATOM 3201 C CA . GLY A 1 380 ? 19.975 -19.785 17.043 1.00 61.47 380 GLY A CA 1
ATOM 3202 C C . GLY A 1 380 ? 19.787 -20.918 16.025 1.00 61.47 380 GLY A C 1
ATOM 3203 O O . GLY A 1 380 ? 20.584 -21.845 15.978 1.00 61.47 380 GLY A O 1
ATOM 3204 N N . PHE A 1 381 ? 18.746 -20.872 15.192 1.00 61.94 381 PHE A N 1
ATOM 3205 C CA . PHE A 1 381 ? 18.453 -21.925 14.217 1.00 61.94 381 PHE A CA 1
ATOM 3206 C C . PHE A 1 381 ? 19.580 -22.163 13.185 1.00 61.94 381 PHE A C 1
ATOM 3208 O O . PHE A 1 381 ? 19.900 -23.327 12.943 1.00 61.94 381 PHE A O 1
ATOM 3215 N N . PRO A 1 382 ? 20.227 -21.131 12.600 1.00 59.09 382 PRO A N 1
ATOM 3216 C CA . PRO A 1 382 ? 21.319 -21.324 11.637 1.00 59.09 382 PRO A CA 1
ATOM 3217 C C . PRO A 1 382 ? 22.579 -21.924 12.276 1.00 59.09 382 PRO A C 1
ATOM 3219 O O . PRO A 1 382 ? 23.192 -22.824 11.700 1.00 59.09 382 PRO A O 1
ATOM 3222 N N . THR A 1 383 ? 22.906 -21.492 13.500 1.00 54.81 383 THR A N 1
ATOM 3223 C CA . THR A 1 383 ? 24.096 -21.938 14.240 1.00 54.81 383 THR A CA 1
ATOM 3224 C C . THR A 1 383 ? 23.971 -23.376 14.743 1.00 54.81 383 THR A C 1
ATOM 3226 O O . THR A 1 383 ? 24.966 -24.088 14.806 1.00 54.81 383 THR A O 1
ATOM 3229 N N . ILE A 1 384 ? 22.754 -23.837 15.056 1.00 54.59 384 ILE A N 1
ATOM 3230 C CA . ILE A 1 384 ? 22.492 -25.217 15.500 1.00 54.59 384 ILE A CA 1
ATOM 3231 C C . ILE A 1 384 ? 22.538 -26.217 14.332 1.00 54.59 384 ILE A C 1
ATOM 3233 O O . ILE A 1 384 ? 22.973 -27.351 14.516 1.00 54.59 384 ILE A O 1
ATOM 3237 N N . PHE A 1 385 ? 22.102 -25.821 13.132 1.00 54.84 385 PHE A N 1
ATOM 3238 C CA . PHE A 1 385 ? 22.028 -26.718 11.970 1.00 54.84 385 PHE A CA 1
ATOM 3239 C C . PHE A 1 385 ? 23.285 -26.717 11.080 1.00 54.84 385 PHE A C 1
ATOM 3241 O O . PHE A 1 385 ? 23.252 -27.317 10.007 1.00 54.84 385 PHE A O 1
ATOM 3248 N N . ASN A 1 386 ? 24.392 -26.087 11.503 1.00 50.09 386 ASN A N 1
ATOM 3249 C CA . ASN A 1 386 ? 25.635 -25.980 10.721 1.00 50.09 386 ASN A CA 1
ATOM 3250 C C . ASN A 1 386 ? 25.393 -25.537 9.261 1.00 50.09 386 ASN A C 1
ATOM 3252 O O . ASN A 1 386 ? 26.075 -25.982 8.336 1.00 50.09 386 ASN A O 1
ATOM 3256 N N . ILE A 1 387 ? 24.422 -24.646 9.027 1.00 54.19 387 ILE A N 1
ATOM 3257 C CA . ILE A 1 387 ? 24.142 -24.095 7.692 1.00 54.19 387 ILE A CA 1
ATOM 3258 C C . ILE A 1 387 ? 25.083 -22.900 7.465 1.00 54.19 387 ILE A C 1
ATOM 3260 O O . ILE A 1 387 ? 24.651 -21.763 7.280 1.00 54.19 387 ILE A O 1
ATOM 3264 N N . ALA A 1 388 ? 26.391 -23.177 7.492 1.00 41.72 388 ALA A N 1
ATOM 3265 C CA . ALA A 1 388 ? 27.473 -22.188 7.442 1.00 41.72 388 ALA A CA 1
ATOM 3266 C C . ALA A 1 388 ? 27.456 -21.316 6.170 1.00 41.72 388 ALA A C 1
ATOM 3268 O O . ALA A 1 388 ? 27.924 -20.183 6.180 1.00 41.72 388 ALA A O 1
ATOM 3269 N N . ASN A 1 389 ? 26.850 -21.799 5.080 1.00 44.00 389 ASN A N 1
ATOM 3270 C CA . ASN A 1 389 ? 26.748 -21.048 3.823 1.00 44.00 389 ASN A CA 1
ATOM 3271 C C . ASN A 1 389 ? 25.585 -20.040 3.795 1.00 44.00 389 ASN A C 1
ATOM 3273 O O . ASN A 1 389 ? 25.477 -19.269 2.846 1.00 44.00 389 ASN A O 1
ATOM 3277 N N . SER A 1 390 ? 24.703 -20.045 4.801 1.00 45.62 390 SER A N 1
ATOM 3278 C CA . SER A 1 390 ? 23.586 -19.093 4.888 1.00 45.62 390 SER A CA 1
ATOM 3279 C C . SER A 1 390 ? 23.879 -17.878 5.766 1.00 45.62 390 SER A C 1
ATOM 3281 O O . SER A 1 390 ? 23.127 -16.915 5.701 1.00 45.62 390 SER A O 1
ATOM 3283 N N . ASP A 1 391 ? 24.961 -17.889 6.546 1.00 42.88 391 ASP A N 1
ATOM 3284 C CA . ASP A 1 391 ? 25.307 -16.769 7.426 1.00 42.88 391 ASP A CA 1
ATOM 3285 C C . ASP A 1 391 ? 25.978 -15.627 6.637 1.00 42.88 391 ASP A C 1
ATOM 3287 O O . ASP A 1 391 ? 25.585 -14.470 6.776 1.00 42.88 391 ASP A O 1
ATOM 3291 N N . ALA A 1 392 ? 26.872 -15.946 5.692 1.00 37.38 392 ALA A N 1
ATOM 3292 C CA . ALA A 1 392 ? 27.555 -14.948 4.857 1.00 37.38 392 ALA A CA 1
ATOM 3293 C C . ALA A 1 392 ? 26.633 -14.245 3.834 1.00 37.38 392 ALA A C 1
ATOM 3295 O O . ALA A 1 392 ? 26.802 -13.065 3.557 1.00 37.38 392 ALA A O 1
ATOM 3296 N N . LEU A 1 393 ? 25.621 -14.942 3.301 1.00 38.59 393 LEU A N 1
ATOM 3297 C CA . LEU A 1 393 ? 24.645 -14.380 2.347 1.00 38.59 393 LEU A CA 1
ATOM 3298 C C . LEU A 1 393 ? 23.548 -13.524 3.018 1.00 38.59 393 LEU A C 1
ATOM 3300 O O . LEU A 1 393 ? 22.816 -12.805 2.333 1.00 38.59 393 LEU A O 1
ATOM 3304 N N . PHE A 1 394 ? 23.401 -13.613 4.346 1.00 41.38 394 PHE A N 1
ATOM 3305 C CA . PHE A 1 394 ? 22.351 -12.928 5.111 1.00 41.38 394 PHE A CA 1
ATOM 3306 C C . PHE A 1 394 ? 22.861 -11.801 6.021 1.00 41.38 394 PHE A C 1
ATOM 3308 O O . PHE A 1 394 ? 22.089 -10.870 6.261 1.00 41.38 394 PHE A O 1
ATOM 3315 N N . GLU A 1 395 ? 24.112 -11.832 6.504 1.00 43.69 395 GLU A N 1
ATOM 3316 C CA . GLU A 1 395 ? 24.669 -10.713 7.289 1.00 43.69 395 GLU A CA 1
ATOM 3317 C C . GLU A 1 395 ? 24.682 -9.390 6.506 1.00 43.69 395 GLU A C 1
ATOM 3319 O O . GLU A 1 395 ? 24.525 -8.328 7.109 1.00 43.69 395 GLU A O 1
ATOM 3324 N N . GLU A 1 396 ? 24.754 -9.434 5.173 1.00 46.66 396 GLU A N 1
ATOM 3325 C CA . GLU A 1 396 ? 24.694 -8.231 4.339 1.00 46.66 396 GLU A CA 1
ATOM 3326 C C . GLU A 1 396 ? 23.257 -7.689 4.190 1.00 46.66 396 GLU A C 1
ATOM 3328 O O . GLU A 1 396 ? 23.024 -6.507 4.410 1.00 46.66 396 GLU A O 1
ATOM 3333 N N . ASN A 1 397 ? 22.243 -8.523 3.926 1.00 45.88 397 ASN A N 1
ATOM 3334 C CA . ASN A 1 397 ? 20.924 -8.029 3.489 1.00 45.88 397 ASN A CA 1
ATOM 3335 C C . ASN A 1 397 ? 19.993 -7.506 4.615 1.00 45.88 397 ASN A C 1
ATOM 3337 O O . ASN A 1 397 ? 19.279 -6.521 4.408 1.00 45.88 397 ASN A O 1
ATOM 3341 N N . ASP A 1 398 ? 19.989 -8.118 5.810 1.00 46.56 398 ASP A N 1
ATOM 3342 C CA . ASP A 1 398 ? 19.053 -7.759 6.902 1.00 46.56 398 ASP A CA 1
ATOM 3343 C C . ASP A 1 398 ? 19.631 -6.741 7.898 1.00 46.56 398 ASP A C 1
ATOM 3345 O O . ASP A 1 398 ? 18.889 -5.988 8.545 1.00 46.56 398 ASP A O 1
ATOM 3349 N N . ALA A 1 399 ? 20.962 -6.677 8.010 1.00 47.84 399 ALA A N 1
ATOM 3350 C CA . ALA A 1 399 ? 21.642 -5.743 8.901 1.00 47.84 399 ALA A CA 1
ATOM 3351 C C . ALA A 1 399 ? 21.378 -4.283 8.504 1.00 47.84 399 ALA A C 1
ATOM 3353 O O . ALA A 1 399 ? 21.342 -3.407 9.368 1.00 47.84 399 ALA A O 1
ATOM 3354 N N . HIS A 1 400 ? 21.121 -4.009 7.221 1.00 58.91 400 HIS A N 1
ATOM 3355 C CA . HIS A 1 400 ? 20.955 -2.653 6.707 1.00 58.91 400 HIS A CA 1
ATOM 3356 C C . HIS A 1 400 ? 19.764 -1.908 7.322 1.00 58.91 400 HIS A C 1
ATOM 3358 O O . HIS A 1 400 ? 19.958 -0.811 7.831 1.00 58.91 400 HIS A O 1
ATOM 3364 N N . VAL A 1 401 ? 18.558 -2.483 7.381 1.00 65.94 401 VAL A N 1
ATOM 3365 C CA . VAL A 1 401 ? 17.361 -1.754 7.867 1.00 65.94 401 VAL A CA 1
ATOM 3366 C C . VAL A 1 401 ? 17.506 -1.344 9.331 1.00 65.94 401 VAL A C 1
ATOM 3368 O O . VAL A 1 401 ? 17.284 -0.186 9.689 1.00 65.94 401 VAL A O 1
ATOM 3371 N N . TRP A 1 402 ? 17.909 -2.287 10.184 1.00 67.81 402 TRP A N 1
ATOM 3372 C CA . TRP A 1 402 ? 18.116 -2.008 11.601 1.00 67.81 402 TRP A CA 1
ATOM 3373 C C . TRP A 1 402 ? 19.325 -1.112 11.826 1.00 67.81 402 TRP A C 1
ATOM 3375 O O . TRP A 1 402 ? 19.225 -0.196 12.633 1.00 67.81 402 TRP A O 1
ATOM 3385 N N . SER A 1 403 ? 20.422 -1.300 11.087 1.00 65.00 403 SER A N 1
ATOM 3386 C CA . SER A 1 403 ? 21.574 -0.397 11.168 1.00 65.00 403 SER A CA 1
ATOM 3387 C C . SER A 1 403 ? 21.215 1.033 10.762 1.00 65.00 403 SER A C 1
ATOM 3389 O O . SER A 1 403 ? 21.677 1.957 11.415 1.00 65.00 403 SER A O 1
ATOM 3391 N N . VAL A 1 404 ? 20.333 1.223 9.772 1.00 70.75 404 VAL A N 1
ATOM 3392 C CA . VAL A 1 404 ? 19.865 2.542 9.317 1.00 70.75 404 VAL A CA 1
ATOM 3393 C C . VAL A 1 404 ? 18.950 3.189 10.358 1.00 70.75 404 VAL A C 1
ATOM 3395 O O . VAL A 1 404 ? 19.033 4.391 10.597 1.00 70.75 404 VAL A O 1
ATOM 3398 N N . LEU A 1 405 ? 18.078 2.420 11.016 1.00 70.69 405 LEU A N 1
ATOM 3399 C CA . LEU A 1 405 ? 17.267 2.942 12.122 1.00 70.69 405 LEU A CA 1
ATOM 3400 C C . LEU A 1 405 ? 18.129 3.266 13.352 1.00 70.69 405 LEU A C 1
ATOM 3402 O O . LEU A 1 405 ? 17.954 4.314 13.972 1.00 70.69 405 LEU A O 1
ATOM 3406 N N . ILE A 1 406 ? 19.086 2.398 13.688 1.00 73.19 406 ILE A N 1
ATOM 3407 C CA . ILE A 1 406 ? 20.008 2.579 14.815 1.00 73.19 406 ILE A CA 1
ATOM 3408 C C . ILE A 1 406 ? 20.923 3.778 14.572 1.00 73.19 406 ILE A C 1
ATOM 3410 O O . ILE A 1 406 ? 21.078 4.583 15.484 1.00 73.19 406 ILE A O 1
ATOM 3414 N N . SER A 1 407 ? 21.462 3.957 13.362 1.00 74.25 407 SER A N 1
ATOM 3415 C CA . SER A 1 407 ? 22.336 5.089 13.022 1.00 74.25 407 SER A CA 1
ATOM 3416 C C . SER A 1 407 ? 21.629 6.441 13.132 1.00 74.25 407 SER A C 1
ATOM 3418 O O . SER A 1 407 ? 22.281 7.471 13.293 1.00 74.25 407 SER A O 1
ATOM 3420 N N . LYS A 1 408 ? 20.294 6.448 13.045 1.00 74.00 408 LYS A N 1
ATOM 3421 C CA . LYS A 1 408 ? 19.462 7.645 13.224 1.00 74.00 408 LYS A CA 1
ATOM 3422 C C . LYS A 1 408 ? 19.167 7.962 14.681 1.00 74.00 408 LYS A C 1
ATOM 3424 O O . LYS A 1 408 ? 19.119 9.127 15.052 1.00 74.00 408 LYS A O 1
ATOM 3429 N N . ILE A 1 409 ? 18.951 6.936 15.502 1.00 76.25 409 ILE A N 1
ATOM 3430 C CA . ILE A 1 409 ? 18.688 7.112 16.937 1.00 76.25 409 ILE A CA 1
ATOM 3431 C C . ILE A 1 409 ? 20.000 7.396 17.683 1.00 76.25 409 ILE A C 1
ATOM 3433 O O . ILE A 1 409 ? 20.039 8.247 18.569 1.00 76.25 409 ILE A O 1
ATOM 3437 N N . TRP A 1 410 ? 21.082 6.715 17.299 1.00 77.19 410 TRP A N 1
ATOM 3438 C CA . TRP A 1 410 ? 22.415 6.853 17.874 1.00 77.19 410 TRP A CA 1
ATOM 3439 C C . TRP A 1 410 ? 23.431 7.271 16.801 1.00 77.19 410 TRP A C 1
ATOM 3441 O O . TRP A 1 410 ? 23.910 6.422 16.044 1.00 77.19 410 TRP A O 1
ATOM 3451 N N . PRO A 1 411 ? 23.846 8.552 16.767 1.00 68.94 411 PRO A N 1
ATOM 3452 C CA . PRO A 1 411 ? 24.729 9.078 15.721 1.00 68.94 411 PRO A CA 1
ATOM 3453 C C . PRO A 1 411 ? 26.141 8.465 15.714 1.00 68.94 411 PRO A C 1
ATOM 3455 O O . PRO A 1 411 ? 26.873 8.645 14.742 1.00 68.94 411 PRO A O 1
ATOM 3458 N N . ASN A 1 412 ? 26.516 7.726 16.763 1.00 68.19 412 ASN A N 1
ATOM 3459 C CA . ASN A 1 412 ? 27.835 7.108 16.918 1.00 68.19 412 ASN A CA 1
ATOM 3460 C C . ASN A 1 412 ? 27.987 5.773 16.158 1.00 68.19 412 ASN A C 1
ATOM 3462 O O . ASN A 1 412 ? 29.105 5.287 16.019 1.00 68.19 412 ASN A O 1
ATOM 3466 N N . HIS A 1 413 ? 26.899 5.182 15.648 1.00 65.12 413 HIS A N 1
ATOM 3467 C CA . HIS A 1 413 ? 26.927 3.921 14.898 1.00 65.12 413 HIS A CA 1
ATOM 3468 C C . HIS A 1 413 ? 26.639 4.161 13.410 1.00 65.12 413 HIS A C 1
ATOM 3470 O O . HIS A 1 413 ? 25.530 3.920 12.943 1.00 65.12 413 HIS A O 1
ATOM 3476 N N . LYS A 1 414 ? 27.638 4.640 12.656 1.00 72.31 414 LYS A N 1
ATOM 3477 C CA . LYS A 1 414 ? 27.555 4.783 11.192 1.00 72.31 414 LYS A CA 1
ATOM 3478 C C . LYS A 1 414 ? 28.455 3.751 10.516 1.00 72.31 414 LYS A C 1
ATOM 3480 O O . LYS A 1 414 ? 29.671 3.798 10.667 1.00 72.31 414 LYS A O 1
ATOM 3485 N N . THR A 1 415 ? 27.864 2.823 9.775 1.00 76.19 415 THR A N 1
ATOM 3486 C CA . THR A 1 415 ? 28.575 1.917 8.859 1.00 76.19 415 THR A CA 1
ATOM 3487 C C . THR A 1 415 ? 28.530 2.468 7.431 1.00 76.19 415 THR A C 1
ATOM 3489 O O . THR A 1 415 ? 27.683 3.306 7.112 1.00 76.19 415 THR A O 1
ATOM 3492 N N . PHE A 1 416 ? 29.406 1.988 6.544 1.00 71.81 416 PHE A N 1
ATOM 3493 C CA . PHE A 1 416 ? 29.423 2.398 5.132 1.00 71.81 416 PHE A CA 1
ATOM 3494 C C . PHE A 1 416 ? 28.040 2.280 4.465 1.00 71.81 416 PHE A C 1
ATOM 3496 O O . PHE A 1 416 ? 27.556 3.236 3.866 1.00 71.81 416 PHE A O 1
ATOM 3503 N N . HIS A 1 417 ? 27.340 1.163 4.678 1.00 65.50 417 HIS A N 1
ATOM 3504 C CA . HIS A 1 417 ? 25.987 0.965 4.152 1.00 65.50 417 HIS A CA 1
ATOM 3505 C C . HIS A 1 417 ? 24.980 1.980 4.695 1.00 65.50 417 HIS A C 1
ATOM 3507 O O . HIS A 1 417 ? 24.173 2.502 3.933 1.00 65.50 417 HIS A O 1
ATOM 3513 N N . THR A 1 418 ? 25.034 2.312 5.992 1.00 72.25 418 THR A N 1
ATOM 3514 C CA . THR A 1 418 ? 24.136 3.342 6.546 1.00 72.25 418 THR A CA 1
ATOM 3515 C C . THR A 1 418 ? 24.391 4.708 5.925 1.00 72.25 418 THR A C 1
ATOM 3517 O O . THR A 1 418 ? 23.434 5.431 5.664 1.00 72.25 418 THR A O 1
ATOM 3520 N N . LEU A 1 419 ? 25.655 5.030 5.621 1.00 72.25 419 LEU A N 1
ATOM 3521 C CA . LEU A 1 419 ? 26.028 6.300 5.008 1.00 72.25 419 LEU A CA 1
ATOM 3522 C C . LEU A 1 419 ? 25.439 6.446 3.604 1.00 72.25 419 LEU A C 1
ATOM 3524 O O . LEU A 1 419 ? 24.872 7.498 3.320 1.00 72.25 419 LEU A O 1
ATOM 3528 N N . ILE A 1 420 ? 25.473 5.383 2.789 1.00 72.25 420 ILE A N 1
ATOM 3529 C CA . ILE A 1 420 ? 24.860 5.370 1.448 1.00 72.25 420 ILE A CA 1
ATOM 3530 C C . ILE A 1 420 ? 23.386 5.786 1.522 1.00 72.25 420 ILE A C 1
ATOM 3532 O O . ILE A 1 420 ? 22.953 6.659 0.773 1.00 72.25 420 ILE A O 1
ATOM 3536 N N . TYR A 1 421 ? 22.624 5.217 2.461 1.00 68.38 421 TYR A N 1
ATOM 3537 C CA . TYR A 1 421 ? 21.210 5.563 2.617 1.00 68.38 421 TYR A CA 1
ATOM 3538 C C . TYR A 1 421 ? 21.013 6.971 3.189 1.00 68.38 421 TYR A C 1
ATOM 3540 O O . TYR A 1 421 ? 20.184 7.721 2.680 1.00 68.38 421 TYR A O 1
ATOM 3548 N N . THR A 1 422 ? 21.783 7.373 4.206 1.00 71.00 422 THR A N 1
ATOM 3549 C CA . THR A 1 422 ? 21.641 8.704 4.832 1.00 71.00 422 THR A CA 1
ATOM 3550 C C . THR A 1 422 ? 22.097 9.870 3.953 1.00 71.00 422 THR A C 1
ATOM 3552 O O . THR A 1 422 ? 21.824 11.009 4.294 1.00 71.00 422 THR A O 1
ATOM 3555 N N . CYS A 1 423 ? 22.789 9.627 2.836 1.00 74.69 423 CYS A N 1
ATOM 3556 C CA . CYS A 1 423 ? 23.123 10.686 1.878 1.00 74.69 423 CYS A CA 1
ATOM 3557 C C . CYS A 1 423 ? 21.928 11.125 1.019 1.00 74.69 423 CYS A C 1
ATOM 3559 O O . CYS A 1 423 ? 21.977 12.183 0.393 1.00 74.69 423 CYS A O 1
ATOM 3561 N N . SER A 1 424 ? 20.875 10.310 0.954 1.00 74.25 424 SER A N 1
ATOM 3562 C CA . SER A 1 424 ? 19.704 10.575 0.121 1.00 74.25 424 SER A CA 1
ATOM 3563 C C . SER A 1 424 ? 18.603 11.280 0.920 1.00 74.25 424 SER A C 1
ATOM 3565 O O . SER A 1 424 ? 18.240 10.855 2.021 1.00 74.25 424 SER A O 1
ATOM 3567 N N . LYS A 1 425 ? 18.048 12.361 0.351 1.00 70.38 425 LYS A N 1
ATOM 3568 C CA . LYS A 1 425 ? 17.063 13.242 1.014 1.00 70.38 425 LYS A CA 1
ATOM 3569 C C . LYS A 1 425 ? 15.812 12.490 1.477 1.00 70.38 425 LYS A C 1
ATOM 3571 O O . LYS A 1 425 ? 15.120 12.901 2.403 1.00 70.38 425 LYS A O 1
ATOM 3576 N N . GLU A 1 426 ? 15.489 11.372 0.837 1.00 72.88 426 GLU A N 1
ATOM 3577 C CA . GLU A 1 426 ? 14.329 10.543 1.147 1.00 72.88 426 GLU A CA 1
ATOM 3578 C C . GLU A 1 426 ? 14.445 9.861 2.515 1.00 72.88 426 GLU A C 1
ATOM 3580 O O . GLU A 1 426 ? 13.425 9.606 3.169 1.00 72.88 426 GLU A O 1
ATOM 3585 N N . PHE A 1 427 ? 15.672 9.567 2.946 1.00 72.62 427 PHE A N 1
ATOM 3586 C CA . PHE A 1 427 ? 15.968 8.931 4.223 1.00 72.62 427 PHE A CA 1
ATOM 3587 C C . PHE A 1 427 ? 16.402 9.935 5.289 1.00 72.62 427 PHE A C 1
ATOM 3589 O O . PHE A 1 427 ? 16.716 9.512 6.398 1.00 72.62 427 PHE A O 1
ATOM 3596 N N . ASP A 1 428 ? 16.342 11.234 5.029 1.00 75.38 428 ASP A N 1
ATOM 3597 C CA . ASP A 1 428 ? 16.599 12.238 6.054 1.00 75.38 428 ASP A CA 1
ATOM 3598 C C . ASP A 1 428 ? 15.442 12.366 7.055 1.00 75.38 428 ASP A C 1
ATOM 3600 O O . ASP A 1 428 ? 14.317 11.878 6.856 1.00 75.38 428 ASP A O 1
ATOM 3604 N N . HIS A 1 429 ? 15.754 13.018 8.177 1.00 77.75 429 HIS A N 1
ATOM 3605 C CA . HIS A 1 429 ? 14.750 13.520 9.105 1.00 77.75 429 HIS A CA 1
ATOM 3606 C C . HIS A 1 429 ? 13.934 14.648 8.469 1.00 77.75 429 HIS A C 1
ATOM 3608 O O . HIS A 1 429 ? 14.325 15.258 7.475 1.00 77.75 429 HIS A O 1
ATOM 3614 N N . ILE A 1 430 ? 12.776 14.927 9.061 1.00 75.00 430 ILE A N 1
ATOM 3615 C CA . ILE A 1 430 ? 11.869 15.946 8.542 1.00 75.00 430 ILE A CA 1
ATOM 3616 C C . ILE A 1 430 ? 12.486 17.341 8.674 1.00 75.00 430 ILE A C 1
ATOM 3618 O O . ILE A 1 430 ? 12.953 17.721 9.748 1.00 75.00 430 ILE A O 1
ATOM 3622 N N . SER A 1 431 ? 12.419 18.125 7.598 1.00 79.75 431 SER A N 1
ATOM 3623 C CA . SER A 1 431 ? 12.714 19.554 7.627 1.00 79.75 431 SER A CA 1
ATOM 3624 C C . SER A 1 431 ? 11.634 20.282 8.436 1.00 79.75 431 SER A C 1
ATOM 3626 O O . SER A 1 431 ? 10.431 20.083 8.244 1.00 79.75 431 SER A O 1
ATOM 3628 N N . LEU A 1 432 ? 12.054 21.132 9.376 1.00 78.31 432 LEU A N 1
ATOM 3629 C CA . LEU A 1 432 ? 11.124 21.858 10.250 1.00 78.31 432 LEU A CA 1
ATOM 3630 C C . LEU A 1 432 ? 10.112 22.690 9.449 1.00 78.31 432 LEU A C 1
ATOM 3632 O O . LEU A 1 432 ? 8.944 22.757 9.827 1.00 78.31 432 LEU A O 1
ATOM 3636 N N . ASP A 1 433 ? 10.525 23.238 8.309 1.00 77.19 433 ASP A N 1
ATOM 3637 C CA . ASP A 1 433 ? 9.668 24.037 7.434 1.00 77.19 433 ASP A CA 1
ATOM 3638 C C . ASP A 1 433 ? 8.520 23.218 6.831 1.00 77.19 433 ASP A C 1
ATOM 3640 O O . ASP A 1 433 ? 7.368 23.666 6.819 1.00 77.19 433 ASP A O 1
ATOM 3644 N N . GLU A 1 434 ? 8.789 21.982 6.397 1.00 74.81 434 GLU A N 1
ATOM 3645 C CA . GLU A 1 434 ? 7.740 21.088 5.906 1.00 74.81 434 GLU A CA 1
ATOM 3646 C C . GLU A 1 434 ? 6.752 20.741 7.017 1.00 74.81 434 GLU A C 1
ATOM 3648 O O . GLU A 1 434 ? 5.539 20.811 6.809 1.00 74.81 434 GLU A O 1
ATOM 3653 N N . PHE A 1 435 ? 7.246 20.439 8.218 1.00 78.69 435 PHE A N 1
ATOM 3654 C CA . PHE A 1 435 ? 6.391 20.131 9.361 1.00 78.69 435 PHE A CA 1
ATOM 3655 C C . PHE A 1 435 ? 5.508 21.321 9.770 1.00 78.69 435 PHE A C 1
ATOM 3657 O O . PHE A 1 435 ? 4.304 21.165 10.005 1.00 78.69 435 PHE A O 1
ATOM 3664 N N . ILE A 1 436 ? 6.073 22.530 9.813 1.00 77.94 436 ILE A N 1
ATOM 3665 C CA . ILE A 1 436 ? 5.338 23.760 10.126 1.00 77.94 436 ILE A CA 1
ATOM 3666 C C . ILE A 1 436 ? 4.286 24.039 9.046 1.00 77.94 436 ILE A C 1
ATOM 3668 O O . ILE A 1 436 ? 3.127 24.300 9.369 1.00 77.94 436 ILE A O 1
ATOM 3672 N N . SER A 1 437 ? 4.638 23.922 7.764 1.00 75.94 437 SER A N 1
ATOM 3673 C CA . SER A 1 437 ? 3.683 24.151 6.673 1.00 75.94 437 SER A CA 1
ATOM 3674 C C . SER A 1 437 ? 2.477 23.206 6.755 1.00 75.94 437 SER A C 1
ATOM 3676 O O . SER A 1 437 ? 1.328 23.640 6.632 1.00 75.94 437 SER A O 1
ATOM 3678 N N . LEU A 1 438 ? 2.735 21.936 7.071 1.00 76.88 438 LEU A N 1
ATOM 3679 C CA . LEU A 1 438 ? 1.729 20.889 7.132 1.00 76.88 438 LEU A CA 1
ATOM 3680 C C . LEU A 1 438 ? 0.852 20.999 8.382 1.00 76.88 438 LEU A C 1
ATOM 3682 O O . LEU A 1 438 ? -0.369 20.846 8.310 1.00 76.88 438 LEU A O 1
ATOM 3686 N N . SER A 1 439 ? 1.457 21.322 9.526 1.00 79.31 439 SER A N 1
ATOM 3687 C CA . SER A 1 439 ? 0.722 21.582 10.765 1.00 79.31 439 SER A CA 1
ATOM 3688 C C . SER A 1 439 ? -0.188 22.807 10.646 1.00 79.31 439 SER A C 1
ATOM 3690 O O . SER A 1 439 ? -1.307 22.770 11.150 1.00 79.31 439 SER A O 1
ATOM 3692 N N . ILE A 1 440 ? 0.205 23.854 9.916 1.00 78.88 440 ILE A N 1
ATOM 3693 C CA . ILE A 1 440 ? -0.666 25.015 9.676 1.00 78.88 440 ILE A CA 1
ATOM 3694 C C . ILE A 1 440 ? -1.860 24.645 8.781 1.00 78.88 440 ILE A C 1
ATOM 3696 O O . ILE A 1 440 ? -2.974 25.103 9.029 1.00 78.88 440 ILE A O 1
ATOM 3700 N N . GLN A 1 441 ? -1.649 23.822 7.750 1.00 78.12 441 GLN A N 1
ATOM 3701 C CA . GLN A 1 441 ? -2.694 23.448 6.789 1.00 78.12 441 GLN A CA 1
ATOM 3702 C C . GLN A 1 441 ? -3.698 22.439 7.363 1.00 78.12 441 GLN A C 1
ATOM 3704 O O . GLN A 1 441 ? -4.908 22.617 7.231 1.00 78.12 441 GLN A O 1
ATOM 3709 N N . LEU A 1 442 ? -3.212 21.380 8.015 1.00 80.62 442 LEU A N 1
ATOM 3710 C CA . LEU A 1 442 ? -4.039 20.258 8.476 1.00 80.62 442 LEU A CA 1
ATOM 3711 C C . LEU A 1 442 ? -4.299 20.279 9.984 1.00 80.62 442 LEU A C 1
ATOM 3713 O O . LEU A 1 442 ? -5.321 19.753 10.433 1.00 80.62 442 LEU A O 1
ATOM 3717 N N . GLY A 1 443 ? -3.423 20.909 10.768 1.00 79.31 443 GLY A N 1
ATOM 3718 C CA . GLY A 1 443 ? -3.494 20.939 12.230 1.00 79.31 443 GLY A CA 1
ATOM 3719 C C . GLY A 1 443 ? -4.826 21.438 12.786 1.00 79.31 443 GLY A C 1
ATOM 3720 O O . GLY A 1 443 ? -5.364 20.759 13.658 1.00 79.31 443 GLY A O 1
ATOM 3721 N N . PRO A 1 444 ? -5.441 22.523 12.272 1.00 80.12 444 PRO A N 1
ATOM 3722 C CA . PRO A 1 444 ? -6.748 22.971 12.755 1.00 80.12 444 PRO A CA 1
ATOM 3723 C C . PRO A 1 444 ? -7.842 21.909 12.582 1.00 80.12 444 PRO A C 1
ATOM 3725 O O . PRO A 1 444 ? -8.624 21.667 13.501 1.00 80.12 444 PRO A O 1
ATOM 3728 N N . SER A 1 445 ? -7.873 21.222 11.434 1.00 78.19 445 SER A N 1
ATOM 3729 C CA . SER A 1 445 ? -8.856 20.163 11.167 1.00 78.19 445 SER A CA 1
ATOM 3730 C C . SER A 1 445 ? -8.657 18.947 12.079 1.00 78.19 445 SER A C 1
ATOM 3732 O O . SER A 1 445 ? -9.628 18.384 12.584 1.00 78.19 445 SER A O 1
ATOM 3734 N N . ILE A 1 446 ? -7.399 18.590 12.353 1.00 81.12 446 ILE A N 1
ATOM 3735 C CA . ILE A 1 446 ? -7.026 17.475 13.226 1.00 81.12 446 ILE A CA 1
ATOM 3736 C C . ILE A 1 446 ? -7.319 17.816 14.689 1.00 81.12 446 ILE A C 1
ATOM 3738 O O . ILE A 1 446 ? -7.908 17.005 15.397 1.00 81.12 446 ILE A O 1
ATOM 3742 N N . LEU A 1 447 ? -6.975 19.020 15.148 1.00 82.62 447 LEU A N 1
ATOM 3743 C CA . LEU A 1 447 ? -7.272 19.484 16.504 1.00 82.62 447 LEU A CA 1
ATOM 3744 C C . LEU A 1 447 ? -8.779 19.505 16.756 1.00 82.62 447 LEU A C 1
ATOM 3746 O O . LEU A 1 447 ? -9.234 18.996 17.777 1.00 82.62 447 LEU A O 1
ATOM 3750 N N . LEU A 1 448 ? -9.567 20.015 15.805 1.00 81.88 448 LEU A N 1
ATOM 3751 C CA . LEU A 1 448 ? -11.026 19.970 15.889 1.00 81.88 448 LEU A CA 1
ATOM 3752 C C . LEU A 1 448 ? -11.549 18.527 15.925 1.00 81.88 448 LEU A C 1
ATOM 3754 O O . LEU A 1 448 ? -12.462 18.238 16.696 1.00 81.88 448 LEU A O 1
ATOM 3758 N N . ALA A 1 449 ? -10.977 17.621 15.127 1.00 79.62 449 ALA A N 1
ATOM 3759 C CA . ALA A 1 449 ? -11.335 16.202 15.121 1.00 79.62 449 ALA A CA 1
ATOM 3760 C C . ALA A 1 449 ? -11.043 15.524 16.472 1.00 79.62 449 ALA A C 1
ATOM 3762 O O . ALA A 1 449 ? -11.908 14.834 17.016 1.00 79.62 449 ALA A O 1
ATOM 3763 N N . ILE A 1 450 ? -9.864 15.776 17.051 1.00 81.06 450 ILE A N 1
ATOM 3764 C CA . ILE A 1 450 ? -9.476 15.283 18.381 1.00 81.06 450 ILE A CA 1
ATOM 3765 C C . ILE A 1 450 ? -10.433 15.827 19.436 1.00 81.06 450 ILE A C 1
ATOM 3767 O O . ILE A 1 450 ? -11.000 15.054 20.205 1.00 81.06 450 ILE A O 1
ATOM 3771 N N . LEU A 1 451 ? -10.661 17.144 19.456 1.00 82.50 451 LEU A N 1
ATOM 3772 C CA . LEU A 1 451 ? -11.576 17.781 20.403 1.00 82.50 451 LEU A CA 1
ATOM 3773 C C . LEU A 1 451 ? -12.991 17.207 20.276 1.00 82.50 451 LEU A C 1
ATOM 3775 O O . LEU A 1 451 ? -13.621 16.905 21.288 1.00 82.50 451 LEU A O 1
ATOM 3779 N N . TYR A 1 452 ? -13.480 16.999 19.051 1.00 78.88 452 TYR A N 1
ATOM 3780 C CA . TYR A 1 452 ? -14.786 16.395 18.799 1.00 78.88 452 TYR A CA 1
ATOM 3781 C C . TYR A 1 452 ? -14.885 14.977 19.377 1.00 78.88 452 TYR A C 1
ATOM 3783 O O . TYR A 1 452 ? -15.843 14.681 20.098 1.00 78.88 452 TYR A O 1
ATOM 3791 N N . GLU A 1 453 ? -13.904 14.109 19.113 1.00 75.62 453 GLU A N 1
ATOM 3792 C CA . GLU A 1 453 ? -13.907 12.735 19.630 1.00 75.62 453 GLU A CA 1
ATOM 3793 C C . GLU A 1 453 ? -13.708 12.689 21.156 1.00 75.62 453 GLU A C 1
ATOM 3795 O O . GLU A 1 453 ? -14.402 11.928 21.831 1.00 75.62 453 GLU A O 1
ATOM 3800 N N . VAL A 1 454 ? -12.869 13.556 21.737 1.00 77.00 454 VAL A N 1
ATOM 3801 C CA . VAL A 1 454 ? -12.686 13.665 23.198 1.00 77.00 454 VAL A CA 1
ATOM 3802 C C . VAL A 1 454 ? -13.974 14.128 23.882 1.00 77.00 454 VAL A C 1
ATOM 3804 O O . VAL A 1 454 ? -14.443 13.474 24.815 1.00 77.00 454 VAL A O 1
ATOM 3807 N N . ILE A 1 455 ? -14.605 15.206 23.400 1.00 73.69 455 ILE A N 1
ATOM 3808 C CA . ILE A 1 455 ? -15.876 15.714 23.948 1.00 73.69 455 ILE A CA 1
ATOM 3809 C C . ILE A 1 455 ? -16.960 14.637 23.866 1.00 73.69 455 ILE A C 1
ATOM 3811 O O . ILE A 1 455 ? -17.756 14.474 24.796 1.00 73.69 455 ILE A O 1
ATOM 3815 N N . LYS A 1 456 ? -17.002 13.890 22.760 1.00 69.19 456 LYS A N 1
ATOM 3816 C CA . LYS A 1 456 ? -17.970 12.813 22.557 1.00 69.19 456 LYS A CA 1
ATOM 3817 C C . LYS A 1 456 ? -17.706 11.634 23.488 1.00 69.19 456 LYS A C 1
ATOM 3819 O O . LYS A 1 456 ? -18.655 11.164 24.107 1.00 69.19 456 LYS A O 1
ATOM 3824 N N . CYS A 1 457 ? -16.453 11.214 23.642 1.00 69.31 457 CYS A N 1
ATOM 3825 C CA . CYS A 1 457 ? -16.041 10.163 24.572 1.00 69.31 457 CYS A CA 1
ATOM 3826 C C . CYS A 1 457 ? -16.419 10.519 26.022 1.00 69.31 457 CYS A C 1
ATOM 3828 O O . CYS A 1 457 ? -17.054 9.725 26.718 1.00 69.31 457 CYS A O 1
ATOM 3830 N N . ILE A 1 458 ? -16.149 11.761 26.447 1.00 69.31 458 ILE A N 1
ATOM 3831 C CA . ILE A 1 458 ? -16.505 12.259 27.785 1.00 69.31 458 ILE A CA 1
ATOM 3832 C C . ILE A 1 458 ? -18.027 12.273 27.987 1.00 69.31 458 ILE A C 1
ATOM 3834 O O . ILE A 1 458 ? -18.519 11.768 28.996 1.00 69.31 458 ILE A O 1
ATOM 3838 N N . LYS A 1 459 ? -18.793 12.824 27.033 1.00 65.75 459 LYS A N 1
ATOM 3839 C CA . LYS A 1 459 ? -20.260 12.937 27.148 1.00 65.75 459 LYS A CA 1
ATOM 3840 C C . LYS A 1 459 ? -20.989 11.595 27.041 1.00 65.75 459 LYS A C 1
ATOM 3842 O O . LYS A 1 459 ? -22.072 11.453 27.601 1.00 65.75 459 LYS A O 1
ATOM 3847 N N . MET A 1 460 ? -20.433 10.622 26.320 1.00 56.66 460 MET A N 1
ATOM 3848 C CA . MET A 1 460 ? -21.130 9.385 25.947 1.00 56.66 460 MET A CA 1
ATOM 3849 C C . MET A 1 460 ? -20.695 8.140 26.732 1.00 56.66 460 MET A C 1
ATOM 3851 O O . MET A 1 460 ? -21.151 7.048 26.393 1.00 56.66 460 MET A O 1
ATOM 3855 N N . ARG A 1 461 ? -19.911 8.309 27.811 1.00 53.94 461 ARG A N 1
ATOM 3856 C CA . ARG A 1 461 ? -19.239 7.294 28.661 1.00 53.94 461 ARG A CA 1
ATOM 3857 C C . ARG A 1 461 ? -20.074 6.079 29.133 1.00 53.94 461 ARG A C 1
ATOM 3859 O O . ARG A 1 461 ? -19.548 5.222 29.831 1.00 53.94 461 ARG A O 1
ATOM 3866 N N . ARG A 1 462 ? -21.371 5.982 28.811 1.00 50.03 462 ARG A N 1
ATOM 3867 C CA . ARG A 1 462 ? -22.264 4.879 29.217 1.00 50.03 462 ARG A CA 1
ATOM 3868 C C . ARG A 1 462 ? -23.158 4.269 28.120 1.00 50.03 462 ARG A C 1
ATOM 3870 O O . ARG A 1 462 ? -23.855 3.312 28.439 1.00 50.03 462 ARG A O 1
ATOM 3877 N N . LYS A 1 463 ? -23.221 4.784 26.876 1.00 53.12 463 LYS A N 1
ATOM 3878 C CA . LYS A 1 463 ? -24.245 4.332 25.886 1.00 53.12 463 LYS A CA 1
ATOM 3879 C C . LYS A 1 463 ? -23.810 4.281 24.409 1.00 53.12 463 LYS A C 1
ATOM 3881 O O . LYS A 1 463 ? -24.660 4.252 23.520 1.00 53.12 463 LYS A O 1
ATOM 3886 N N . THR A 1 464 ? -22.520 4.308 24.109 1.00 57.94 464 THR A N 1
ATOM 3887 C CA . THR A 1 464 ? -22.007 4.169 22.736 1.00 57.94 464 THR A CA 1
ATOM 3888 C C . THR A 1 464 ? -21.811 2.714 22.336 1.00 57.94 464 THR A C 1
ATOM 3890 O O . THR A 1 464 ? -21.670 1.843 23.183 1.00 57.94 464 THR A O 1
ATOM 3893 N N . ASN A 1 465 ? -21.808 2.448 21.024 1.00 65.94 465 ASN A N 1
ATOM 3894 C CA . ASN A 1 465 ? -21.452 1.140 20.483 1.00 65.94 465 ASN A CA 1
ATOM 3895 C C . ASN A 1 465 ? -19.932 0.923 20.649 1.00 65.94 465 ASN A C 1
ATOM 3897 O O . ASN A 1 465 ? -19.180 1.503 19.855 1.00 65.94 465 ASN A O 1
ATOM 3901 N N . PRO A 1 466 ? -19.469 0.078 21.592 1.00 70.19 466 PRO A N 1
ATOM 3902 C CA . PRO A 1 466 ? -18.039 -0.142 21.868 1.00 70.19 466 PRO A CA 1
ATOM 3903 C C . PRO A 1 466 ? -17.219 -0.551 20.633 1.00 70.19 466 PRO A C 1
ATOM 3905 O O . PRO A 1 466 ? -16.047 -0.216 20.522 1.00 70.19 466 PRO A O 1
ATOM 3908 N N . LEU A 1 467 ? -17.850 -1.210 19.657 1.00 73.19 467 LEU A N 1
ATOM 3909 C CA . LEU A 1 467 ? -17.225 -1.647 18.403 1.00 73.19 467 LEU A CA 1
ATOM 3910 C C . LEU A 1 467 ? -16.778 -0.487 17.501 1.00 73.19 467 LEU A C 1
ATOM 3912 O O . LEU A 1 467 ? -15.741 -0.557 16.850 1.00 73.19 467 LEU A O 1
ATOM 3916 N N . ILE A 1 468 ? -17.573 0.583 17.419 1.00 75.75 468 ILE A N 1
ATOM 3917 C CA . ILE A 1 468 ? -17.215 1.736 16.577 1.00 75.75 468 ILE A CA 1
ATOM 3918 C C . ILE A 1 468 ? -16.109 2.540 17.265 1.00 75.75 468 ILE A C 1
ATOM 3920 O O . ILE A 1 468 ? -15.247 3.102 16.600 1.00 75.75 468 ILE A O 1
ATOM 3924 N N . GLU A 1 469 ? -16.111 2.574 18.595 1.00 77.19 469 GLU A N 1
ATOM 3925 C CA . GLU A 1 469 ? -15.065 3.239 19.367 1.00 77.19 469 GLU A CA 1
ATOM 3926 C C . GLU A 1 469 ? -13.733 2.502 19.281 1.00 77.19 469 GLU A C 1
ATOM 3928 O O . GLU A 1 469 ? -12.729 3.146 18.997 1.00 77.19 469 GLU A O 1
ATOM 3933 N N . SER A 1 470 ? -13.714 1.169 19.413 1.00 79.88 470 SER A N 1
ATOM 3934 C CA . SER A 1 470 ? -12.483 0.386 19.238 1.00 79.88 470 SER A CA 1
ATOM 3935 C C . SER A 1 470 ? -11.894 0.557 17.835 1.00 79.88 470 SER A C 1
ATOM 3937 O O . SER A 1 470 ? -10.681 0.675 17.686 1.00 79.88 470 SER A O 1
ATOM 3939 N N . LEU A 1 471 ? -12.742 0.671 16.807 1.00 85.19 471 LEU A N 1
ATOM 3940 C CA . LEU A 1 471 ? -12.319 0.977 15.438 1.00 85.19 471 LEU A CA 1
ATOM 3941 C C . LEU A 1 471 ? -11.725 2.380 15.271 1.00 85.19 471 LEU A C 1
ATOM 3943 O O . LEU A 1 471 ? -10.775 2.560 14.509 1.00 85.19 471 LEU A O 1
ATOM 3947 N N . ILE A 1 472 ? -12.270 3.384 15.951 1.00 84.44 472 ILE A N 1
ATOM 3948 C CA . ILE A 1 472 ? -11.725 4.746 15.906 1.00 84.44 472 ILE A CA 1
ATOM 3949 C C . ILE A 1 472 ? -10.397 4.800 16.663 1.00 84.44 472 ILE A C 1
ATOM 3951 O O . ILE A 1 472 ? -9.429 5.345 16.139 1.00 84.44 472 ILE A O 1
ATOM 3955 N N . ILE A 1 473 ? -10.322 4.165 17.836 1.00 85.94 473 ILE A N 1
ATOM 3956 C CA . ILE A 1 473 ? -9.083 4.019 18.610 1.00 85.94 473 ILE A CA 1
ATOM 3957 C C . ILE A 1 473 ? -8.019 3.315 17.766 1.00 85.94 473 ILE A C 1
ATOM 3959 O O . ILE A 1 473 ? -6.891 3.784 17.707 1.00 85.94 473 ILE A O 1
ATOM 3963 N N . TYR A 1 474 ? -8.375 2.245 17.052 1.00 90.38 474 TYR A N 1
ATOM 3964 C CA . TYR A 1 474 ? -7.474 1.566 16.121 1.00 90.38 474 TYR A CA 1
ATOM 3965 C C . TYR A 1 474 ? -6.867 2.525 15.082 1.00 90.38 474 TYR A C 1
ATOM 3967 O O . TYR A 1 474 ? -5.650 2.534 14.908 1.00 90.38 474 TYR A O 1
ATOM 3975 N N . ASN A 1 475 ? -7.683 3.362 14.429 1.00 90.62 475 ASN A N 1
ATOM 3976 C CA . ASN A 1 475 ? -7.184 4.305 13.421 1.00 90.62 475 ASN A CA 1
ATOM 3977 C C . ASN A 1 475 ? -6.301 5.409 14.030 1.00 90.62 475 ASN A C 1
ATOM 3979 O O . ASN A 1 475 ? -5.338 5.837 13.398 1.00 90.62 475 ASN A O 1
ATOM 3983 N N . TRP A 1 476 ? -6.575 5.838 15.265 1.00 88.31 476 TRP A N 1
ATOM 3984 C CA . TRP A 1 476 ? -5.686 6.745 15.999 1.00 88.31 476 TRP A CA 1
ATOM 3985 C C . TRP A 1 476 ? -4.359 6.079 16.375 1.00 88.31 476 TRP A C 1
ATOM 3987 O O . TRP A 1 476 ? -3.303 6.675 16.187 1.00 88.31 476 TRP A O 1
ATOM 3997 N N . MET A 1 477 ? -4.396 4.833 16.854 1.00 89.94 477 MET A N 1
ATOM 3998 C CA . MET A 1 477 ? -3.200 4.077 17.238 1.00 89.94 477 MET A CA 1
ATOM 3999 C C . MET A 1 477 ? -2.297 3.806 16.041 1.00 89.94 477 MET A C 1
ATOM 4001 O O . MET A 1 477 ? -1.089 4.012 16.122 1.00 89.94 477 MET A O 1
ATOM 4005 N N . ILE A 1 478 ? -2.873 3.371 14.919 1.00 91.94 478 ILE A N 1
ATOM 4006 C CA . ILE A 1 478 ? -2.087 3.118 13.717 1.00 91.94 478 ILE A CA 1
ATOM 4007 C C . ILE A 1 478 ? -1.513 4.428 13.157 1.00 91.94 478 ILE A C 1
ATOM 4009 O O . ILE A 1 478 ? -0.328 4.473 12.839 1.00 91.94 478 ILE A O 1
ATOM 4013 N N . GLY A 1 479 ? -2.294 5.518 13.152 1.00 91.44 479 GLY A N 1
ATOM 4014 C CA . GLY A 1 479 ? -1.816 6.848 12.769 1.00 91.44 479 GLY A CA 1
ATOM 4015 C C . GLY A 1 479 ? -0.676 7.351 13.659 1.00 91.44 479 GLY A C 1
ATOM 4016 O O . GLY A 1 479 ? 0.271 7.947 13.156 1.00 91.44 479 GLY A O 1
ATOM 4017 N N . PHE A 1 480 ? -0.707 7.054 14.962 1.00 90.19 480 PHE A N 1
ATOM 4018 C CA . PHE A 1 480 ? 0.388 7.374 15.881 1.00 90.19 480 PHE A CA 1
ATOM 4019 C C . PHE A 1 480 ? 1.660 6.567 15.586 1.00 90.19 480 PHE A C 1
ATOM 4021 O O . PHE A 1 480 ? 2.751 7.133 15.563 1.00 90.19 480 PHE A O 1
ATOM 4028 N N . ILE A 1 481 ? 1.545 5.265 15.301 1.00 90.62 481 ILE A N 1
ATOM 4029 C CA . ILE A 1 481 ? 2.708 4.452 14.907 1.00 90.62 481 ILE A CA 1
ATOM 4030 C C . ILE A 1 481 ? 3.315 4.988 13.604 1.00 90.62 481 ILE A C 1
ATOM 4032 O O . ILE A 1 481 ? 4.532 5.145 13.505 1.00 90.62 481 ILE A O 1
ATOM 4036 N N . PHE A 1 482 ? 2.483 5.331 12.620 1.00 90.94 482 PHE A N 1
ATOM 4037 C CA . PHE A 1 482 ? 2.966 5.913 11.370 1.00 90.94 482 PHE A CA 1
ATOM 4038 C C . PHE A 1 482 ? 3.523 7.327 11.534 1.00 90.94 482 PHE A C 1
ATOM 4040 O O . PHE A 1 482 ? 4.451 7.682 10.814 1.00 90.94 482 PHE A O 1
ATOM 4047 N N . PHE A 1 483 ? 3.046 8.102 12.509 1.00 88.69 483 PHE A N 1
ATOM 4048 C CA . PHE A 1 483 ? 3.666 9.371 12.883 1.00 88.69 483 PHE A CA 1
ATOM 4049 C C . PHE A 1 483 ? 5.091 9.172 13.415 1.00 88.69 483 PHE A C 1
ATOM 4051 O O . PHE A 1 483 ? 6.006 9.851 12.960 1.00 88.69 483 PHE A O 1
ATOM 4058 N N . LEU A 1 484 ? 5.307 8.209 14.318 1.00 87.38 484 LEU A N 1
ATOM 4059 C CA . LEU A 1 484 ? 6.649 7.894 14.830 1.00 87.38 484 LEU A CA 1
ATOM 4060 C C . LEU A 1 484 ? 7.598 7.450 13.709 1.00 87.38 484 LEU A C 1
ATOM 4062 O O . LEU A 1 484 ? 8.752 7.872 13.660 1.00 87.38 484 LEU A O 1
ATOM 4066 N N . LEU A 1 485 ? 7.098 6.639 12.777 1.00 83.81 485 LEU A N 1
ATOM 4067 C CA . LEU A 1 485 ? 7.848 6.232 11.591 1.00 83.81 485 LEU A CA 1
ATOM 4068 C C . LEU A 1 485 ? 8.149 7.418 10.664 1.00 83.81 485 LEU A C 1
ATOM 4070 O O . LEU A 1 485 ? 9.270 7.547 10.173 1.00 83.81 485 LEU A O 1
ATOM 4074 N N . TYR A 1 486 ? 7.187 8.318 10.470 1.00 84.88 486 TYR A N 1
ATOM 4075 C CA . TYR A 1 486 ? 7.371 9.545 9.700 1.00 84.88 486 TYR A CA 1
ATOM 4076 C C . TYR A 1 486 ? 8.462 10.445 10.303 1.00 84.88 486 TYR A C 1
ATOM 4078 O O . TYR A 1 486 ? 9.325 10.906 9.562 1.00 84.88 486 TYR A O 1
ATOM 4086 N N . LEU A 1 487 ? 8.513 10.610 11.633 1.00 82.81 487 LEU A N 1
ATOM 4087 C CA . LEU A 1 487 ? 9.587 11.361 12.309 1.00 82.81 487 LEU A CA 1
ATOM 4088 C C . LEU A 1 487 ? 10.991 10.797 12.021 1.00 82.81 487 LEU A C 1
ATOM 4090 O O . LEU A 1 487 ? 11.977 11.538 12.007 1.00 82.81 487 LEU A O 1
ATOM 4094 N N . SER A 1 488 ? 11.088 9.488 11.778 1.00 78.88 488 SER A N 1
ATOM 4095 C CA . SER A 1 488 ? 12.364 8.825 11.497 1.00 78.88 488 SER A CA 1
ATOM 4096 C C . SER A 1 488 ? 12.834 8.961 10.043 1.00 78.88 488 SER A C 1
ATOM 4098 O O . SER A 1 488 ? 14.038 8.962 9.795 1.00 78.88 488 SER A O 1
ATOM 4100 N N . THR A 1 489 ? 11.920 9.055 9.075 1.00 79.69 489 THR A N 1
ATOM 4101 C CA . THR A 1 489 ? 12.221 9.021 7.629 1.00 79.69 489 THR A CA 1
ATOM 4102 C C . THR A 1 489 ? 11.169 9.797 6.840 1.00 79.69 489 THR A C 1
ATOM 4104 O O . THR A 1 489 ? 9.985 9.440 6.876 1.00 79.69 489 THR A O 1
ATOM 4107 N N . MET A 1 490 ? 11.602 10.755 6.019 1.00 77.25 490 MET A N 1
ATOM 4108 C CA . MET A 1 490 ? 10.721 11.491 5.102 1.00 77.25 490 MET A CA 1
ATOM 4109 C C . MET A 1 490 ? 9.944 10.585 4.138 1.00 77.25 490 MET A C 1
ATOM 4111 O O . MET A 1 490 ? 8.774 10.846 3.843 1.00 77.25 490 MET A O 1
ATOM 4115 N N . ARG A 1 491 ? 10.551 9.490 3.659 1.00 80.19 491 ARG A N 1
ATOM 4116 C CA . ARG A 1 491 ? 9.898 8.515 2.763 1.00 80.19 491 ARG A CA 1
ATOM 4117 C C . ARG A 1 491 ? 8.615 7.909 3.355 1.00 80.19 491 ARG A C 1
ATOM 4119 O O . ARG A 1 491 ? 7.672 7.656 2.611 1.00 80.19 491 ARG A O 1
ATOM 4126 N N . LEU A 1 492 ? 8.515 7.750 4.682 1.00 81.56 492 LEU A N 1
ATOM 4127 C CA . LEU A 1 492 ? 7.345 7.145 5.345 1.00 81.56 492 LEU A CA 1
ATOM 4128 C C . LEU A 1 492 ? 6.155 8.109 5.537 1.00 81.56 492 LEU A C 1
ATOM 4130 O O . LEU A 1 492 ? 5.097 7.685 6.012 1.00 81.56 492 LEU A O 1
ATOM 4134 N N . LYS A 1 493 ? 6.265 9.368 5.079 1.00 85.44 493 LYS A N 1
ATOM 4135 C CA . LYS A 1 493 ? 5.142 10.328 4.977 1.00 85.44 493 LYS A CA 1
ATOM 4136 C C . LYS A 1 493 ? 3.943 9.752 4.208 1.00 85.44 493 LYS A C 1
ATOM 4138 O O . LYS A 1 493 ? 2.799 10.062 4.543 1.00 85.44 493 LYS A O 1
ATOM 4143 N N . LEU A 1 494 ? 4.219 8.865 3.244 1.00 85.50 494 LEU A N 1
ATOM 4144 C CA . LEU A 1 494 ? 3.245 8.116 2.441 1.00 85.50 494 LEU A CA 1
ATOM 4145 C C . LEU A 1 494 ? 2.170 7.415 3.290 1.00 85.50 494 LEU A C 1
ATOM 4147 O O . LEU A 1 494 ? 1.008 7.384 2.901 1.00 85.50 494 LEU A O 1
ATOM 4151 N N . PHE A 1 495 ? 2.532 6.864 4.455 1.00 87.38 495 PHE A N 1
ATOM 4152 C CA . PHE A 1 495 ? 1.580 6.135 5.303 1.00 87.38 495 PHE A CA 1
ATOM 4153 C C . PHE A 1 495 ? 0.803 7.064 6.227 1.00 87.38 495 PHE A C 1
ATOM 4155 O O . PHE A 1 495 ? -0.406 6.903 6.386 1.00 87.38 495 PHE A O 1
ATOM 4162 N N . PHE A 1 496 ? 1.491 8.048 6.806 1.00 89.06 496 PHE A N 1
ATOM 4163 C CA . PHE A 1 496 ? 0.922 8.939 7.809 1.00 89.06 496 PHE A CA 1
ATOM 4164 C C . PHE A 1 496 ? -0.138 9.889 7.229 1.00 89.06 496 PHE A C 1
ATOM 4166 O O . PHE A 1 496 ? -1.212 10.038 7.816 1.00 89.06 496 PHE A O 1
ATOM 4173 N N . MET A 1 497 ? 0.116 10.497 6.061 1.00 88.81 497 MET A N 1
ATOM 4174 C CA . MET A 1 497 ? -0.791 11.508 5.490 1.00 88.81 497 MET A CA 1
ATOM 4175 C C . MET A 1 497 ? -2.206 10.978 5.225 1.00 88.81 497 MET A C 1
ATOM 4177 O O . MET A 1 497 ? -3.169 11.584 5.699 1.00 88.81 497 MET A O 1
ATOM 4181 N N . PRO A 1 498 ? -2.391 9.826 4.561 1.00 89.69 498 PRO A N 1
ATOM 4182 C CA . PRO A 1 498 ? -3.733 9.308 4.311 1.00 89.69 498 PRO A CA 1
ATOM 4183 C C . PRO A 1 498 ? -4.514 8.969 5.582 1.00 89.69 498 PRO A C 1
ATOM 4185 O O . PRO A 1 498 ? -5.728 9.164 5.630 1.00 89.69 498 PRO A O 1
ATOM 4188 N N . GLN A 1 499 ? -3.841 8.512 6.643 1.00 90.50 499 GLN A N 1
ATOM 4189 C CA . GLN A 1 499 ? -4.510 8.277 7.926 1.00 90.50 499 GLN A CA 1
ATOM 4190 C C . GLN A 1 499 ? -4.932 9.572 8.592 1.00 90.50 499 GLN A C 1
ATOM 4192 O O . GLN A 1 499 ? -6.027 9.619 9.147 1.00 90.50 499 GLN A O 1
ATOM 4197 N N . LEU A 1 500 ? -4.129 10.633 8.498 1.00 89.25 500 LEU A N 1
ATOM 4198 C CA . LEU A 1 500 ? -4.554 11.953 8.951 1.00 89.25 500 LEU A CA 1
ATOM 4199 C C . LEU A 1 500 ? -5.817 12.422 8.222 1.00 89.25 500 LEU A C 1
ATOM 4201 O O . LEU A 1 500 ? -6.716 12.960 8.865 1.00 89.25 500 LEU A O 1
ATOM 4205 N N . PHE A 1 501 ? -5.922 12.181 6.913 1.00 90.50 501 PHE A N 1
ATOM 4206 C CA . PHE A 1 501 ? -7.106 12.550 6.126 1.00 90.50 501 PHE A CA 1
ATOM 4207 C C . PHE A 1 501 ? -8.346 11.746 6.528 1.00 90.50 501 PHE A C 1
ATOM 4209 O O . PHE A 1 501 ? -9.452 12.283 6.593 1.00 90.50 501 PHE A O 1
ATOM 4216 N N . ILE A 1 502 ? -8.172 10.462 6.851 1.00 90.94 502 ILE A N 1
ATOM 4217 C CA . ILE A 1 502 ? -9.250 9.640 7.410 1.00 90.94 502 ILE A CA 1
ATOM 4218 C C . ILE A 1 502 ? -9.648 10.192 8.784 1.00 90.94 502 ILE A C 1
ATOM 4220 O O . ILE A 1 502 ? -10.827 10.408 9.040 1.00 90.94 502 ILE A O 1
ATOM 4224 N N . LEU A 1 503 ? -8.695 10.467 9.674 1.00 88.44 503 LEU A N 1
ATOM 4225 C CA . LEU A 1 503 ? -8.983 10.934 11.032 1.00 88.44 503 LEU A CA 1
ATOM 4226 C C . LEU A 1 503 ? -9.633 12.325 11.059 1.00 88.44 503 LEU A C 1
ATOM 4228 O O . LEU A 1 503 ? -10.556 12.545 11.848 1.00 88.44 503 LEU A O 1
ATOM 4232 N N . SER A 1 504 ? -9.236 13.242 10.175 1.00 87.00 504 SER A N 1
ATOM 4233 C CA . SER A 1 504 ? -9.856 14.569 10.061 1.00 87.00 504 SER A CA 1
ATOM 4234 C C . SER A 1 504 ? -11.322 14.491 9.612 1.00 87.00 504 SER A C 1
ATOM 4236 O O . SER A 1 504 ? -12.156 15.282 10.057 1.00 87.00 504 SER A O 1
ATOM 4238 N N . ALA A 1 505 ? -11.688 13.474 8.825 1.00 88.31 505 ALA A N 1
ATOM 4239 C CA . ALA A 1 505 ? -13.066 13.234 8.400 1.00 88.31 505 ALA A CA 1
ATOM 4240 C C . ALA A 1 505 ? -14.014 12.807 9.542 1.00 88.31 505 ALA A C 1
ATOM 4242 O O . ALA A 1 505 ? -15.238 12.798 9.353 1.00 88.31 505 ALA A O 1
ATOM 4243 N N . SER A 1 506 ? -13.487 12.523 10.742 1.00 85.12 506 SER A N 1
ATOM 4244 C CA . SER A 1 506 ? -14.284 12.216 11.941 1.00 85.12 506 SER A CA 1
ATOM 4245 C C . SER A 1 506 ? -15.257 13.326 12.338 1.00 85.12 506 SER A C 1
ATOM 4247 O O . SER A 1 506 ? -16.333 13.040 12.871 1.00 85.12 506 SER A O 1
ATOM 4249 N N . LEU A 1 507 ? -14.952 14.577 11.978 1.00 83.06 507 LEU A N 1
ATOM 4250 C CA . LEU A 1 507 ? -15.821 15.742 12.171 1.00 83.06 507 LEU A CA 1
ATOM 4251 C C . LEU A 1 507 ? -17.220 15.558 11.566 1.00 83.06 507 LEU A C 1
ATOM 4253 O O . LEU A 1 507 ? -18.214 16.060 12.095 1.00 83.06 507 LEU A O 1
ATOM 4257 N N . PHE A 1 508 ? -17.323 14.796 10.475 1.00 83.25 508 PHE A N 1
ATOM 4258 C CA . PHE A 1 508 ? -18.573 14.587 9.743 1.00 83.25 508 PHE A CA 1
ATOM 4259 C C . PHE A 1 508 ? -19.323 13.319 10.146 1.00 83.25 508 PHE A C 1
ATOM 4261 O O . PHE A 1 508 ? -20.319 12.957 9.501 1.00 83.25 508 PHE A O 1
ATOM 4268 N N . ARG A 1 509 ? -18.896 12.663 11.229 1.00 82.94 509 ARG A N 1
ATOM 4269 C CA . ARG A 1 509 ? -19.483 11.418 11.723 1.00 82.94 509 ARG A CA 1
ATOM 4270 C C . ARG A 1 509 ? -20.987 11.526 11.928 1.00 82.94 509 ARG A C 1
ATOM 4272 O O . ARG A 1 509 ? -21.507 12.463 12.543 1.00 82.94 509 ARG A O 1
ATOM 4279 N N . ASN A 1 510 ? -21.711 10.552 11.389 1.00 75.56 510 ASN A N 1
ATOM 4280 C CA . ASN A 1 510 ? -23.130 10.397 11.675 1.00 75.56 510 ASN A CA 1
ATOM 4281 C C . ASN A 1 510 ? -23.288 9.786 13.065 1.00 75.56 510 ASN A C 1
ATOM 4283 O O . ASN A 1 510 ? -22.574 8.859 13.452 1.00 75.56 510 ASN A O 1
ATOM 4287 N N . SER A 1 511 ? -24.167 10.378 13.863 1.00 63.78 511 SER A N 1
ATOM 4288 C CA . SER A 1 511 ? -24.459 9.904 15.202 1.00 63.78 511 SER A CA 1
ATOM 4289 C C . SER A 1 511 ? -25.649 8.954 15.160 1.00 63.78 511 SER A C 1
ATOM 4291 O O . SER A 1 511 ? -26.781 9.362 14.926 1.00 63.78 511 SER A O 1
ATOM 4293 N N . ASP A 1 512 ? -25.384 7.679 15.434 1.00 53.69 512 ASP A N 1
ATOM 4294 C CA . ASP A 1 512 ? -26.422 6.646 15.552 1.00 53.69 512 ASP A CA 1
ATOM 4295 C C . ASP A 1 512 ? -27.224 6.761 16.871 1.00 53.69 512 ASP A C 1
ATOM 4297 O O . ASP A 1 512 ? -28.171 6.009 17.087 1.00 53.69 512 ASP A O 1
ATOM 4301 N N . SER A 1 513 ? -26.874 7.686 17.778 1.00 46.03 513 SER A N 1
ATOM 4302 C CA . SER A 1 513 ? -27.558 7.861 19.065 1.00 46.03 513 SER A CA 1
ATOM 4303 C C . SER A 1 513 ? -28.606 8.979 19.029 1.00 46.03 513 SER A C 1
ATOM 4305 O O . SER A 1 513 ? -28.331 10.121 18.645 1.00 46.03 513 SER A O 1
ATOM 4307 N N . SER A 1 514 ? -29.803 8.650 19.522 1.00 39.06 514 SER A N 1
ATOM 4308 C CA . SER A 1 514 ? -30.994 9.507 19.646 1.00 39.06 514 SER A CA 1
ATOM 4309 C C . SER A 1 514 ? -30.788 10.820 20.419 1.00 39.06 514 SER A C 1
ATOM 4311 O O . SER A 1 514 ? -31.614 11.718 20.300 1.00 39.06 514 SER A O 1
ATOM 4313 N N . PHE A 1 515 ? -29.685 10.956 21.159 1.00 39.81 515 PHE A N 1
ATOM 4314 C CA . PHE A 1 515 ? -29.354 12.109 22.008 1.00 39.81 515 PHE A CA 1
ATOM 4315 C C . PHE A 1 515 ? -27.967 12.693 21.711 1.00 39.81 515 PHE A C 1
ATOM 4317 O O . PHE A 1 515 ? -27.181 13.033 22.591 1.00 39.81 515 PHE A O 1
ATOM 4324 N N . SER A 1 516 ? -27.648 12.803 20.433 1.00 41.56 516 SER A N 1
ATOM 4325 C CA . SER A 1 516 ? -26.541 13.625 19.957 1.00 41.56 516 SER A CA 1
ATOM 4326 C C . SER A 1 516 ? -27.102 14.929 19.403 1.00 41.56 516 SER A C 1
ATOM 4328 O O . SER A 1 516 ? -28.227 14.956 18.903 1.00 41.56 516 SER A O 1
ATOM 4330 N N . ILE A 1 517 ? -26.330 16.016 19.480 1.00 43.47 517 ILE A N 1
ATOM 4331 C CA . ILE A 1 517 ? -26.640 17.257 18.764 1.00 43.47 517 ILE A CA 1
ATOM 4332 C C . ILE A 1 517 ? -26.819 16.862 17.294 1.00 43.4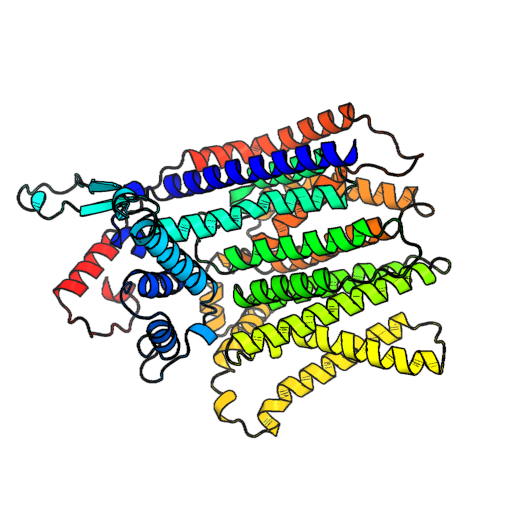7 517 ILE A C 1
ATOM 4334 O O . ILE A 1 517 ? -25.835 16.569 16.612 1.00 43.47 517 ILE A O 1
ATOM 4338 N N . LYS A 1 518 ? -28.070 16.790 16.819 1.00 51.25 518 LYS A N 1
ATOM 4339 C CA . LYS A 1 518 ? -28.386 16.603 15.404 1.00 51.25 518 LYS A CA 1
ATOM 4340 C C . LYS A 1 518 ? -27.923 17.868 14.699 1.00 51.25 518 LYS A C 1
ATOM 4342 O O . LYS A 1 518 ? -28.681 18.815 14.516 1.00 51.25 518 LYS A O 1
ATOM 4347 N N . ILE A 1 519 ? -26.642 17.909 14.352 1.00 59.56 519 ILE A N 1
ATOM 4348 C CA . ILE A 1 519 ? -26.139 18.873 13.389 1.00 59.56 519 ILE A CA 1
ATOM 4349 C C . ILE A 1 519 ? -26.899 18.542 12.108 1.00 59.56 519 ILE A C 1
ATOM 4351 O O . ILE A 1 519 ? -26.755 17.441 11.571 1.00 59.56 519 ILE A O 1
ATOM 4355 N N . SER A 1 520 ? -27.773 19.456 11.681 1.00 66.88 520 SER A N 1
ATOM 4356 C CA . SER A 1 520 ? -28.495 19.300 10.423 1.00 66.88 520 SER A CA 1
ATOM 4357 C C . SER A 1 520 ? -27.488 19.055 9.300 1.00 66.88 520 SER A C 1
ATOM 4359 O O . SER A 1 520 ? -26.369 19.577 9.333 1.00 66.88 520 SER A O 1
ATOM 4361 N N . SER A 1 521 ? -27.872 18.258 8.303 1.00 70.56 521 SER A N 1
ATOM 4362 C CA . SER A 1 521 ? -27.047 18.009 7.111 1.00 70.56 521 SER A CA 1
ATOM 4363 C C . SER A 1 521 ? -26.504 19.315 6.519 1.00 70.56 521 SER A C 1
ATOM 4365 O O . SER A 1 521 ? -25.336 19.387 6.150 1.00 70.56 521 SER A O 1
ATOM 4367 N N . PHE A 1 522 ? -27.309 20.379 6.558 1.00 74.12 522 PHE A N 1
ATOM 4368 C CA . PHE A 1 522 ? -26.932 21.725 6.139 1.00 74.12 522 PHE A CA 1
ATOM 4369 C C . PHE A 1 522 ? -25.744 22.316 6.920 1.00 74.12 522 PHE A C 1
ATOM 4371 O O . PHE A 1 522 ? -24.784 22.786 6.318 1.00 74.12 522 PHE A O 1
ATOM 4378 N N . ARG A 1 523 ? -25.742 22.236 8.259 1.00 78.81 523 ARG A N 1
ATOM 4379 C CA . ARG A 1 523 ? -24.617 22.725 9.082 1.00 78.81 523 ARG A CA 1
ATOM 4380 C C . ARG A 1 523 ? -23.337 21.917 8.850 1.00 78.81 523 ARG A C 1
ATOM 4382 O O . ARG A 1 523 ? -22.254 22.493 8.870 1.00 78.81 523 ARG A O 1
ATOM 4389 N N . LYS A 1 524 ? -23.453 20.607 8.592 1.00 76.75 524 LYS A N 1
ATOM 4390 C CA . LYS A 1 524 ? -22.304 19.779 8.186 1.00 76.75 524 LYS A CA 1
ATOM 4391 C C . LYS A 1 524 ? -21.735 20.242 6.844 1.00 76.75 524 LYS A C 1
ATOM 4393 O O . LYS A 1 524 ? -20.522 20.336 6.726 1.00 76.75 524 LYS A O 1
ATOM 4398 N N . MET A 1 525 ? -22.581 20.580 5.868 1.00 79.19 525 MET A N 1
ATOM 4399 C CA . MET A 1 525 ? -22.101 21.113 4.587 1.00 79.19 525 MET A CA 1
ATOM 4400 C C . MET A 1 525 ? -21.435 22.484 4.722 1.00 79.19 525 MET A C 1
ATOM 4402 O O . MET A 1 525 ? -20.417 22.717 4.083 1.00 79.19 525 MET A O 1
ATOM 4406 N N . ILE A 1 526 ? -21.958 23.372 5.574 1.00 83.62 526 ILE A N 1
ATOM 4407 C CA . ILE A 1 526 ? -21.312 24.667 5.839 1.00 83.62 526 ILE A CA 1
ATOM 4408 C C . ILE A 1 526 ? -19.921 24.452 6.446 1.00 83.62 526 ILE A C 1
ATOM 4410 O O . ILE A 1 526 ? -18.947 25.020 5.964 1.00 83.62 526 ILE A O 1
ATOM 4414 N N . LEU A 1 527 ? -19.805 23.591 7.463 1.00 83.12 527 LEU A N 1
ATOM 4415 C CA . LEU A 1 527 ? -18.516 23.283 8.091 1.00 83.12 527 LEU A CA 1
ATOM 4416 C C . LEU A 1 527 ? -17.532 22.647 7.096 1.00 83.12 527 LEU A C 1
ATOM 4418 O O . LEU A 1 527 ? -16.355 22.991 7.089 1.00 83.12 527 LEU A O 1
ATOM 4422 N N . PHE A 1 528 ? -18.024 21.760 6.230 1.00 85.31 528 PHE A N 1
ATOM 4423 C CA . PHE A 1 528 ? -17.262 21.182 5.124 1.00 85.31 528 PHE A CA 1
ATOM 4424 C C . PHE A 1 528 ? -16.719 22.255 4.176 1.00 85.31 528 PHE A C 1
ATOM 4426 O O . PHE A 1 528 ? -15.517 22.283 3.923 1.00 85.31 528 PHE A O 1
ATOM 4433 N N . ALA A 1 529 ? -17.576 23.168 3.712 1.00 85.88 529 ALA A N 1
ATOM 4434 C CA . ALA A 1 529 ? -17.184 24.244 2.808 1.00 85.88 529 ALA A CA 1
ATOM 4435 C C . ALA A 1 529 ? -16.148 25.182 3.448 1.00 85.88 529 ALA A C 1
ATOM 4437 O O . ALA A 1 529 ? -15.152 25.509 2.813 1.00 85.88 529 ALA A O 1
ATOM 4438 N N . ILE A 1 530 ? -16.339 25.552 4.720 1.00 86.50 530 ILE A N 1
ATOM 4439 C CA . ILE A 1 530 ? -15.404 26.409 5.463 1.00 86.50 530 ILE A CA 1
ATOM 4440 C C . ILE A 1 530 ? -14.030 25.740 5.592 1.00 86.50 530 ILE A C 1
ATOM 4442 O O . ILE A 1 530 ? -13.013 26.365 5.305 1.00 86.50 530 ILE A O 1
ATOM 4446 N N . LEU A 1 531 ? -13.982 24.470 6.006 1.00 85.25 531 LEU A N 1
ATOM 4447 C CA . LEU A 1 531 ? -12.712 23.764 6.200 1.00 85.25 531 LEU A CA 1
ATOM 4448 C C . LEU A 1 531 ? -11.959 23.564 4.884 1.00 85.25 531 LEU A C 1
ATOM 4450 O O . LEU A 1 531 ? -10.754 23.796 4.838 1.00 85.25 531 LEU A O 1
ATOM 4454 N N . ILE A 1 532 ? -12.656 23.183 3.810 1.00 85.94 532 ILE A N 1
ATOM 4455 C CA . ILE A 1 532 ? -12.031 23.051 2.488 1.00 85.94 532 ILE A CA 1
ATOM 4456 C C . ILE A 1 532 ? -11.534 24.401 1.991 1.00 85.94 532 ILE A C 1
ATOM 4458 O O . ILE A 1 532 ? -10.421 24.470 1.478 1.00 85.94 532 ILE A O 1
ATOM 4462 N N . PHE A 1 533 ? -12.305 25.471 2.191 1.00 86.62 533 PHE A N 1
ATOM 4463 C CA . PHE A 1 533 ? -11.874 26.816 1.832 1.00 86.62 533 PHE A CA 1
ATOM 4464 C C . PHE A 1 533 ? -10.554 27.176 2.527 1.00 86.62 533 PHE A C 1
ATOM 4466 O O . PHE A 1 533 ? -9.585 27.503 1.845 1.00 86.62 533 PHE A O 1
ATOM 4473 N N . PHE A 1 534 ? -10.454 27.004 3.849 1.00 84.25 534 PHE A N 1
ATOM 4474 C CA . PHE A 1 534 ? -9.217 27.286 4.589 1.00 84.25 534 PHE A CA 1
ATOM 4475 C C . PHE A 1 534 ? -8.014 26.472 4.106 1.00 84.25 534 PHE A C 1
ATOM 4477 O O . PHE A 1 534 ? -6.926 27.024 3.945 1.00 84.25 534 PHE A O 1
ATOM 4484 N N . VAL A 1 535 ? -8.203 25.177 3.847 1.00 84.12 535 VAL A N 1
ATOM 4485 C CA . VAL A 1 535 ? -7.131 24.313 3.333 1.00 84.12 535 VAL A CA 1
ATOM 4486 C C . VAL A 1 535 ? -6.721 24.738 1.917 1.00 84.12 535 VAL A C 1
ATOM 4488 O O . VAL A 1 535 ? -5.532 24.803 1.598 1.00 84.12 535 VAL A O 1
ATOM 4491 N N . SER A 1 536 ? -7.696 25.087 1.074 1.00 84.88 536 SER A N 1
ATOM 4492 C CA . SER A 1 536 ? -7.463 25.440 -0.327 1.00 84.88 536 SER A CA 1
ATOM 4493 C C . SER A 1 536 ? -6.625 26.709 -0.505 1.00 84.88 536 SER A C 1
ATOM 4495 O O . SER A 1 536 ? -5.853 26.763 -1.455 1.00 84.88 536 SER A O 1
ATOM 4497 N N . ILE A 1 537 ? -6.681 27.676 0.424 1.00 84.38 537 ILE A N 1
ATOM 4498 C CA . ILE A 1 537 ? -5.935 28.948 0.326 1.00 84.38 537 ILE A CA 1
ATOM 4499 C C . ILE A 1 537 ? -4.437 28.721 0.087 1.00 84.38 537 ILE A C 1
ATOM 4501 O O . ILE A 1 537 ? -3.831 29.421 -0.719 1.00 84.38 537 ILE A O 1
ATOM 4505 N N . LYS A 1 538 ? -3.832 27.744 0.775 1.00 80.69 538 LYS A N 1
ATOM 4506 C CA . LYS A 1 538 ? -2.405 27.423 0.609 1.00 80.69 538 LYS A CA 1
ATOM 4507 C C . LYS A 1 538 ? -2.157 26.235 -0.317 1.00 80.69 538 LYS A C 1
ATOM 4509 O O . LYS A 1 538 ? -1.135 26.215 -0.996 1.00 80.69 538 LYS A O 1
ATOM 4514 N N . ALA A 1 539 ? -3.051 25.247 -0.335 1.00 81.12 539 ALA A N 1
ATOM 4515 C CA . ALA A 1 539 ? -2.844 24.030 -1.116 1.00 81.12 539 ALA A CA 1
ATOM 4516 C C . ALA A 1 539 ? -3.078 24.242 -2.621 1.00 81.12 539 ALA A C 1
ATOM 4518 O O . ALA A 1 539 ? -2.346 23.703 -3.447 1.00 81.12 539 ALA A O 1
ATOM 4519 N N . LEU A 1 540 ? -4.073 25.054 -2.989 1.00 83.19 540 LEU A N 1
ATOM 4520 C CA . LEU A 1 540 ? -4.489 25.232 -4.379 1.00 83.19 540 LEU A CA 1
ATOM 4521 C C . LEU A 1 540 ? -3.442 25.968 -5.238 1.00 83.19 540 LEU A C 1
ATOM 4523 O O . LEU A 1 540 ? -3.188 25.490 -6.340 1.00 83.19 540 LEU A O 1
ATOM 4527 N N . PRO A 1 541 ? -2.763 27.037 -4.766 1.00 84.38 541 PRO A N 1
ATOM 4528 C CA . PRO A 1 541 ? -1.666 27.652 -5.516 1.00 84.38 541 PRO A CA 1
ATOM 4529 C C . PRO A 1 541 ? -0.512 26.682 -5.804 1.00 84.38 541 PRO A C 1
ATOM 4531 O O . PRO A 1 541 ? -0.027 26.645 -6.927 1.00 84.38 541 PRO A O 1
ATOM 4534 N N . LYS A 1 542 ? -0.121 25.855 -4.820 1.00 81.31 542 LYS A N 1
ATOM 4535 C CA . LYS A 1 542 ? 0.922 24.822 -4.978 1.00 81.31 542 LYS A CA 1
ATOM 4536 C C . LYS A 1 542 ? 0.500 23.741 -5.980 1.00 81.31 542 LYS A C 1
ATOM 4538 O O . LYS A 1 542 ? 1.299 23.266 -6.778 1.00 81.31 542 LYS A O 1
ATOM 4543 N N . LEU A 1 543 ? -0.769 23.342 -5.952 1.00 81.06 543 LEU A N 1
ATOM 4544 C CA . LEU A 1 543 ? -1.300 22.362 -6.894 1.00 81.06 543 LEU A CA 1
ATOM 4545 C C . LEU A 1 543 ? -1.384 22.932 -8.318 1.00 81.06 543 LEU A C 1
ATOM 4547 O O . LEU A 1 543 ? -1.036 22.237 -9.269 1.00 81.06 543 LEU A O 1
ATOM 4551 N N . LEU A 1 544 ? -1.801 24.192 -8.468 1.00 83.12 544 LEU A N 1
ATOM 4552 C CA . LEU A 1 544 ? -1.829 24.877 -9.761 1.00 83.12 544 LEU A CA 1
ATOM 4553 C C . LEU A 1 544 ? -0.427 25.084 -10.326 1.00 83.12 544 LEU A C 1
ATOM 4555 O O . LEU A 1 544 ? -0.237 24.823 -11.508 1.00 83.12 544 LEU A O 1
ATOM 4559 N N . SER A 1 545 ? 0.548 25.487 -9.504 1.00 83.19 545 SER A N 1
ATOM 4560 C CA . SER A 1 545 ? 1.930 25.640 -9.967 1.00 83.19 545 SER A CA 1
ATOM 4561 C C . SER A 1 545 ? 2.484 24.325 -10.500 1.00 83.19 545 SER A C 1
ATOM 4563 O O . SER A 1 545 ? 3.119 24.324 -11.542 1.00 83.19 545 SER A O 1
ATOM 4565 N N . ASN A 1 546 ? 2.183 23.201 -9.844 1.00 77.88 546 ASN A N 1
ATOM 4566 C CA . ASN A 1 546 ? 2.631 21.883 -10.295 1.00 77.88 546 ASN A CA 1
ATOM 4567 C C . ASN A 1 546 ? 1.894 21.419 -11.562 1.00 77.88 546 ASN A C 1
ATOM 4569 O O . ASN A 1 546 ? 2.496 20.817 -12.435 1.00 77.88 546 ASN A O 1
ATOM 4573 N N . LEU A 1 547 ? 0.600 21.727 -11.701 1.00 79.31 547 LEU A N 1
ATOM 4574 C CA . LEU A 1 547 ? -0.150 21.439 -12.932 1.00 79.31 547 LEU A CA 1
ATOM 4575 C C . LEU A 1 547 ? 0.259 22.326 -14.116 1.00 79.31 547 LEU A C 1
ATOM 4577 O O . LEU A 1 547 ? -0.009 21.966 -15.259 1.00 79.31 547 LEU A O 1
ATOM 4581 N N . GLN A 1 548 ? 0.819 23.504 -13.851 1.00 78.50 548 GLN A N 1
ATOM 4582 C CA . GLN A 1 548 ? 1.324 24.423 -14.872 1.00 78.50 548 GLN A CA 1
ATOM 4583 C C . GLN A 1 548 ? 2.808 24.213 -15.164 1.00 78.50 548 GLN A C 1
ATOM 4585 O O . GLN A 1 548 ? 3.291 24.696 -16.185 1.00 78.50 548 GLN A O 1
ATOM 4590 N N . HIS A 1 549 ? 3.528 23.518 -14.282 1.00 76.75 549 HIS A N 1
ATOM 4591 C CA . HIS A 1 549 ? 4.923 23.191 -14.496 1.00 76.75 549 HIS A CA 1
ATOM 4592 C C . HIS A 1 549 ? 5.026 22.248 -15.693 1.00 76.75 549 HIS A C 1
ATOM 4594 O O . HIS A 1 549 ? 4.490 21.146 -15.663 1.00 76.75 549 HIS A O 1
ATOM 4600 N N . GLN A 1 550 ? 5.664 22.721 -16.759 1.00 68.31 550 GLN A N 1
ATOM 4601 C CA . GLN A 1 550 ? 6.059 21.907 -17.898 1.00 68.31 550 GLN A CA 1
ATOM 4602 C C . GLN A 1 550 ? 7.567 21.741 -17.805 1.00 68.31 550 GLN A C 1
ATOM 4604 O O . GLN A 1 550 ? 8.311 22.661 -18.143 1.00 68.31 550 GLN A O 1
ATOM 4609 N N . ALA A 1 551 ? 8.009 20.605 -17.283 1.00 64.06 551 ALA A N 1
ATOM 4610 C CA . ALA A 1 551 ? 9.425 20.281 -17.253 1.00 64.06 551 ALA A CA 1
ATOM 4611 C C . ALA A 1 551 ? 9.800 19.512 -18.526 1.00 64.06 551 ALA A C 1
ATOM 4613 O O . ALA A 1 551 ? 9.063 18.647 -19.002 1.00 64.06 551 ALA A O 1
ATOM 4614 N N . GLN A 1 552 ? 10.942 19.865 -19.109 1.00 62.16 552 GLN A N 1
ATOM 4615 C CA . GLN A 1 552 ? 11.568 19.106 -20.186 1.00 62.16 552 GLN A CA 1
ATOM 4616 C C . GLN A 1 552 ? 12.643 18.224 -19.556 1.00 62.16 552 GLN A C 1
ATOM 4618 O O . GLN A 1 552 ? 13.449 18.696 -18.754 1.00 62.16 552 GLN A O 1
ATOM 4623 N N . PHE A 1 553 ? 12.608 16.926 -19.853 1.00 63.59 553 PHE A N 1
ATOM 4624 C CA . PHE A 1 553 ? 13.695 16.038 -19.468 1.00 63.59 553 PHE A CA 1
ATOM 4625 C C . PHE A 1 553 ? 14.879 16.303 -20.399 1.00 63.59 553 PHE A C 1
ATOM 4627 O O . PHE A 1 553 ? 14.798 16.013 -21.588 1.00 63.59 553 PHE A O 1
ATOM 4634 N N . GLU A 1 554 ? 15.958 16.855 -19.854 1.00 62.16 554 GLU A N 1
ATOM 4635 C CA . GLU A 1 554 ? 17.180 17.168 -20.593 1.00 62.16 554 GLU A CA 1
ATOM 4636 C C . GLU A 1 554 ? 18.354 16.577 -19.809 1.00 62.16 554 GLU A C 1
ATOM 4638 O O . GLU A 1 554 ? 18.592 16.923 -18.648 1.00 62.16 554 GLU A O 1
ATOM 4643 N N . ASN A 1 555 ? 19.030 15.593 -20.400 1.00 68.88 555 ASN A N 1
ATOM 4644 C CA . ASN A 1 555 ? 20.213 14.979 -19.804 1.00 68.88 555 ASN A CA 1
ATOM 4645 C C . ASN A 1 555 ? 21.213 14.583 -20.893 1.00 68.88 555 ASN A C 1
ATOM 4647 O O . ASN A 1 555 ? 21.627 13.425 -20.999 1.00 68.88 555 ASN A O 1
ATOM 4651 N N . ASP A 1 556 ? 21.577 15.572 -21.705 1.00 68.06 556 ASP A N 1
ATOM 4652 C CA . ASP A 1 556 ? 22.414 15.419 -22.899 1.00 68.06 556 ASP A CA 1
ATOM 4653 C C . ASP A 1 556 ? 23.744 14.738 -22.572 1.00 68.06 556 ASP A C 1
ATOM 4655 O O . ASP A 1 556 ? 24.138 13.784 -23.230 1.00 68.06 556 ASP A O 1
ATOM 4659 N N . SER A 1 557 ? 24.361 15.105 -21.444 1.00 73.00 557 SER A N 1
ATOM 4660 C CA . SER A 1 557 ? 25.629 14.509 -20.995 1.00 73.00 557 SER A CA 1
ATOM 4661 C C . SER A 1 557 ? 25.583 12.984 -20.827 1.00 73.00 557 SER A C 1
ATOM 4663 O O . SER A 1 557 ? 26.564 12.291 -21.091 1.00 73.00 557 SER A O 1
ATOM 4665 N N . MET A 1 558 ? 24.445 12.444 -20.387 1.00 73.44 558 MET A N 1
ATOM 4666 C CA . MET A 1 558 ? 24.277 11.009 -20.188 1.00 73.44 558 MET A CA 1
ATOM 4667 C C . MET A 1 558 ? 23.931 10.305 -21.501 1.00 73.44 558 MET A C 1
ATOM 4669 O O . MET A 1 558 ? 24.361 9.172 -21.706 1.00 73.44 558 MET A O 1
ATOM 4673 N N . MET A 1 559 ? 23.199 10.977 -22.392 1.00 73.19 559 MET A N 1
ATOM 4674 C CA . MET A 1 559 ? 22.932 10.486 -23.745 1.00 73.19 559 MET A CA 1
ATOM 4675 C C . MET A 1 559 ? 24.225 10.357 -24.548 1.00 73.19 559 MET A C 1
ATOM 4677 O O . MET A 1 559 ? 24.502 9.275 -25.065 1.00 73.19 559 MET A O 1
ATOM 4681 N N . ASP A 1 560 ? 25.042 11.410 -24.562 1.00 75.31 560 ASP A N 1
ATOM 4682 C CA . ASP A 1 560 ? 26.317 11.452 -25.279 1.00 75.31 560 ASP A CA 1
ATOM 4683 C C . ASP A 1 560 ? 27.272 10.367 -24.777 1.00 75.31 560 ASP A C 1
ATOM 4685 O O . ASP A 1 560 ? 27.929 9.683 -25.565 1.00 75.31 560 ASP A O 1
ATOM 4689 N N . LEU A 1 561 ? 27.326 10.153 -23.458 1.00 78.88 561 LEU A N 1
ATOM 4690 C CA . LEU A 1 561 ? 28.133 9.085 -22.875 1.00 78.88 561 LEU A CA 1
ATOM 4691 C C . LEU A 1 561 ? 27.643 7.700 -23.304 1.00 78.88 561 LEU A C 1
ATOM 4693 O O . LEU A 1 561 ? 28.460 6.850 -23.653 1.00 78.88 561 LEU A O 1
ATOM 4697 N N . LEU A 1 562 ? 26.332 7.452 -23.280 1.00 78.00 562 LEU A N 1
ATOM 4698 C CA . LEU A 1 562 ? 25.782 6.153 -23.669 1.00 78.00 562 LEU A CA 1
ATOM 4699 C C . LEU A 1 562 ? 26.001 5.872 -25.157 1.00 78.00 562 LEU A C 1
ATOM 4701 O O . LEU A 1 562 ? 26.352 4.748 -25.511 1.00 78.00 562 LEU A O 1
ATOM 4705 N N . GLU A 1 563 ? 25.865 6.884 -26.011 1.00 77.75 563 GLU A N 1
ATOM 4706 C CA . GLU A 1 563 ? 26.173 6.782 -27.438 1.00 77.75 563 GLU A CA 1
ATOM 4707 C C . GLU A 1 563 ? 27.668 6.530 -27.673 1.00 77.75 563 GLU A C 1
ATOM 4709 O O . GLU A 1 563 ? 28.047 5.638 -28.431 1.00 77.75 563 GLU A O 1
ATOM 4714 N N . THR A 1 564 ? 28.534 7.231 -26.939 1.00 78.88 564 THR A N 1
ATOM 4715 C CA . THR A 1 564 ? 29.988 7.021 -26.982 1.00 78.88 564 THR A CA 1
ATOM 4716 C C . THR A 1 564 ? 30.367 5.603 -26.556 1.00 78.88 564 THR A C 1
ATOM 4718 O O . THR A 1 564 ? 31.248 4.990 -27.159 1.00 78.88 564 THR A O 1
ATOM 4721 N N . ILE A 1 565 ? 29.712 5.059 -25.528 1.00 81.38 565 ILE A N 1
ATOM 4722 C CA . ILE A 1 565 ? 29.915 3.679 -25.078 1.00 81.38 565 ILE A CA 1
ATOM 4723 C C . ILE A 1 565 ? 29.467 2.697 -26.162 1.00 81.38 565 ILE A C 1
ATOM 4725 O O . ILE A 1 565 ? 30.225 1.792 -26.507 1.00 81.38 565 ILE A O 1
ATOM 4729 N N . GLU A 1 566 ? 28.274 2.884 -26.723 1.00 79.25 566 GLU A N 1
ATOM 4730 C CA . GLU A 1 566 ? 27.709 2.005 -27.750 1.00 79.25 566 GLU A CA 1
ATOM 4731 C C . GLU A 1 566 ? 28.581 1.960 -29.015 1.00 79.25 566 GLU A C 1
ATOM 4733 O O . GLU A 1 566 ? 28.786 0.890 -29.584 1.00 79.25 566 GLU A O 1
ATOM 4738 N N . LEU A 1 567 ? 29.153 3.099 -29.418 1.00 82.25 567 LEU A N 1
ATOM 4739 C CA . LEU A 1 567 ? 30.032 3.186 -30.586 1.00 82.25 567 LEU A CA 1
ATOM 4740 C C . LEU A 1 567 ? 31.423 2.586 -30.345 1.00 82.25 567 LEU A C 1
ATOM 4742 O O . LEU A 1 567 ? 32.008 2.006 -31.261 1.00 82.25 567 LEU A O 1
ATOM 4746 N N . ASN A 1 568 ? 31.970 2.733 -29.136 1.00 82.88 568 ASN A N 1
ATOM 4747 C CA . ASN A 1 568 ? 33.374 2.410 -28.862 1.00 82.88 568 ASN A CA 1
ATOM 4748 C C . ASN A 1 568 ? 33.592 1.060 -28.168 1.00 82.88 568 ASN A C 1
ATOM 4750 O O . ASN A 1 568 ? 34.744 0.652 -28.002 1.00 82.88 568 ASN A O 1
ATOM 4754 N N . THR A 1 569 ? 32.536 0.366 -27.735 1.00 83.31 569 THR A N 1
ATOM 4755 C CA . THR A 1 569 ? 32.669 -0.864 -26.937 1.00 83.31 569 THR A CA 1
ATOM 4756 C C . THR A 1 569 ? 31.851 -2.036 -27.473 1.00 83.31 569 THR A C 1
ATOM 4758 O O . THR A 1 569 ? 30.886 -1.881 -28.215 1.00 83.31 569 THR A O 1
ATOM 4761 N N . HIS A 1 570 ? 32.282 -3.255 -27.137 1.00 78.00 570 HIS A N 1
ATOM 4762 C CA . HIS A 1 570 ? 31.593 -4.482 -27.537 1.00 78.00 570 HIS A CA 1
ATOM 4763 C C . HIS A 1 570 ? 30.371 -4.750 -26.648 1.00 78.00 570 HIS A C 1
ATOM 4765 O O . HIS A 1 570 ? 30.393 -4.461 -25.457 1.00 78.00 570 HIS A O 1
ATOM 4771 N N . SER A 1 571 ? 29.342 -5.412 -27.188 1.00 72.50 571 SER A N 1
ATOM 4772 C CA . SER A 1 571 ? 28.079 -5.704 -26.482 1.00 72.50 571 SER A CA 1
ATOM 4773 C C . SER A 1 571 ? 28.223 -6.470 -25.159 1.00 72.50 571 SER A C 1
ATOM 4775 O O . SER A 1 571 ? 27.319 -6.430 -24.328 1.00 72.50 571 SER A O 1
ATOM 4777 N N . ASP A 1 572 ? 29.343 -7.171 -24.971 1.00 71.38 572 ASP A N 1
ATOM 4778 C CA . ASP A 1 572 ? 29.619 -7.998 -23.793 1.00 71.38 572 ASP A CA 1
ATOM 4779 C C . ASP A 1 572 ? 30.562 -7.314 -22.784 1.00 71.38 572 ASP A C 1
ATOM 4781 O O . ASP A 1 572 ? 30.942 -7.923 -21.782 1.00 71.38 572 ASP A O 1
ATOM 4785 N N . SER A 1 573 ? 30.973 -6.062 -23.030 1.00 71.62 573 SER A N 1
ATOM 4786 C CA . SER A 1 573 ? 31.858 -5.341 -22.113 1.00 71.62 573 SER A CA 1
ATOM 4787 C C . SER A 1 573 ? 31.133 -4.955 -20.826 1.00 71.62 573 SER A C 1
ATOM 4789 O O . SER A 1 573 ? 30.018 -4.435 -20.853 1.00 71.62 573 SER A O 1
ATOM 4791 N N . ILE A 1 574 ? 31.788 -5.195 -19.691 1.00 66.19 574 ILE A N 1
ATOM 4792 C CA . ILE A 1 574 ? 31.268 -4.877 -18.361 1.00 66.19 574 ILE A CA 1
ATOM 4793 C C . ILE A 1 574 ? 31.953 -3.605 -17.874 1.00 66.19 574 ILE A C 1
ATOM 4795 O O . ILE A 1 574 ? 33.177 -3.556 -17.761 1.00 66.19 574 ILE A O 1
ATOM 4799 N N . PHE A 1 575 ? 31.152 -2.596 -17.548 1.00 65.81 575 PHE A N 1
ATOM 4800 C CA . PHE A 1 575 ? 31.619 -1.361 -16.932 1.00 65.81 575 PHE A CA 1
ATOM 4801 C C . PHE A 1 575 ? 31.456 -1.463 -15.419 1.00 65.81 575 PHE A C 1
ATOM 4803 O O . PHE A 1 575 ? 30.350 -1.658 -14.918 1.00 65.81 575 PHE A O 1
ATOM 4810 N N . GLY A 1 576 ? 32.563 -1.355 -14.691 1.00 51.47 576 GLY A N 1
ATOM 4811 C CA . GLY A 1 576 ? 32.579 -1.397 -13.234 1.00 51.47 576 GLY A CA 1
ATOM 4812 C C . GLY A 1 576 ? 33.195 -0.130 -12.673 1.00 51.47 576 GLY A C 1
ATOM 4813 O O . GLY A 1 576 ? 34.358 -0.165 -12.303 1.00 51.47 576 GLY A O 1
ATOM 4814 N N . ASP A 1 577 ? 32.443 0.973 -12.651 1.00 49.88 577 ASP A N 1
ATOM 4815 C CA . ASP A 1 577 ? 32.753 2.141 -11.818 1.00 49.88 577 ASP A CA 1
ATOM 4816 C C . ASP A 1 577 ? 31.609 3.168 -11.822 1.00 49.88 577 ASP A C 1
ATOM 4818 O O . ASP A 1 577 ? 30.591 2.998 -12.498 1.00 49.88 577 ASP A O 1
ATOM 4822 N N . ASN A 1 578 ? 31.757 4.242 -11.045 1.00 53.72 578 ASN A N 1
ATOM 4823 C CA . ASN A 1 578 ? 30.768 5.316 -10.975 1.00 53.72 578 ASN A CA 1
ATOM 4824 C C . ASN A 1 578 ? 30.665 6.049 -12.331 1.00 53.72 578 ASN A C 1
ATOM 4826 O O . ASN A 1 578 ? 31.666 6.564 -12.823 1.00 53.72 578 ASN A O 1
ATOM 4830 N N . CYS A 1 579 ? 29.467 6.171 -12.921 1.00 55.19 579 CYS A N 1
ATOM 4831 C CA . CYS A 1 579 ? 29.280 6.826 -14.232 1.00 55.19 579 CYS A CA 1
ATOM 4832 C C . CYS A 1 579 ? 29.846 8.258 -14.274 1.00 55.19 579 CYS A C 1
ATOM 4834 O O . CYS A 1 579 ? 30.375 8.690 -15.292 1.00 55.19 579 CYS A O 1
ATOM 4836 N N . ASN A 1 580 ? 29.838 8.968 -13.141 1.00 53.25 580 ASN A N 1
ATOM 4837 C CA . ASN A 1 580 ? 30.428 10.306 -13.021 1.00 53.25 580 ASN A CA 1
ATOM 4838 C C . ASN A 1 580 ? 31.959 10.340 -13.168 1.00 53.25 580 ASN A C 1
ATOM 4840 O O . ASN A 1 580 ? 32.514 11.406 -13.415 1.00 53.25 580 ASN A O 1
ATOM 4844 N N . GLN A 1 581 ? 32.647 9.215 -12.963 1.00 54.25 581 GLN A N 1
ATOM 4845 C CA . GLN A 1 581 ? 34.076 9.083 -13.250 1.00 54.25 581 GLN A CA 1
ATOM 4846 C C . GLN A 1 581 ? 34.337 8.718 -14.711 1.00 54.25 581 GLN A C 1
ATOM 4848 O O . GLN A 1 581 ? 35.419 9.010 -15.187 1.00 54.25 581 GLN A O 1
ATOM 4853 N N . MET A 1 582 ? 33.364 8.132 -15.417 1.00 51.78 582 MET A N 1
ATOM 4854 C CA . MET A 1 582 ? 33.457 7.892 -16.864 1.00 51.78 582 MET A CA 1
ATOM 4855 C C . MET A 1 582 ? 33.135 9.150 -17.685 1.00 51.78 582 MET A C 1
ATOM 4857 O O . MET A 1 582 ? 33.591 9.270 -18.814 1.00 51.78 582 MET A O 1
ATOM 4861 N N . LEU A 1 583 ? 32.361 10.084 -17.113 1.00 49.38 583 LEU A N 1
ATOM 4862 C CA . LEU A 1 583 ? 32.085 11.411 -17.686 1.00 49.38 583 LEU A CA 1
ATOM 4863 C C . LEU A 1 583 ? 33.261 12.400 -17.563 1.00 49.38 583 LEU A C 1
ATOM 4865 O O . LEU A 1 583 ? 33.226 13.450 -18.201 1.00 49.38 583 LEU A O 1
ATOM 4869 N N . LYS A 1 584 ? 34.244 12.120 -16.699 1.00 43.72 584 LYS A N 1
ATOM 4870 C CA . LYS A 1 584 ? 35.439 12.951 -16.480 1.00 43.72 584 LYS A CA 1
ATOM 4871 C C . LYS A 1 584 ? 36.627 12.367 -17.218 1.00 43.72 584 LYS A C 1
ATOM 4873 O O . LYS A 1 584 ? 37.436 13.186 -17.704 1.00 43.72 584 LYS A O 1
#

Organism: Sarcoptes scabiei (NCBI:txid52283)

Foldseek 3Di:
DVVVVLVVVLVVVLVVLLVVQLVVLVLLLCQAAVQQQDFPVLLLVLADDLRNVLVVLLCLLQVPLVDDPVVSQVCCCFPCPVDPPGTHNNCLPSLSVLSSVLSVVLSVVVCCCCVVVVDDLCVFKDKDFHQDPPDPDPVVRVVRRGIDIDGCSDSSNSLLSVLSSLLSCVLSLLLLLLCLLQPNFNLLSVQLSLLCVLCVVQQDDCSSNVLDLCSQLVSLVSVLVSLLSCQLSVCPPDPDQRDQDPVNLVVSLVSLLSSCSSDVCVLVLVQLLLVLLCCLLPNVCPVQPPDDQVSVSVSVVNVSLSVLVSNQSSLVVNCVVSVRNCSSVLDLSVLQSVQLNVLVVVVVVCVVPDDDPPSRVVSVVSSVVSSVVVNVCSVCVCVVVVVVVVVVVPCPPPCLVVLLLCCQVPVVRDDPSNVVQCVDQQQDFDDVVVVVVCCQQLVVLLVVLVVVVVVCCVVCVDPDDSSSVSVLSSLVSSLVVLVVVCRRGVNSSNPNVSSSSSSSSSLSRDDPDPPDPPCDPVNSVVVSVVSSVSNCVPSVVVVVVSSNNRDHSDDVLVVVLVVVCVVPHDPPDDDPDDVVVVSD

Radius of gyration: 26.71 Å; chains: 1; bounding box: 71×56×80 Å

Secondary structure (DSSP, 8-state):
-HHHHHHHHHHHHHHHHHHHHHHHHHHHHHHHH-GGGS-HHHHHHTS-THHHHHHHHHHHHHH-TTS-HHHHHHHHHTBSSTTSSSPB-HHHHS--HHHHHHHHHHHHHHHIIIIIT---GGGG-EEEEEPPTT---HHHHTT--EEEEESTTSHHHHHHHHHHHHHTHHHHHHHHHHHHHTTS-HHHHHHHHHHHHHTHHHH--TTT-TT-THHHHHHHHHHHHHHHHHHHHHTTT-SS--PPPHHHHHHHHHHHHHHHHH-TTHHHHHHHHHHHHHIIIIIHHHHHS-SS-HHHHHHHHHHHHHHHHHHHHHHHHHHHHTTT--HHHHSHHHHHHHHHHHHHHHHHHHHTT---TTHHHHHHHHHHHHHHHHHHHHHHHHHHTT-TTTTHHHHTTTHHHHHHHHHHH-TT---HHHHHHHTSGGGSPPPHHHHHHHHHHHHHHHHHHHHHHHHHHHHHTTTS-HHHHHHHHHHHHHHHHHHHHHHH-GGGHHHHHHHHHHHHGGGG----STTS----HHHHHHHHHHHHHHHHHHHHHHHHHHHH-------HHHHHHHHHHHHHS-TTPPP-S-HHHH--

pLDDT: mean 78.61, std 13.8, range [35.53, 96.81]